Protein AF-A0A8D9BKL8-F1 (afdb_monomer_lite)

pLDDT: mean 75.35, std 22.26, range [25.67, 98.69]

Sequence (570 aa):
MKSRQPTLLPRITLDLPAIDLINHFYKTDSIITTASYKPLSILNELKRRDYININTSSPIVVLGDGVGGYSLLVGRIFPNCPIFYNTLFDVEKLSSVGLDNFIPAALALSSDIFNRVIHLDVNTEGISDILHPDFSKTLSHAVPQSYLVLCDAEGGGWEDPTKGIHIVQNICDYMIGSTTELAIIKTYCSRLDMVWAQIGILKGLFQLVGIVRSDFSSINSSECFLVAAHRKSEIVQGKTQILNVKRQLRVSCGYGSIQDFIGFTKHVRSNSETFSGSAQKNSEVYSQALQDDNWSSCAKLHLENMLKDLNPPESRFPESAIKHWRSVIQLVRFTHNVAKRFQASFLTDSIWYKVSREYLLVLSALIKSQYHLFLWKNFVNTGYISFYGSVDGSWSVVVRSKPHVGSGSVSKPLSQIIKGSRLKELLVTAGRIKKYNTYNVQFQQGITLENPSPYFAGERKEWWSQLGKECHKLRFTPLKYRHFNELEGKYVSAPIILTIPHNKKNKIKEDIDESWGEILLDEQGNLVPLKRTLELSASSMKTRRLMEGLRESLADNTRDGSESESSDEC

Radius of gyration: 38.95 Å; chains: 1; bounding box: 68×70×142 Å

Organism: NCBI:txid428564

Structure (mmCIF, N/CA/C/O backbone):
data_AF-A0A8D9BKL8-F1
#
_entry.id   AF-A0A8D9BKL8-F1
#
loop_
_atom_site.group_PDB
_atom_site.id
_atom_site.type_symbol
_atom_site.label_atom_id
_atom_site.label_alt_id
_atom_site.label_comp_id
_atom_site.label_asym_id
_atom_site.label_entity_id
_atom_site.label_seq_id
_atom_site.pdbx_PDB_ins_code
_atom_site.Cartn_x
_atom_site.Cartn_y
_atom_site.Cartn_z
_atom_site.occupancy
_atom_site.B_iso_or_equiv
_atom_site.auth_seq_id
_atom_site.auth_comp_id
_atom_site.auth_asym_id
_atom_site.auth_atom_id
_atom_site.pdbx_PDB_model_num
ATOM 1 N N . MET A 1 1 ? -16.686 15.011 39.324 1.00 46.69 1 MET A N 1
ATOM 2 C CA . MET A 1 1 ? -15.277 15.054 38.859 1.00 46.69 1 MET A CA 1
ATOM 3 C C . MET A 1 1 ? -14.835 16.509 38.739 1.00 46.69 1 MET A C 1
ATOM 5 O O . MET A 1 1 ? -15.518 17.261 38.060 1.00 46.69 1 MET A O 1
ATOM 9 N N . LYS A 1 2 ? -13.738 16.934 39.389 1.00 42.75 2 LYS A N 1
ATOM 10 C CA . LYS A 1 2 ? -13.153 18.269 39.144 1.00 42.75 2 LYS A CA 1
ATOM 11 C C . LYS A 1 2 ? -12.618 18.305 37.707 1.00 42.75 2 LYS A C 1
ATOM 13 O O . LYS A 1 2 ? -11.838 17.422 37.349 1.00 42.75 2 LYS A O 1
ATOM 18 N N . SER A 1 3 ? -13.032 19.276 36.890 1.00 50.59 3 SER A N 1
ATOM 19 C CA . SER A 1 3 ? -12.507 19.429 35.529 1.00 50.59 3 SER A CA 1
ATOM 20 C C . SER A 1 3 ? -11.009 19.728 35.610 1.00 50.59 3 SER A C 1
ATOM 22 O O . SER A 1 3 ? -10.613 20.807 36.057 1.00 50.59 3 SER A O 1
ATOM 24 N N . ARG A 1 4 ? -10.160 18.766 35.233 1.00 59.66 4 ARG A N 1
ATOM 25 C CA . ARG A 1 4 ? -8.723 19.019 35.091 1.00 59.66 4 ARG A CA 1
ATOM 26 C C . ARG A 1 4 ? -8.539 20.093 34.021 1.00 59.66 4 ARG A C 1
ATOM 28 O O . ARG A 1 4 ? -9.176 20.023 32.972 1.00 59.66 4 ARG A O 1
ATOM 35 N N . GLN A 1 5 ? -7.703 21.090 34.301 1.00 60.88 5 GLN A N 1
ATOM 36 C CA . GLN A 1 5 ? -7.364 22.091 33.296 1.00 60.88 5 GLN A CA 1
ATOM 37 C C . GLN A 1 5 ? -6.715 21.404 32.079 1.00 60.88 5 GLN A C 1
ATOM 39 O O . GLN A 1 5 ? -5.954 20.446 32.255 1.00 60.88 5 GLN A O 1
ATOM 44 N N . PRO A 1 6 ? -7.017 21.862 30.853 1.00 63.81 6 PRO A N 1
ATOM 45 C CA . PRO A 1 6 ? -6.453 21.288 29.639 1.00 63.81 6 PRO A CA 1
ATOM 46 C C . PRO A 1 6 ? -4.924 21.367 29.669 1.00 63.81 6 PRO A C 1
ATOM 48 O O . PRO A 1 6 ? -4.353 22.419 29.953 1.00 63.81 6 PRO A O 1
ATOM 51 N N . THR A 1 7 ? -4.258 20.254 29.359 1.00 66.06 7 THR A N 1
ATOM 52 C CA . THR A 1 7 ? -2.792 20.193 29.318 1.00 66.06 7 THR A CA 1
ATOM 53 C C . THR A 1 7 ? -2.312 20.533 27.906 1.00 66.06 7 THR A C 1
ATOM 55 O O . THR A 1 7 ? -2.803 19.990 26.913 1.00 66.06 7 THR A O 1
ATOM 58 N N . LEU A 1 8 ? -1.353 21.455 27.794 1.00 69.00 8 LEU A N 1
ATOM 59 C CA . LEU A 1 8 ? -0.683 21.743 26.527 1.00 69.00 8 LEU A CA 1
ATOM 60 C C . LEU A 1 8 ? 0.400 20.684 26.293 1.00 69.00 8 LEU A C 1
ATOM 62 O O . LEU A 1 8 ? 1.325 20.570 27.096 1.00 69.00 8 LEU A O 1
ATOM 66 N N . LEU A 1 9 ? 0.291 19.919 25.206 1.00 71.81 9 LEU A N 1
ATOM 67 C CA . LEU A 1 9 ? 1.302 18.921 24.862 1.00 71.81 9 LEU A CA 1
ATOM 68 C C . LEU A 1 9 ? 2.387 19.550 23.979 1.00 71.81 9 LEU A C 1
ATOM 70 O O . LEU A 1 9 ? 2.061 20.244 23.010 1.00 71.81 9 LEU A O 1
ATOM 74 N N . PRO A 1 10 ? 3.679 19.312 24.266 1.00 77.00 10 PRO A N 1
ATOM 75 C CA . PRO A 1 10 ? 4.734 19.752 23.376 1.00 77.00 10 PRO A CA 1
ATOM 76 C C . PRO A 1 10 ? 4.677 18.957 22.069 1.00 77.00 10 PRO A C 1
ATOM 78 O O . PRO A 1 10 ? 4.463 17.743 22.058 1.00 77.00 10 PRO A O 1
ATOM 81 N N . ARG A 1 11 ? 4.908 19.648 20.949 1.00 81.00 11 ARG A N 1
ATOM 82 C CA . ARG A 1 11 ? 5.033 19.011 19.636 1.00 81.00 11 ARG A CA 1
ATOM 83 C C . ARG A 1 11 ? 6.300 18.160 19.619 1.00 81.00 11 ARG A C 1
ATOM 85 O O . ARG A 1 11 ? 7.400 18.703 19.656 1.00 81.00 11 ARG A O 1
ATOM 92 N N . ILE A 1 12 ? 6.139 16.844 19.508 1.00 80.12 12 ILE A N 1
ATOM 93 C CA . ILE A 1 12 ? 7.253 15.899 19.408 1.00 80.12 12 ILE A CA 1
ATOM 94 C C . ILE A 1 12 ? 7.126 15.115 18.105 1.00 80.12 12 ILE A C 1
ATOM 96 O O . ILE A 1 12 ? 6.175 14.356 17.905 1.00 80.12 12 ILE A O 1
ATOM 100 N N . THR A 1 13 ? 8.107 15.300 17.224 1.00 81.06 13 THR A N 1
ATOM 101 C CA . THR A 1 13 ? 8.276 14.511 16.003 1.00 81.06 13 THR A CA 1
ATOM 102 C C . THR A 1 13 ? 9.302 13.406 16.228 1.00 81.06 13 THR A C 1
ATOM 104 O O . THR A 1 13 ? 10.252 13.570 17.002 1.00 81.06 13 THR A O 1
ATOM 107 N N . LEU A 1 14 ? 9.098 12.268 15.569 1.00 78.00 14 LEU A N 1
ATOM 108 C CA . LEU A 1 14 ? 10.136 11.250 15.444 1.00 78.00 14 LEU A CA 1
ATOM 109 C C . LEU A 1 14 ? 11.057 11.632 14.288 1.00 78.00 14 LEU A C 1
ATOM 111 O O . LEU A 1 14 ? 10.573 11.927 13.196 1.00 78.00 14 LEU A O 1
ATOM 115 N N . ASP A 1 15 ? 12.361 11.622 14.544 1.00 79.56 15 ASP A N 1
ATOM 116 C CA . ASP A 1 15 ? 13.368 11.683 13.492 1.00 79.56 15 ASP A CA 1
ATOM 117 C C . ASP A 1 15 ? 13.593 10.253 12.995 1.00 79.56 15 ASP A C 1
ATOM 119 O O . ASP A 1 15 ? 14.158 9.421 13.706 1.00 79.56 15 ASP A O 1
ATOM 123 N N . LEU A 1 16 ? 13.007 9.927 11.843 1.00 79.81 16 LEU A N 1
ATOM 124 C CA . LEU A 1 16 ? 13.082 8.596 11.249 1.00 79.81 16 LEU A CA 1
ATOM 125 C C . LEU A 1 16 ? 13.974 8.653 10.007 1.00 79.81 16 LEU A C 1
ATOM 127 O O . LEU A 1 16 ? 13.866 9.607 9.232 1.00 79.81 16 LEU A O 1
ATOM 131 N N . PRO A 1 17 ? 14.799 7.620 9.755 1.00 84.81 17 PRO A N 1
ATOM 132 C CA . PRO A 1 17 ? 15.535 7.527 8.503 1.00 84.81 17 PRO A CA 1
ATOM 133 C C . PRO A 1 17 ? 14.592 7.489 7.292 1.00 84.81 17 PRO A C 1
ATOM 135 O O . PRO A 1 17 ? 13.386 7.257 7.413 1.00 84.81 17 PRO A O 1
ATOM 138 N N . ALA A 1 18 ? 15.154 7.650 6.091 1.00 87.19 18 ALA A N 1
ATOM 139 C CA . ALA A 1 18 ? 14.382 7.556 4.855 1.00 87.19 18 ALA A CA 1
ATOM 140 C C . ALA A 1 18 ? 13.583 6.239 4.780 1.00 87.19 18 ALA A C 1
ATOM 142 O O . ALA A 1 18 ? 14.096 5.155 5.086 1.00 87.19 18 ALA A O 1
ATOM 143 N N . ILE A 1 19 ? 12.318 6.348 4.358 1.00 89.06 19 ILE A N 1
ATOM 144 C CA . ILE A 1 19 ? 11.412 5.203 4.236 1.00 89.06 19 ILE A CA 1
ATOM 145 C C . ILE A 1 19 ? 11.951 4.240 3.182 1.00 89.06 19 ILE A C 1
ATOM 147 O O . ILE A 1 19 ? 12.194 4.617 2.034 1.00 89.06 19 ILE A O 1
ATOM 151 N N . ASP A 1 20 ? 12.050 2.971 3.559 1.00 90.19 20 ASP A N 1
ATOM 152 C CA . ASP A 1 20 ? 12.445 1.900 2.662 1.00 90.19 20 ASP A CA 1
ATOM 153 C C . ASP A 1 20 ? 11.244 0.997 2.330 1.00 90.19 20 ASP A C 1
ATOM 155 O O . ASP A 1 20 ? 10.613 0.372 3.187 1.00 90.19 20 ASP A O 1
ATOM 159 N N . LEU A 1 21 ? 10.921 0.943 1.035 1.00 92.69 21 LEU A N 1
ATOM 160 C CA . LEU A 1 21 ? 9.789 0.207 0.480 1.00 92.69 21 LEU A CA 1
ATOM 161 C C . LEU A 1 21 ? 10.067 -1.284 0.243 1.00 92.69 21 LEU A C 1
ATOM 163 O O . LEU A 1 21 ? 9.172 -1.965 -0.249 1.00 92.69 21 LEU A O 1
ATOM 167 N N . ILE A 1 22 ? 11.248 -1.808 0.587 1.00 92.12 22 ILE A N 1
ATOM 168 C CA . ILE A 1 22 ? 11.662 -3.195 0.302 1.00 92.12 22 ILE A CA 1
ATOM 169 C C . ILE A 1 22 ? 10.650 -4.249 0.773 1.00 92.12 22 ILE A C 1
ATOM 171 O O . ILE A 1 22 ? 10.474 -5.258 0.099 1.00 92.12 22 ILE A O 1
ATOM 175 N N . ASN A 1 23 ? 9.892 -3.984 1.843 1.00 93.00 23 ASN A N 1
ATOM 176 C CA . ASN A 1 23 ? 8.842 -4.890 2.321 1.00 93.00 23 ASN A CA 1
ATOM 177 C C . ASN A 1 23 ? 7.712 -5.129 1.303 1.00 93.00 23 ASN A C 1
ATOM 179 O O . ASN A 1 23 ? 7.001 -6.121 1.416 1.00 93.00 23 ASN A O 1
ATOM 183 N N . HIS A 1 24 ? 7.545 -4.274 0.289 1.00 94.50 24 HIS A N 1
ATOM 184 C CA . HIS A 1 24 ? 6.617 -4.520 -0.821 1.00 94.50 24 HIS A CA 1
ATOM 185 C C . HIS A 1 24 ? 7.035 -5.699 -1.710 1.00 94.50 24 HIS A C 1
ATOM 187 O O . HIS A 1 24 ? 6.168 -6.320 -2.313 1.00 94.50 24 HIS A O 1
ATOM 193 N N . PHE A 1 25 ? 8.322 -6.058 -1.740 1.00 95.19 25 PHE A N 1
ATOM 194 C CA . PHE A 1 25 ? 8.806 -7.252 -2.438 1.00 95.19 25 PHE A CA 1
ATOM 195 C C . PHE A 1 25 ? 8.189 -8.544 -1.885 1.00 95.19 25 PHE A C 1
ATOM 197 O O . PHE A 1 25 ? 7.974 -9.501 -2.618 1.00 95.19 25 PHE A O 1
ATOM 204 N N . TYR A 1 26 ? 7.850 -8.556 -0.596 1.00 94.62 26 TYR A N 1
ATOM 205 C CA . TYR A 1 26 ? 7.306 -9.718 0.109 1.00 94.62 26 TYR A CA 1
ATOM 206 C C . TYR A 1 26 ? 5.770 -9.786 0.099 1.00 94.62 26 TYR A C 1
ATOM 208 O O . TYR A 1 26 ? 5.191 -10.604 0.811 1.00 94.62 26 TYR A O 1
ATOM 216 N N . LYS A 1 27 ? 5.100 -8.920 -0.672 1.00 94.25 27 LYS A N 1
ATOM 217 C CA . LYS A 1 27 ? 3.633 -8.845 -0.775 1.00 94.25 27 LYS A CA 1
ATOM 218 C C . LYS A 1 27 ? 3.153 -9.360 -2.127 1.00 94.25 27 LYS A C 1
ATOM 220 O O . LYS A 1 27 ? 2.638 -8.600 -2.945 1.00 94.25 27 LYS A O 1
ATOM 225 N N . THR A 1 28 ? 3.419 -10.626 -2.408 1.00 90.62 28 THR A N 1
ATOM 226 C CA . THR A 1 28 ? 3.283 -11.189 -3.754 1.00 90.62 28 THR A CA 1
ATOM 227 C C . THR A 1 28 ? 1.844 -11.500 -4.149 1.00 90.62 28 THR A C 1
ATOM 229 O O . THR A 1 28 ? 1.524 -11.447 -5.335 1.00 90.62 28 THR A O 1
ATOM 232 N N . ASP A 1 29 ? 0.950 -11.739 -3.196 1.00 85.00 29 ASP A N 1
ATOM 233 C CA . ASP A 1 29 ? -0.402 -12.225 -3.456 1.00 85.00 29 ASP A CA 1
ATOM 234 C C . ASP A 1 29 ? -1.425 -11.220 -2.952 1.00 85.00 29 ASP A C 1
ATOM 236 O O . ASP A 1 29 ? -1.623 -11.005 -1.760 1.00 85.00 29 ASP A O 1
ATOM 240 N N . SER A 1 30 ? -2.062 -10.549 -3.903 1.00 77.25 30 SER A N 1
ATOM 241 C CA . SER A 1 30 ? -3.246 -9.749 -3.641 1.00 77.25 30 SER A CA 1
ATOM 242 C C . SER A 1 30 ? -4.002 -9.544 -4.934 1.00 77.25 30 SER A C 1
ATOM 244 O O . SER A 1 30 ? -3.372 -9.230 -5.950 1.00 77.25 30 SER A O 1
ATOM 246 N N . ILE A 1 31 ? -5.323 -9.630 -4.859 1.00 68.94 31 ILE A N 1
ATOM 247 C CA . ILE A 1 31 ? -6.176 -9.573 -6.039 1.00 68.94 31 ILE A CA 1
ATOM 248 C C . ILE A 1 31 ? -6.183 -8.168 -6.666 1.00 68.94 31 ILE A C 1
ATOM 250 O O . ILE A 1 31 ? -6.015 -8.021 -7.868 1.00 68.94 31 ILE A O 1
ATOM 254 N N . ILE A 1 32 ? -6.256 -7.109 -5.851 1.00 79.88 32 ILE A N 1
ATOM 255 C CA . ILE A 1 32 ? -6.214 -5.715 -6.347 1.00 79.88 32 ILE A CA 1
ATOM 256 C C . ILE A 1 32 ? -5.173 -4.869 -5.623 1.00 79.88 32 ILE A C 1
ATOM 258 O O . ILE A 1 32 ? -4.460 -4.081 -6.240 1.00 79.88 32 ILE A O 1
ATOM 262 N N . THR A 1 33 ? -5.056 -5.030 -4.306 1.00 85.31 33 THR A N 1
ATOM 263 C CA . THR A 1 33 ? -4.177 -4.204 -3.481 1.00 85.31 33 THR A CA 1
ATOM 264 C C . THR A 1 33 ? -3.406 -5.034 -2.472 1.00 85.31 33 THR A C 1
ATOM 266 O O . THR A 1 33 ? -3.967 -5.857 -1.756 1.00 85.31 33 THR A O 1
ATOM 269 N N . THR A 1 34 ? -2.111 -4.751 -2.340 1.00 90.56 34 THR A N 1
ATOM 270 C CA . THR A 1 34 ? -1.252 -5.381 -1.323 1.00 90.56 34 THR A CA 1
ATOM 271 C C . THR A 1 34 ? -1.463 -4.799 0.075 1.00 90.56 34 THR A C 1
ATOM 273 O O . THR A 1 34 ? -0.747 -5.157 1.014 1.00 90.56 34 THR A O 1
ATOM 276 N N . ALA A 1 35 ? -2.420 -3.880 0.232 1.00 89.56 35 ALA A N 1
ATOM 277 C CA . ALA A 1 35 ? -2.731 -3.260 1.509 1.00 89.56 35 ALA A CA 1
ATOM 278 C C . ALA A 1 35 ? -3.204 -4.297 2.542 1.00 89.56 35 ALA A C 1
ATOM 280 O O . ALA A 1 35 ? -2.784 -4.199 3.691 1.00 89.56 35 ALA A O 1
ATOM 281 N N . SER A 1 36 ? -3.942 -5.338 2.126 1.00 92.88 36 SER A N 1
ATOM 282 C CA . SER A 1 36 ? -4.526 -6.374 2.998 1.00 92.88 36 SER A CA 1
ATOM 283 C C . SER A 1 36 ? -3.504 -7.146 3.847 1.00 92.88 36 SER A C 1
ATOM 285 O O . SER A 1 36 ? -3.846 -7.630 4.922 1.00 92.88 36 SER A O 1
ATOM 287 N N . TYR A 1 37 ? -2.226 -7.194 3.448 1.00 94.75 37 TYR A N 1
ATOM 288 C CA . TYR A 1 37 ? -1.158 -7.777 4.275 1.00 94.75 37 TYR A CA 1
ATOM 289 C C . TYR A 1 37 ? -1.043 -7.113 5.653 1.00 94.75 37 TYR A C 1
ATOM 291 O O . TYR A 1 37 ? -0.716 -7.775 6.639 1.00 94.75 37 TYR A O 1
ATOM 299 N N . LYS A 1 38 ? -1.295 -5.800 5.731 1.00 94.75 38 LYS A N 1
ATOM 300 C CA . LYS A 1 38 ? -1.158 -5.049 6.980 1.00 94.75 38 LYS A CA 1
ATOM 301 C C . LYS A 1 38 ? -2.219 -5.413 8.019 1.00 94.75 38 LYS A C 1
ATOM 303 O O . LYS A 1 38 ? -1.829 -5.882 9.091 1.00 94.75 38 LYS A O 1
ATOM 308 N N . PRO A 1 39 ? -3.525 -5.256 7.731 1.00 95.19 39 PRO A N 1
ATOM 309 C CA . PRO A 1 39 ? -4.571 -5.659 8.656 1.00 95.19 39 PRO A CA 1
ATOM 310 C C . PRO A 1 39 ? -4.566 -7.166 8.895 1.00 95.19 39 PRO A C 1
ATOM 312 O O . PRO A 1 39 ? -4.792 -7.555 10.029 1.00 95.19 39 PRO A O 1
ATOM 315 N N . LEU A 1 40 ? -4.225 -8.021 7.918 1.00 95.38 40 LEU A N 1
ATOM 316 C CA . LEU A 1 40 ? -4.122 -9.464 8.171 1.00 95.38 40 LEU A CA 1
ATOM 317 C C . LEU A 1 40 ? -3.063 -9.772 9.241 1.00 95.38 40 LEU A C 1
ATOM 319 O O . LEU A 1 40 ? -3.314 -1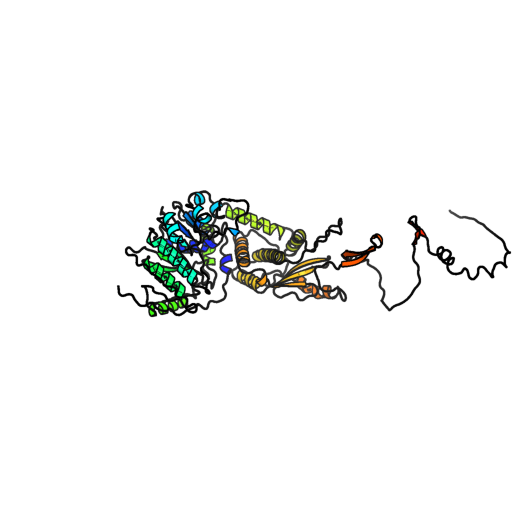0.560 10.147 1.00 95.38 40 LEU A O 1
ATOM 323 N N . SER A 1 41 ? -1.900 -9.113 9.178 1.00 94.81 41 SER A N 1
ATOM 324 C CA . SER A 1 41 ? -0.839 -9.249 10.188 1.00 94.81 41 SER A CA 1
ATOM 325 C C . SER A 1 41 ? -1.288 -8.819 11.581 1.00 94.81 41 SER A C 1
ATOM 327 O O . SER A 1 41 ? -0.969 -9.485 12.564 1.00 94.81 41 SER A O 1
ATOM 329 N N . ILE A 1 42 ? -2.095 -7.765 11.664 1.00 95.62 42 ILE A N 1
ATOM 330 C CA . ILE A 1 42 ? -2.641 -7.282 12.933 1.00 95.62 42 ILE A CA 1
ATOM 331 C C . ILE A 1 42 ? -3.723 -8.231 13.446 1.00 95.62 42 ILE A C 1
ATOM 333 O O . ILE A 1 42 ? -3.652 -8.667 14.588 1.00 95.62 42 ILE A O 1
ATOM 337 N N . LEU A 1 43 ? -4.692 -8.600 12.608 1.00 95.44 43 LEU A N 1
ATOM 338 C CA . LEU A 1 43 ? -5.786 -9.506 12.961 1.00 95.44 43 LEU A CA 1
ATOM 339 C C . LEU A 1 43 ? -5.259 -10.872 13.417 1.00 95.44 43 LEU A C 1
ATOM 341 O O . LEU A 1 43 ? -5.769 -11.418 14.390 1.00 95.44 43 LEU A O 1
ATOM 345 N N . ASN A 1 44 ? -4.205 -11.393 12.783 1.00 93.25 44 ASN A N 1
ATOM 346 C CA . ASN A 1 44 ? -3.556 -12.634 13.201 1.00 93.25 44 ASN A CA 1
ATOM 347 C C . ASN A 1 44 ? -2.955 -12.525 14.615 1.00 93.25 44 ASN A C 1
ATOM 349 O O . ASN A 1 44 ? -3.187 -13.386 15.463 1.00 93.25 44 ASN A O 1
ATOM 353 N N . GLU A 1 45 ? -2.238 -11.437 14.909 1.00 92.31 45 GLU A N 1
ATOM 354 C CA . GLU A 1 45 ? -1.686 -11.199 16.249 1.00 92.31 45 GLU A CA 1
ATOM 355 C C . GLU A 1 45 ? -2.791 -11.010 17.300 1.00 92.31 45 GLU A C 1
ATOM 357 O O . GLU A 1 45 ? -2.689 -11.524 18.414 1.00 92.31 45 GLU A O 1
ATOM 362 N N . LEU A 1 46 ? -3.878 -10.322 16.948 1.00 94.50 46 LEU A N 1
ATOM 363 C CA . LEU A 1 46 ? -5.031 -10.151 17.831 1.00 94.50 46 LEU A CA 1
ATOM 364 C C . LEU A 1 46 ? -5.775 -11.466 18.064 1.00 94.50 46 LEU A C 1
ATOM 366 O O . LEU A 1 46 ? -6.206 -11.724 19.186 1.00 94.50 46 LEU A O 1
ATOM 370 N N . LYS A 1 47 ? -5.866 -12.333 17.050 1.00 93.88 47 LYS A N 1
ATOM 371 C CA . LYS A 1 47 ? -6.423 -13.676 17.210 1.00 93.88 47 LYS A CA 1
ATOM 372 C C . LYS A 1 47 ? -5.557 -14.535 18.128 1.00 93.88 47 LYS A C 1
ATOM 374 O O . LYS A 1 47 ? -6.094 -15.202 19.006 1.00 93.88 47 LYS A O 1
ATOM 379 N N . ARG A 1 48 ? -4.228 -14.472 17.993 1.00 92.19 48 ARG A N 1
ATOM 380 C CA . ARG A 1 48 ? -3.276 -15.175 18.874 1.00 92.19 48 ARG A CA 1
ATOM 381 C C . ARG A 1 48 ? -3.393 -14.742 20.340 1.00 92.19 48 ARG A C 1
ATOM 383 O O . ARG A 1 48 ? -3.112 -15.534 21.233 1.00 92.19 48 ARG A O 1
ATOM 390 N N . ARG A 1 49 ? -3.790 -13.490 20.585 1.00 93.75 49 ARG A N 1
ATOM 391 C CA . ARG A 1 49 ? -4.050 -12.934 21.925 1.00 93.75 49 ARG A CA 1
ATOM 392 C C . ARG A 1 49 ? -5.486 -13.123 22.414 1.00 93.75 49 ARG A C 1
ATOM 394 O O . ARG A 1 49 ? -5.814 -12.618 23.479 1.00 93.75 49 ARG A O 1
ATOM 401 N N . ASP A 1 50 ? -6.316 -13.814 21.638 1.00 94.06 50 ASP A N 1
ATOM 402 C CA . ASP A 1 50 ? -7.737 -14.033 21.910 1.00 94.06 50 ASP A CA 1
ATOM 403 C C . ASP A 1 50 ? -8.558 -12.738 22.072 1.00 94.06 50 ASP A C 1
ATOM 405 O O . ASP A 1 50 ? -9.522 -12.657 22.824 1.00 94.06 50 ASP A O 1
ATOM 409 N N . TYR A 1 51 ? -8.185 -11.691 21.331 1.00 94.38 51 TYR A N 1
ATOM 410 C CA . TYR A 1 51 ? -8.941 -10.433 21.275 1.00 94.38 51 TYR A CA 1
ATOM 411 C C . TYR A 1 51 ? -10.000 -10.424 20.162 1.00 94.38 51 TYR A C 1
ATOM 413 O O . TYR A 1 51 ? -10.742 -9.452 20.036 1.00 94.38 51 TYR A O 1
ATOM 421 N N . ILE A 1 52 ? -10.061 -11.478 19.336 1.00 94.50 52 ILE A N 1
ATOM 422 C CA . ILE A 1 52 ? -10.970 -11.583 18.187 1.00 94.50 52 ILE A CA 1
ATOM 423 C C . ILE A 1 52 ? -11.784 -12.879 18.223 1.00 94.50 52 ILE A C 1
ATOM 425 O O . ILE A 1 52 ? -11.242 -13.991 18.190 1.00 94.50 52 ILE A O 1
ATOM 429 N N . ASN A 1 53 ? -13.103 -12.714 18.140 1.00 93.81 53 ASN A N 1
ATOM 430 C CA . ASN A 1 53 ? -14.069 -13.760 17.854 1.00 93.81 53 ASN A CA 1
ATOM 431 C C . ASN A 1 53 ? -14.434 -13.748 16.361 1.00 93.81 53 ASN A C 1
ATOM 433 O O . ASN A 1 53 ? -15.220 -12.920 15.907 1.00 93.81 53 ASN A O 1
ATOM 437 N N . ILE A 1 54 ? -13.880 -14.696 15.604 1.00 92.44 54 ILE A N 1
ATOM 438 C CA . ILE A 1 54 ? -14.141 -14.845 14.162 1.00 92.44 54 ILE A CA 1
ATOM 439 C C . ILE A 1 54 ? -15.548 -15.378 13.847 1.00 92.44 54 ILE A C 1
ATOM 441 O O . ILE A 1 54 ? -16.020 -15.224 12.727 1.00 92.44 54 ILE A O 1
ATOM 445 N N . ASN A 1 55 ? -16.230 -15.965 14.837 1.00 93.06 55 ASN A N 1
ATOM 446 C CA . ASN A 1 55 ? -17.564 -16.557 14.691 1.00 93.06 55 ASN A CA 1
ATOM 447 C C . ASN A 1 55 ? -18.694 -15.568 15.013 1.00 93.06 55 ASN A C 1
ATOM 449 O O . ASN A 1 55 ? -19.840 -15.975 15.189 1.00 93.06 55 ASN A O 1
ATOM 453 N N . THR A 1 56 ? -18.379 -14.281 15.148 1.00 95.12 56 THR A N 1
ATOM 454 C CA . THR A 1 56 ? -19.395 -13.245 15.336 1.00 95.12 56 THR A CA 1
ATOM 455 C C . THR A 1 56 ? -20.331 -13.159 14.123 1.00 95.12 56 THR A C 1
ATOM 457 O O . THR A 1 56 ? -19.952 -13.486 12.997 1.00 95.12 56 THR A O 1
ATOM 460 N N . SER A 1 57 ? -21.572 -12.741 14.362 1.00 96.12 57 SER A N 1
ATOM 461 C CA . SER A 1 57 ? -22.562 -12.403 13.330 1.00 96.12 57 SER A CA 1
ATOM 462 C C . SER A 1 57 ? -22.837 -10.899 13.262 1.00 96.12 57 SER A C 1
ATOM 464 O O . SER A 1 57 ? -23.551 -10.435 12.375 1.00 96.12 57 SER A O 1
ATOM 466 N N . SER A 1 58 ? -22.280 -10.122 14.195 1.00 97.19 58 SER A N 1
ATOM 467 C CA . SER A 1 58 ? -22.447 -8.673 14.223 1.00 97.19 58 SER A CA 1
ATOM 468 C C . SER A 1 58 ? -21.678 -8.009 13.072 1.00 97.19 58 SER A C 1
ATOM 470 O O . SER A 1 58 ? -20.586 -8.468 12.729 1.00 97.19 58 SER A O 1
ATOM 472 N N . PRO A 1 59 ? -22.187 -6.897 12.512 1.00 98.38 59 PRO A N 1
ATOM 473 C CA . PRO A 1 59 ? -21.544 -6.219 11.392 1.00 98.38 59 PRO A CA 1
ATOM 474 C C . PRO A 1 59 ? -20.091 -5.801 11.651 1.00 98.38 59 PRO A C 1
ATOM 476 O O . PRO A 1 59 ? -19.712 -5.434 12.769 1.00 98.38 59 PRO A O 1
ATOM 479 N N . ILE A 1 60 ? -19.289 -5.791 10.589 1.00 98.56 60 ILE A N 1
ATOM 480 C CA . ILE A 1 60 ? -17.937 -5.223 10.580 1.00 98.56 60 ILE A CA 1
ATOM 481 C C . ILE A 1 60 ? -17.949 -3.949 9.753 1.00 98.56 60 ILE A C 1
ATOM 483 O O . ILE A 1 60 ? -18.373 -3.952 8.602 1.00 98.56 60 ILE A O 1
ATOM 487 N N . VAL A 1 61 ? -17.459 -2.863 10.338 1.00 98.69 61 VAL A N 1
ATOM 488 C CA . VAL A 1 61 ? -17.400 -1.545 9.709 1.00 98.69 61 VAL A CA 1
ATOM 489 C C . VAL A 1 61 ? -15.981 -1.303 9.215 1.00 98.69 61 VAL A C 1
ATOM 491 O O . VAL A 1 61 ? -15.044 -1.243 10.011 1.00 98.69 61 VAL A O 1
ATOM 494 N N . VAL A 1 62 ? -15.813 -1.157 7.905 1.00 98.50 62 VAL A N 1
ATOM 495 C CA . VAL A 1 62 ? -14.530 -0.886 7.256 1.00 98.50 62 VAL A CA 1
ATOM 496 C C . VAL A 1 62 ? -14.573 0.502 6.626 1.00 98.50 62 VAL A C 1
ATOM 498 O O . VAL A 1 62 ? -15.363 0.757 5.725 1.00 98.50 62 VAL A O 1
ATOM 501 N N . LEU A 1 63 ? -13.724 1.405 7.106 1.00 98.12 63 LEU A N 1
ATOM 502 C CA . LEU A 1 63 ? -13.705 2.818 6.733 1.00 98.12 63 LEU A CA 1
ATOM 503 C C . LEU A 1 63 ? -12.423 3.172 5.972 1.00 98.12 63 LEU A C 1
ATOM 505 O O . LEU A 1 63 ? -11.337 2.701 6.319 1.00 98.12 63 LEU A O 1
ATOM 509 N N . GLY A 1 64 ? -12.532 4.044 4.967 1.00 95.69 64 GLY A N 1
ATOM 510 C CA . GLY A 1 64 ? -11.384 4.499 4.173 1.00 95.69 64 GLY A CA 1
ATOM 511 C C . GLY A 1 64 ? -10.748 3.412 3.297 1.00 95.69 64 GLY A C 1
ATOM 512 O O . GLY A 1 64 ? -9.553 3.459 3.032 1.00 95.69 64 GLY A O 1
ATOM 513 N N . ASP A 1 65 ? -11.519 2.424 2.841 1.00 94.00 65 ASP A N 1
ATOM 514 C CA . ASP A 1 65 ? -10.995 1.204 2.206 1.00 94.00 65 ASP A CA 1
ATOM 515 C C . ASP A 1 65 ? -10.694 1.337 0.697 1.00 94.00 65 ASP A C 1
ATOM 517 O O . ASP A 1 65 ? -10.409 0.359 0.005 1.00 94.00 65 ASP A O 1
ATOM 521 N N . GLY A 1 66 ? -10.750 2.546 0.133 1.00 92.19 66 GLY A N 1
ATOM 522 C CA . GLY A 1 66 ? -10.383 2.803 -1.261 1.00 92.19 66 GLY A CA 1
ATOM 523 C C . GLY A 1 66 ? -11.121 1.887 -2.244 1.00 92.19 66 GLY A C 1
ATOM 524 O O . GLY A 1 66 ? -12.282 2.111 -2.552 1.00 92.19 66 GLY A O 1
ATOM 525 N N . VAL A 1 67 ? -10.448 0.838 -2.728 1.00 92.00 67 VAL A N 1
ATOM 526 C CA . VAL A 1 67 ? -10.974 -0.146 -3.697 1.00 92.00 67 VAL A CA 1
ATOM 527 C C . VAL A 1 67 ? -11.645 -1.384 -3.075 1.00 92.00 67 VAL A C 1
ATOM 529 O O . VAL A 1 67 ? -12.054 -2.271 -3.824 1.00 92.00 67 VAL A O 1
ATOM 532 N N . GLY A 1 68 ? -11.751 -1.481 -1.743 1.00 93.44 68 GLY A N 1
ATOM 533 C CA . GLY A 1 68 ? -12.422 -2.592 -1.043 1.00 93.44 68 GLY A CA 1
ATOM 534 C C . GLY A 1 68 ? -11.495 -3.709 -0.541 1.00 93.44 68 GLY A C 1
ATOM 535 O O . GLY A 1 68 ? -11.940 -4.838 -0.330 1.00 93.44 68 GLY A O 1
ATOM 536 N N . GLY A 1 69 ? -10.188 -3.453 -0.426 1.00 93.19 69 GLY A N 1
ATOM 537 C CA . GLY A 1 69 ? -9.197 -4.496 -0.133 1.00 93.19 69 GLY A CA 1
ATOM 538 C C . GLY A 1 69 ? -9.253 -5.036 1.299 1.00 93.19 69 GLY A C 1
ATOM 539 O O . GLY A 1 69 ? -8.971 -6.216 1.527 1.00 93.19 69 GLY A O 1
ATOM 540 N N . TYR A 1 70 ? -9.600 -4.190 2.268 1.00 95.69 70 TYR A N 1
ATOM 541 C CA . TYR A 1 70 ? -9.792 -4.575 3.664 1.00 95.69 70 TYR A CA 1
ATOM 542 C C . TYR A 1 70 ? -11.157 -5.231 3.852 1.00 95.69 70 TYR A C 1
ATOM 544 O O . TYR A 1 70 ? -11.242 -6.212 4.580 1.00 95.69 70 TYR A O 1
ATOM 552 N N . SER A 1 71 ? -12.189 -4.762 3.154 1.00 96.19 71 SER A N 1
ATOM 553 C CA . SER A 1 71 ? -13.538 -5.338 3.166 1.00 96.19 71 SER A CA 1
ATOM 554 C C . SER A 1 71 ? -13.535 -6.758 2.621 1.00 96.19 71 SER A C 1
ATOM 556 O O . SER A 1 71 ? -14.056 -7.666 3.264 1.00 96.19 71 SER A O 1
ATOM 558 N N . LEU A 1 72 ? -12.843 -6.985 1.499 1.00 93.56 72 LEU A N 1
ATOM 559 C CA . LEU A 1 72 ? -12.620 -8.330 0.975 1.00 93.56 72 LEU A CA 1
ATOM 560 C C . LEU A 1 72 ? -11.898 -9.217 2.002 1.00 93.56 72 LEU A C 1
ATOM 562 O O . LEU A 1 72 ? -12.287 -10.361 2.223 1.00 93.56 72 LEU A O 1
ATOM 566 N N . LEU A 1 73 ? -10.859 -8.690 2.658 1.00 93.62 73 LEU A N 1
ATOM 567 C CA . LEU A 1 73 ? -10.120 -9.431 3.678 1.00 93.62 73 LEU A CA 1
ATOM 568 C C . LEU A 1 73 ? -11.003 -9.818 4.870 1.00 93.62 73 LEU A C 1
ATOM 570 O O . LEU A 1 73 ? -11.008 -10.983 5.265 1.00 93.62 73 LEU A O 1
ATOM 574 N N . VAL A 1 74 ? -11.727 -8.865 5.463 1.00 95.12 74 VAL A N 1
ATOM 575 C CA . VAL A 1 74 ? -12.575 -9.157 6.627 1.00 95.12 74 VAL A CA 1
ATOM 576 C C . VAL A 1 74 ? -13.735 -10.064 6.241 1.00 95.12 74 VAL A C 1
ATOM 578 O O . VAL A 1 74 ? -14.070 -10.942 7.022 1.00 95.12 74 VAL A O 1
ATOM 581 N N . GLY A 1 75 ? -14.270 -9.961 5.022 1.00 92.94 75 GLY A N 1
ATOM 582 C CA . GLY A 1 75 ? -15.260 -10.911 4.523 1.00 92.94 75 GLY A CA 1
ATOM 583 C C . GLY A 1 75 ? -14.742 -12.346 4.514 1.00 92.94 75 GLY A C 1
ATOM 584 O O . GLY A 1 75 ? -15.459 -13.251 4.932 1.00 92.94 75 GLY A O 1
ATOM 585 N N . ARG A 1 76 ? -13.477 -12.563 4.136 1.00 91.06 76 ARG A N 1
ATOM 586 C CA . ARG A 1 76 ? -12.848 -13.895 4.194 1.00 91.06 76 ARG A CA 1
ATOM 587 C C . ARG A 1 76 ? -12.611 -14.387 5.624 1.00 91.06 76 ARG A C 1
ATOM 589 O O . ARG A 1 76 ? -12.759 -15.574 5.884 1.00 91.06 76 ARG A O 1
ATOM 596 N N . ILE A 1 77 ? -12.217 -13.498 6.539 1.00 92.56 77 ILE A N 1
ATOM 597 C CA . ILE A 1 77 ? -11.898 -13.859 7.935 1.00 92.56 77 ILE A CA 1
ATOM 598 C C . ILE A 1 77 ? -13.167 -14.091 8.767 1.00 92.56 77 ILE A C 1
ATOM 600 O O . ILE A 1 77 ? -13.175 -14.947 9.649 1.00 92.56 77 ILE A O 1
ATOM 604 N N . PHE A 1 78 ? -14.226 -13.334 8.489 1.00 95.44 78 PHE A N 1
ATOM 605 C CA . PHE A 1 78 ? -15.491 -13.338 9.214 1.00 95.44 78 PHE A CA 1
ATOM 606 C C . PHE A 1 78 ? -16.622 -13.745 8.255 1.00 95.44 78 PHE A C 1
ATOM 608 O O . PHE A 1 78 ? -17.328 -12.883 7.718 1.00 95.44 78 PHE A O 1
ATOM 615 N N . PRO A 1 79 ? -16.793 -15.052 7.990 1.00 91.50 79 PRO A N 1
ATOM 616 C CA . PRO A 1 79 ? -17.665 -15.540 6.920 1.00 91.50 79 PRO A CA 1
ATOM 617 C C . PRO A 1 79 ? -19.155 -15.238 7.146 1.00 91.50 79 PRO A C 1
ATOM 619 O O . PRO A 1 79 ? -19.900 -15.103 6.185 1.00 91.50 79 PRO A O 1
ATOM 622 N N . ASN A 1 80 ? -19.584 -15.069 8.400 1.00 93.88 80 ASN A N 1
ATOM 623 C CA . ASN A 1 80 ? -21.000 -14.911 8.758 1.00 93.88 80 ASN A CA 1
ATOM 624 C C . ASN A 1 80 ? -21.412 -13.460 9.057 1.00 93.88 80 ASN A C 1
ATOM 626 O O . ASN A 1 80 ? -22.547 -13.212 9.456 1.00 93.88 80 ASN A O 1
ATOM 630 N N . CYS A 1 81 ? -20.495 -12.499 8.923 1.00 96.69 81 CYS A N 1
ATOM 631 C CA . CYS A 1 81 ? -20.758 -11.101 9.259 1.00 96.69 81 CYS A CA 1
ATOM 632 C C . CYS A 1 81 ? -21.264 -10.306 8.047 1.00 96.69 81 CYS A C 1
ATOM 634 O O . CYS A 1 81 ? -20.679 -10.432 6.963 1.00 96.69 81 CYS A O 1
ATOM 636 N N . PRO A 1 82 ? -22.251 -9.413 8.231 1.00 98.31 82 PRO A N 1
ATOM 637 C CA . PRO A 1 82 ? -22.470 -8.285 7.334 1.00 98.31 82 PRO A CA 1
ATOM 638 C C . PRO A 1 82 ? -21.260 -7.344 7.341 1.00 98.31 82 PRO A C 1
ATOM 640 O O . PRO A 1 82 ? -20.590 -7.178 8.366 1.00 98.31 82 PRO A O 1
ATOM 643 N N . ILE A 1 83 ? -20.984 -6.701 6.211 1.00 98.38 83 ILE A N 1
ATOM 644 C CA . ILE A 1 83 ? -19.838 -5.802 6.049 1.00 98.38 83 ILE A CA 1
ATOM 645 C C . ILE A 1 83 ? -20.352 -4.436 5.627 1.00 98.38 83 ILE A C 1
ATOM 647 O O . ILE A 1 83 ? -20.971 -4.293 4.581 1.00 98.38 83 ILE A O 1
ATOM 651 N N . PHE A 1 84 ? -20.066 -3.410 6.412 1.00 98.25 84 PHE A N 1
ATOM 652 C CA . PHE A 1 84 ? -20.241 -2.039 5.968 1.00 98.25 84 PHE A CA 1
ATOM 653 C C . PHE A 1 84 ? -18.923 -1.546 5.388 1.00 98.25 84 PHE A C 1
ATOM 655 O O . PHE A 1 84 ? -17.918 -1.473 6.096 1.00 98.25 84 PHE A O 1
ATOM 662 N N . TYR A 1 85 ? -18.925 -1.223 4.102 1.00 97.38 85 TYR A N 1
ATOM 663 C CA . TYR A 1 85 ? -17.774 -0.664 3.407 1.00 97.38 85 TYR A CA 1
ATOM 664 C C . TYR A 1 85 ? -17.951 0.846 3.263 1.00 97.38 85 TYR A C 1
ATOM 666 O O . TYR A 1 85 ? -19.011 1.315 2.852 1.00 97.38 85 TYR A O 1
ATOM 674 N N . ASN A 1 86 ? -16.892 1.602 3.539 1.00 97.31 86 ASN A N 1
ATOM 675 C CA . ASN A 1 86 ? -16.829 3.025 3.265 1.00 97.31 86 ASN A CA 1
ATOM 676 C C . ASN A 1 86 ? -15.518 3.428 2.586 1.00 97.31 86 ASN A C 1
ATOM 678 O O . ASN A 1 86 ? -14.426 2.971 2.935 1.00 97.31 86 ASN A O 1
ATOM 682 N N . THR A 1 87 ? -15.641 4.345 1.632 1.00 94.88 87 THR A N 1
ATOM 683 C CA . THR A 1 87 ? -14.530 5.033 0.977 1.00 94.88 87 THR A CA 1
ATOM 684 C C . THR A 1 87 ? -14.891 6.497 0.784 1.00 94.88 87 THR A C 1
ATOM 686 O O . THR A 1 87 ? -16.069 6.816 0.661 1.00 94.88 87 THR A O 1
ATOM 689 N N . LEU A 1 88 ? -13.896 7.382 0.705 1.00 93.12 88 LEU A N 1
ATOM 690 C CA . LEU A 1 88 ? -14.144 8.765 0.306 1.00 93.12 88 LEU A CA 1
ATOM 691 C C . LEU A 1 88 ? -14.576 8.774 -1.165 1.00 93.12 88 LEU A C 1
ATOM 693 O O . LEU A 1 88 ? -13.756 8.546 -2.061 1.00 93.12 88 LEU A O 1
ATOM 697 N N . PHE A 1 89 ? -15.867 8.988 -1.394 1.00 87.88 89 PHE A N 1
ATOM 698 C CA . PHE A 1 89 ? -16.448 8.961 -2.725 1.00 87.88 89 PHE A CA 1
ATOM 699 C C . PHE A 1 89 ? -16.240 10.309 -3.418 1.00 87.88 89 PHE A C 1
ATOM 701 O O . PHE A 1 89 ? -16.538 11.361 -2.858 1.00 87.88 89 PHE A O 1
ATOM 708 N N . ASP A 1 90 ? -15.701 10.272 -4.634 1.00 83.75 90 ASP A N 1
ATOM 709 C CA . ASP A 1 90 ? -15.362 11.459 -5.413 1.00 83.75 90 ASP A CA 1
ATOM 710 C C . ASP A 1 90 ? -16.254 11.519 -6.651 1.00 83.75 90 ASP A C 1
ATOM 712 O O . ASP A 1 90 ? -16.048 10.780 -7.618 1.00 83.75 90 ASP A O 1
ATOM 716 N N . VAL A 1 91 ? -17.259 12.392 -6.593 1.00 79.56 91 VAL A N 1
ATOM 717 C CA . VAL A 1 91 ? -18.279 12.551 -7.637 1.00 79.56 91 VAL A CA 1
ATOM 718 C C . VAL A 1 91 ? -17.654 13.001 -8.961 1.00 79.56 91 VAL A C 1
ATOM 720 O O . VAL A 1 91 ? -18.155 12.632 -10.020 1.00 79.56 91 VAL A O 1
ATOM 723 N N . GLU A 1 92 ? -16.519 13.712 -8.934 1.00 78.75 92 GLU A N 1
ATOM 724 C CA . GLU A 1 92 ? -15.824 14.163 -10.149 1.00 78.75 92 GLU A CA 1
ATOM 725 C C . GLU A 1 92 ? -15.269 12.998 -10.982 1.00 78.75 92 GLU A C 1
ATOM 727 O O . GLU A 1 92 ? -14.989 13.158 -12.170 1.00 78.75 92 GLU A O 1
ATOM 732 N N . LYS A 1 93 ? -15.111 11.811 -10.378 1.00 71.44 93 LYS A N 1
ATOM 733 C CA . LYS A 1 93 ? -14.655 10.602 -11.077 1.00 71.44 93 LYS A CA 1
ATOM 734 C C . LYS A 1 93 ? -15.773 9.850 -11.797 1.00 71.44 93 LYS A C 1
ATOM 736 O O . LYS A 1 93 ? -15.471 8.893 -12.513 1.00 71.44 93 LYS A O 1
ATOM 741 N N . LEU A 1 94 ? -17.036 10.229 -11.604 1.00 71.19 94 LEU A N 1
ATOM 742 C CA . LEU A 1 94 ? -18.153 9.586 -12.286 1.00 71.19 94 LEU A CA 1
ATOM 743 C C . LEU A 1 94 ? -18.227 10.011 -13.753 1.00 71.19 94 LEU A C 1
ATOM 745 O O . LEU A 1 94 ? -17.917 11.145 -14.119 1.00 71.19 94 LEU A O 1
ATOM 749 N N . SER A 1 95 ? -18.651 9.080 -14.608 1.00 68.88 95 SER A N 1
ATOM 750 C CA . SER A 1 95 ? -18.917 9.392 -16.008 1.00 68.88 95 SER A CA 1
ATOM 751 C C . SER A 1 95 ? -20.128 10.327 -16.112 1.00 68.88 95 SER A C 1
ATOM 753 O O . SER A 1 95 ? -21.081 10.246 -15.337 1.00 68.88 95 SER A O 1
ATOM 755 N N . SER A 1 96 ? -20.112 11.223 -17.099 1.00 62.94 96 SER A N 1
ATOM 756 C CA . SER A 1 96 ? -21.155 12.238 -17.302 1.00 62.94 96 SER A CA 1
ATOM 757 C C . SER A 1 96 ? -22.518 11.675 -17.734 1.00 62.94 96 SER A C 1
ATOM 759 O O . SER A 1 96 ? -23.423 12.455 -18.015 1.00 62.94 96 SER A O 1
ATOM 761 N N . VAL A 1 97 ? -22.662 10.350 -17.860 1.00 61.97 97 VAL A N 1
ATOM 762 C CA . VAL A 1 97 ? -23.830 9.694 -18.478 1.00 61.97 97 VAL A CA 1
ATOM 763 C C . VAL A 1 97 ? -24.829 9.123 -17.462 1.00 61.97 97 VAL A C 1
ATOM 765 O O . VAL A 1 97 ? -25.900 8.686 -17.863 1.00 61.97 97 VAL A O 1
ATOM 768 N N . GLY A 1 98 ? -24.537 9.205 -16.159 1.00 53.81 98 GLY A N 1
ATOM 769 C CA . GLY A 1 98 ? -25.461 8.812 -15.090 1.00 53.81 98 GLY A CA 1
ATOM 770 C C . GLY A 1 98 ? -25.427 7.317 -14.734 1.00 53.81 98 GLY A C 1
ATOM 771 O O . GLY A 1 98 ? -25.611 6.459 -15.587 1.00 53.81 98 GLY A O 1
ATOM 772 N N . LEU A 1 99 ? -25.211 7.070 -13.434 1.00 52.81 99 LEU A N 1
ATOM 773 C CA . LEU A 1 99 ? -25.345 5.831 -12.646 1.00 52.81 99 LEU A CA 1
ATOM 774 C C . LEU A 1 99 ? -24.757 4.532 -13.228 1.00 52.81 99 LEU A C 1
ATOM 776 O O . LEU A 1 99 ? -25.480 3.618 -13.616 1.00 52.81 99 LEU A O 1
ATOM 780 N N . ASP A 1 100 ? -23.440 4.378 -13.081 1.00 57.00 100 ASP A N 1
ATOM 781 C CA . ASP A 1 100 ? -22.906 3.063 -12.725 1.00 57.00 100 ASP A CA 1
ATOM 782 C C . ASP A 1 100 ? -23.111 2.880 -11.214 1.00 57.00 100 ASP A C 1
ATOM 784 O O . ASP A 1 100 ? -22.641 3.702 -10.421 1.00 57.00 100 ASP A O 1
ATOM 788 N N . ASN A 1 101 ? -23.814 1.821 -10.794 1.00 69.94 101 ASN A N 1
ATOM 789 C CA . ASN A 1 101 ? -23.804 1.396 -9.392 1.00 69.94 101 ASN A CA 1
ATOM 790 C C . ASN A 1 101 ? -22.337 1.229 -8.979 1.00 69.94 101 ASN A C 1
ATOM 792 O O . ASN A 1 101 ? -21.631 0.385 -9.536 1.00 69.94 101 ASN A O 1
ATOM 796 N N . PHE A 1 102 ? -21.854 2.053 -8.046 1.00 79.56 102 PHE A N 1
ATOM 797 C CA . PHE A 1 102 ? -20.460 1.983 -7.628 1.00 79.56 102 PHE A CA 1
ATOM 798 C C . PHE A 1 102 ? -20.215 0.659 -6.908 1.00 79.56 102 PHE A C 1
ATOM 800 O O . PHE A 1 102 ? -20.641 0.470 -5.772 1.00 79.56 102 PHE A O 1
ATOM 807 N N . ILE A 1 103 ? -19.503 -0.251 -7.567 1.00 87.12 103 ILE A N 1
ATOM 808 C CA . ILE A 1 103 ? -19.063 -1.510 -6.973 1.00 87.12 103 ILE A CA 1
ATOM 809 C C . ILE A 1 103 ? -17.552 -1.410 -6.747 1.00 87.12 103 ILE A C 1
ATOM 811 O O . ILE A 1 103 ? -16.795 -1.268 -7.714 1.00 87.12 103 ILE A O 1
ATOM 815 N N . PRO A 1 104 ? -17.072 -1.506 -5.494 1.00 88.88 104 PRO A N 1
ATOM 816 C CA . PRO A 1 104 ? -15.643 -1.506 -5.221 1.00 88.88 104 PRO A CA 1
ATOM 817 C C . PRO A 1 104 ? -14.981 -2.685 -5.927 1.00 88.88 104 PRO A C 1
ATOM 819 O O . PRO A 1 104 ? -15.392 -3.836 -5.758 1.00 88.88 104 PRO A O 1
ATOM 822 N N . ALA A 1 105 ? -13.934 -2.401 -6.703 1.00 90.06 105 ALA A N 1
ATOM 823 C CA . ALA A 1 105 ? -13.330 -3.384 -7.595 1.00 90.06 105 ALA A CA 1
ATOM 824 C C . ALA A 1 105 ? -12.939 -4.684 -6.872 1.00 90.06 105 ALA A C 1
ATOM 826 O O . ALA A 1 105 ? -13.080 -5.757 -7.445 1.00 90.06 105 ALA A O 1
ATOM 827 N N . ALA A 1 106 ? -12.474 -4.615 -5.617 1.00 89.81 106 ALA A N 1
ATOM 828 C CA . ALA A 1 106 ? -12.033 -5.806 -4.887 1.00 89.81 106 ALA A CA 1
ATOM 829 C C . ALA A 1 106 ? -13.208 -6.688 -4.453 1.00 89.81 106 ALA A C 1
ATOM 831 O O . ALA A 1 106 ? -13.066 -7.906 -4.403 1.00 89.81 106 ALA A O 1
ATOM 832 N N . LEU A 1 107 ? -14.360 -6.080 -4.169 1.00 90.56 107 LEU A N 1
ATOM 833 C CA . LEU A 1 107 ? -15.575 -6.791 -3.783 1.00 90.56 107 LEU A CA 1
ATOM 834 C C . LEU A 1 107 ? -16.261 -7.427 -4.996 1.00 90.56 107 LEU A C 1
ATOM 836 O O . LEU A 1 107 ? -16.782 -8.529 -4.875 1.00 90.56 107 LEU A O 1
ATOM 840 N N . ALA A 1 108 ? -16.157 -6.815 -6.182 1.00 89.12 108 ALA A N 1
ATOM 841 C CA . ALA A 1 108 ? -16.661 -7.387 -7.437 1.00 89.12 108 ALA A CA 1
ATOM 842 C C . ALA A 1 108 ? -16.076 -8.777 -7.768 1.00 89.12 108 ALA A C 1
ATOM 844 O O . ALA A 1 108 ? -16.629 -9.507 -8.586 1.00 89.12 108 ALA A O 1
ATOM 845 N N . LEU A 1 109 ? -14.954 -9.146 -7.143 1.00 84.12 109 LEU A N 1
ATOM 846 C CA . LEU A 1 109 ? -14.254 -10.410 -7.376 1.00 84.12 109 LEU A CA 1
ATOM 847 C C . LEU A 1 109 ? -14.760 -11.562 -6.501 1.00 84.12 109 LEU A C 1
ATOM 849 O O . LEU A 1 109 ? -14.370 -12.703 -6.725 1.00 84.12 109 LEU A O 1
ATOM 853 N N . SER A 1 110 ? -15.625 -11.289 -5.521 1.00 87.44 110 SER A N 1
ATOM 854 C CA . SER A 1 110 ? -16.228 -12.312 -4.667 1.00 87.44 110 SER A CA 1
ATOM 855 C C . SER A 1 110 ? -17.703 -12.000 -4.446 1.00 87.44 110 SER A C 1
ATOM 857 O O . SER A 1 110 ? -18.053 -11.168 -3.611 1.00 87.44 110 SER A O 1
ATOM 859 N N . SER A 1 111 ? -18.574 -12.688 -5.187 1.00 90.00 111 SER A N 1
ATOM 860 C CA . SER A 1 111 ? -20.027 -12.507 -5.092 1.00 90.00 111 SER A CA 1
ATOM 861 C C . SER A 1 111 ? -20.564 -12.813 -3.693 1.00 90.00 111 SER A C 1
ATOM 863 O O . SER A 1 111 ? -21.404 -12.071 -3.200 1.00 90.00 111 SER A O 1
ATOM 865 N N . ASP A 1 112 ? -20.046 -13.848 -3.024 1.00 91.94 112 ASP A N 1
ATOM 866 C CA . ASP A 1 112 ? -20.413 -14.183 -1.641 1.00 91.94 112 ASP A CA 1
ATOM 867 C C . ASP A 1 112 ? -20.144 -13.021 -0.675 1.00 91.94 112 ASP A C 1
ATOM 869 O O . ASP A 1 112 ? -21.025 -12.600 0.075 1.00 91.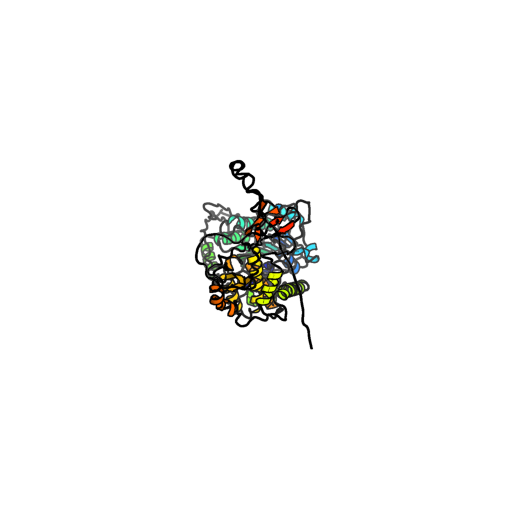94 112 ASP A O 1
ATOM 873 N N . ILE A 1 113 ? -18.936 -12.453 -0.727 1.00 93.50 113 ILE A N 1
ATOM 874 C CA . ILE A 1 113 ? -18.560 -11.343 0.149 1.00 93.50 113 ILE A CA 1
ATOM 875 C C . ILE A 1 113 ? -19.337 -10.086 -0.231 1.00 93.50 113 ILE A C 1
ATOM 877 O O . ILE A 1 113 ? -19.830 -9.394 0.656 1.00 93.50 113 ILE A O 1
ATOM 881 N N . PHE A 1 114 ? -19.486 -9.805 -1.527 1.00 94.88 114 PHE A N 1
ATOM 882 C CA . PHE A 1 114 ? -20.254 -8.663 -2.014 1.00 94.88 114 PHE A CA 1
ATOM 883 C C . PHE A 1 114 ? -21.716 -8.707 -1.557 1.00 94.88 114 PHE A C 1
ATOM 885 O O . PHE A 1 114 ? -22.232 -7.696 -1.095 1.00 94.88 114 PHE A O 1
ATOM 892 N N . ASN A 1 115 ? -22.358 -9.877 -1.582 1.00 95.69 115 ASN A N 1
ATOM 893 C CA . ASN A 1 115 ? -23.740 -10.048 -1.121 1.00 95.69 115 ASN A CA 1
ATOM 894 C C . ASN A 1 115 ? -23.919 -9.787 0.384 1.00 95.69 115 ASN A C 1
ATOM 896 O O . ASN A 1 115 ? -25.037 -9.553 0.838 1.00 95.69 115 ASN A O 1
ATOM 900 N N . ARG A 1 116 ? -22.834 -9.821 1.167 1.00 96.81 116 ARG A N 1
ATOM 901 C CA . ARG A 1 116 ? -22.835 -9.459 2.592 1.00 96.81 116 ARG A CA 1
ATOM 902 C C . ARG A 1 116 ? -22.528 -7.985 2.839 1.00 96.81 116 ARG A C 1
ATOM 904 O O . ARG A 1 116 ? -22.563 -7.554 3.993 1.00 96.81 116 ARG A O 1
ATOM 911 N N . VAL A 1 117 ? -22.213 -7.215 1.798 1.00 97.00 117 VAL A N 1
ATOM 912 C CA . VAL A 1 117 ? -21.973 -5.778 1.919 1.00 97.00 117 VAL A CA 1
ATOM 913 C C . VAL A 1 117 ? -23.310 -5.064 2.067 1.00 97.00 117 VAL A C 1
ATOM 915 O O . VAL A 1 117 ? -24.173 -5.153 1.198 1.00 97.00 117 VAL A O 1
ATOM 918 N N . ILE A 1 118 ? -23.481 -4.353 3.177 1.00 97.06 118 ILE A N 1
ATOM 919 C CA . ILE A 1 118 ? -24.714 -3.636 3.511 1.00 97.06 118 ILE A CA 1
ATOM 920 C C . ILE A 1 118 ? -24.555 -2.136 3.270 1.00 97.06 118 ILE A C 1
ATOM 922 O O . ILE A 1 118 ? -23.468 -1.585 3.454 1.00 97.06 118 ILE A O 1
ATOM 926 N N . HIS A 1 119 ? -25.660 -1.480 2.908 1.00 94.56 119 HIS A N 1
ATOM 927 C CA . HIS A 1 119 ? -25.775 -0.020 2.809 1.00 94.56 119 HIS A CA 1
ATOM 928 C C . HIS A 1 119 ? -24.718 0.650 1.915 1.00 94.56 119 HIS A C 1
ATOM 930 O O . HIS A 1 119 ? -24.137 1.677 2.270 1.00 94.56 119 HIS A O 1
ATOM 936 N N . LEU A 1 120 ? -24.433 0.051 0.753 1.00 92.12 120 LEU A N 1
ATOM 937 C CA . LEU A 1 120 ? -23.445 0.579 -0.193 1.00 92.12 120 LEU A CA 1
ATOM 938 C C . LEU A 1 120 ? -23.838 1.968 -0.731 1.00 92.12 120 LEU A C 1
ATOM 940 O O . LEU A 1 120 ? -22.959 2.796 -0.976 1.00 92.12 120 LEU A O 1
ATOM 944 N N . ASP A 1 121 ? -25.145 2.222 -0.828 1.00 90.56 121 ASP A N 1
ATOM 945 C CA . ASP A 1 121 ? -25.787 3.490 -1.184 1.00 90.56 121 ASP A CA 1
ATOM 946 C C . ASP A 1 121 ? -25.348 4.659 -0.291 1.00 90.56 121 ASP A C 1
ATOM 948 O O . ASP A 1 121 ? -25.218 5.785 -0.767 1.00 90.56 121 ASP A O 1
ATOM 952 N N . VAL A 1 122 ? -24.984 4.407 0.973 1.00 91.69 122 VAL A N 1
ATOM 953 C CA . VAL A 1 122 ? -24.483 5.451 1.884 1.00 91.69 122 VAL A CA 1
ATOM 954 C C . VAL A 1 122 ? -23.197 6.103 1.362 1.00 91.69 122 VAL A C 1
ATOM 956 O O . VAL A 1 122 ? -22.943 7.268 1.662 1.00 91.69 122 VAL A O 1
ATOM 959 N N . ASN A 1 123 ? -22.388 5.405 0.557 1.00 88.12 123 ASN A N 1
ATOM 960 C CA . ASN A 1 123 ? -21.196 6.013 -0.043 1.00 88.12 123 ASN A CA 1
ATOM 961 C C . ASN A 1 123 ? -21.521 6.953 -1.203 1.00 88.12 123 ASN A C 1
ATOM 963 O O . ASN A 1 123 ? -20.809 7.938 -1.393 1.00 88.12 123 ASN A O 1
ATOM 967 N N . THR A 1 124 ? -22.539 6.625 -1.998 1.00 87.06 124 THR A N 1
ATOM 968 C CA . THR A 1 124 ? -22.880 7.348 -3.229 1.00 87.06 124 THR A CA 1
ATOM 969 C C . THR A 1 124 ? -23.892 8.461 -2.988 1.00 87.06 124 THR A C 1
ATOM 971 O O . THR A 1 124 ? -23.791 9.517 -3.603 1.00 87.06 124 THR A O 1
ATOM 974 N N . GLU A 1 125 ? -24.853 8.228 -2.097 1.00 87.50 125 GLU A N 1
ATOM 975 C CA . GLU A 1 125 ? -25.975 9.129 -1.807 1.00 87.50 125 GLU A CA 1
ATOM 976 C C . GLU A 1 125 ? -25.854 9.786 -0.425 1.00 87.50 125 GLU A C 1
ATOM 978 O O . GLU A 1 125 ? -26.412 10.857 -0.187 1.00 87.50 125 GLU A O 1
ATOM 983 N N . GLY A 1 126 ? -25.124 9.147 0.492 1.00 89.88 126 GLY A N 1
ATOM 984 C CA . GLY A 1 126 ? -24.935 9.606 1.863 1.00 89.88 126 GLY A CA 1
ATOM 985 C C . GLY A 1 126 ? -23.623 10.357 2.102 1.00 89.88 126 GLY A C 1
ATOM 986 O O . GLY A 1 126 ? -22.978 10.902 1.206 1.00 89.88 126 GLY A O 1
ATOM 987 N N . ILE A 1 127 ? -23.226 10.397 3.374 1.00 93.94 127 ILE A N 1
ATOM 988 C CA . ILE A 1 127 ? -22.007 11.069 3.826 1.00 93.94 127 ILE A CA 1
ATOM 989 C C . ILE A 1 127 ? -20.863 10.059 3.829 1.00 93.94 127 ILE A C 1
ATOM 991 O O . ILE A 1 127 ? -20.736 9.251 4.748 1.00 93.94 127 ILE A O 1
ATOM 995 N N . SER A 1 128 ? -20.014 10.124 2.805 1.00 94.06 128 SER A N 1
ATOM 996 C CA . SER A 1 128 ? -18.858 9.233 2.671 1.00 94.06 128 SER A CA 1
ATOM 997 C C . SER A 1 128 ? -17.586 9.761 3.352 1.00 94.06 128 SER A C 1
ATOM 999 O O . SER A 1 128 ? -16.710 8.971 3.711 1.00 94.06 128 SER A O 1
ATOM 1001 N N . ASP A 1 129 ? -17.490 11.078 3.575 1.00 94.88 129 ASP A N 1
ATOM 1002 C CA . ASP A 1 129 ? -16.363 11.710 4.264 1.00 94.88 129 ASP A CA 1
ATOM 1003 C C . ASP A 1 129 ? -16.451 11.514 5.784 1.00 94.88 129 ASP A C 1
ATOM 1005 O O . ASP A 1 129 ? -17.298 12.095 6.466 1.00 94.88 129 ASP A O 1
ATOM 1009 N N . ILE A 1 130 ? -15.508 10.741 6.327 1.00 95.69 130 ILE A N 1
ATOM 1010 C CA . ILE A 1 130 ? -15.382 10.450 7.762 1.00 95.69 130 ILE A CA 1
ATOM 1011 C C . ILE A 1 130 ? -15.167 11.729 8.585 1.00 95.69 130 ILE A C 1
ATOM 1013 O O . ILE A 1 130 ? -15.474 11.744 9.775 1.00 95.69 130 ILE A O 1
ATOM 1017 N N . LEU A 1 131 ? -14.639 12.807 7.993 1.00 93.94 131 LEU A N 1
ATOM 1018 C CA . LEU A 1 131 ? -14.432 14.090 8.674 1.00 93.94 131 LEU A CA 1
ATOM 1019 C C . LEU A 1 131 ? -15.724 14.890 8.858 1.00 93.94 131 LEU A C 1
ATOM 1021 O O . LEU A 1 131 ? -15.747 15.816 9.673 1.00 93.94 131 LEU A O 1
ATOM 1025 N N . HIS A 1 132 ? -16.790 14.553 8.133 1.00 94.94 132 HIS A N 1
ATOM 1026 C CA . HIS A 1 132 ? -18.039 15.292 8.208 1.00 94.94 132 HIS A CA 1
ATOM 1027 C C . HIS A 1 132 ? -18.669 15.166 9.615 1.00 94.94 132 HIS A C 1
ATOM 1029 O O . HIS A 1 132 ? -18.762 14.054 10.140 1.00 94.94 132 HIS A O 1
ATOM 1035 N N . PRO A 1 133 ? -19.151 16.260 10.241 1.00 92.56 133 PRO A N 1
ATOM 1036 C CA . PRO A 1 133 ? -19.692 16.228 11.609 1.00 92.56 133 PRO A CA 1
ATOM 1037 C C . PRO A 1 133 ? -20.865 15.257 11.816 1.00 92.56 133 PRO A C 1
ATOM 1039 O O . PRO A 1 133 ? -21.013 14.678 12.889 1.00 92.56 133 PRO A O 1
ATOM 1042 N N . ASP A 1 134 ? -21.691 15.062 10.787 1.00 96.00 134 ASP A N 1
ATOM 1043 C CA . ASP A 1 134 ? -22.833 14.137 10.819 1.00 96.00 134 ASP A CA 1
ATOM 1044 C C . ASP A 1 134 ? -22.514 12.725 10.295 1.00 96.00 134 ASP A C 1
ATOM 1046 O O . ASP A 1 134 ? -23.417 11.890 10.187 1.00 96.00 134 ASP A O 1
ATOM 1050 N N . PHE A 1 135 ? -21.245 12.423 9.991 1.00 96.44 135 PHE A N 1
ATOM 1051 C CA . PHE A 1 135 ? -20.836 11.086 9.548 1.00 96.44 135 PHE A CA 1
ATOM 1052 C C . PHE A 1 135 ? -21.210 10.017 10.580 1.00 96.44 135 PHE A C 1
ATOM 1054 O O . PHE A 1 135 ? -21.833 9.015 10.239 1.00 96.44 135 PHE A O 1
ATOM 1061 N N . SER A 1 136 ? -20.903 10.259 11.859 1.00 96.44 136 SER A N 1
ATOM 1062 C CA . SER A 1 136 ? -21.197 9.322 12.950 1.00 96.44 136 SER A CA 1
ATOM 1063 C C . SER A 1 136 ? -22.692 9.037 13.080 1.00 96.44 136 SER A C 1
ATOM 1065 O O . SER A 1 136 ? -23.080 7.886 13.252 1.00 96.44 136 SER A O 1
ATOM 1067 N N . LYS A 1 137 ? -23.546 10.058 12.926 1.00 96.88 137 LYS A N 1
ATOM 1068 C CA . LYS A 1 137 ? -25.005 9.891 12.928 1.00 96.88 137 LYS A CA 1
ATOM 1069 C C . LYS A 1 137 ? -25.458 9.059 11.739 1.00 96.88 137 LYS A C 1
ATOM 1071 O O . LYS A 1 137 ? -26.232 8.130 11.926 1.00 96.88 137 LYS A O 1
ATOM 1076 N N . THR A 1 138 ? -24.986 9.379 10.537 1.00 96.56 138 THR A N 1
ATOM 1077 C CA . THR A 1 138 ? -25.334 8.642 9.311 1.00 96.56 138 THR A CA 1
ATOM 1078 C C . THR A 1 138 ? -24.955 7.168 9.449 1.00 96.56 138 THR A C 1
ATOM 1080 O O . THR A 1 138 ? -25.783 6.287 9.226 1.00 96.56 138 THR A O 1
ATOM 1083 N N . LEU A 1 139 ? -23.741 6.902 9.937 1.00 97.12 139 LEU A N 1
ATOM 1084 C CA . LEU A 1 139 ? -23.248 5.556 10.196 1.00 97.12 139 LEU A CA 1
ATOM 1085 C C . LEU A 1 139 ? -24.060 4.828 11.278 1.00 97.12 139 LEU A C 1
ATOM 1087 O O . LEU A 1 139 ? -24.383 3.660 11.096 1.00 97.12 139 LEU A O 1
ATOM 1091 N N . SER A 1 140 ? -24.439 5.497 12.371 1.00 97.38 140 SER A N 1
ATOM 1092 C CA . SER A 1 140 ? -25.288 4.907 13.419 1.00 97.38 140 SER A CA 1
ATOM 1093 C C . SER A 1 140 ? -26.681 4.519 12.921 1.00 97.38 140 SER A C 1
ATOM 1095 O O . SER A 1 140 ? -27.237 3.541 13.410 1.00 97.38 140 SER A O 1
ATOM 1097 N N . HIS A 1 141 ? -27.250 5.257 11.961 1.00 96.81 141 HIS A N 1
ATOM 1098 C CA . HIS A 1 141 ? -28.534 4.889 11.354 1.00 96.81 141 HIS A CA 1
ATOM 1099 C C . HIS A 1 141 ? -28.394 3.682 10.421 1.00 96.81 141 HIS A C 1
ATOM 1101 O O . HIS A 1 141 ? -29.242 2.796 10.454 1.00 96.81 141 HIS A O 1
ATOM 1107 N N . ALA A 1 142 ? -27.327 3.631 9.619 1.00 96.75 142 ALA A N 1
ATOM 1108 C CA . ALA A 1 142 ? -27.083 2.522 8.698 1.00 96.75 142 ALA A CA 1
ATOM 1109 C C . ALA A 1 142 ? -26.660 1.233 9.428 1.00 96.75 142 ALA A C 1
ATOM 1111 O O . ALA A 1 142 ? -27.069 0.137 9.066 1.00 96.75 142 ALA A O 1
ATOM 1112 N N . VAL A 1 143 ? -25.824 1.346 10.462 1.00 97.75 143 VAL A N 1
ATOM 1113 C CA . VAL A 1 143 ? -25.197 0.206 11.146 1.00 97.75 143 VAL A CA 1
ATOM 1114 C C . VAL A 1 143 ? -25.225 0.432 12.661 1.00 97.75 143 VAL A C 1
ATOM 1116 O O . VAL A 1 143 ? -24.187 0.725 13.261 1.00 97.75 143 VAL A O 1
ATOM 1119 N N . PRO A 1 144 ? -26.389 0.288 13.321 1.00 97.31 144 PRO A N 1
ATOM 1120 C CA . PRO A 1 144 ? -26.548 0.617 14.743 1.00 97.31 144 PRO A CA 1
ATOM 1121 C C . PRO A 1 144 ? -25.691 -0.250 15.674 1.00 97.31 144 PRO A C 1
ATOM 1123 O O . PRO A 1 144 ? -25.416 0.135 16.807 1.00 97.31 144 PRO A O 1
ATOM 1126 N N . GLN A 1 145 ? -25.258 -1.421 15.205 1.00 97.12 145 GLN A N 1
ATOM 1127 C CA . GLN A 1 145 ? -24.391 -2.335 15.934 1.00 97.12 145 GLN A CA 1
ATOM 1128 C C . GLN A 1 145 ? -23.238 -2.780 15.046 1.00 97.12 145 GLN A C 1
ATOM 1130 O O . GLN A 1 145 ? -23.428 -3.103 13.877 1.00 97.12 145 GLN A O 1
ATOM 1135 N N . SER A 1 146 ? -22.048 -2.863 15.622 1.00 98.12 146 SER A N 1
ATOM 1136 C CA . SER A 1 146 ? -20.879 -3.462 14.989 1.00 98.12 146 SER A CA 1
ATOM 1137 C C . SER A 1 146 ? -20.043 -4.194 16.022 1.00 98.12 146 SER A C 1
ATOM 1139 O O . SER A 1 146 ? -20.064 -3.849 17.199 1.00 98.12 146 SER A O 1
ATOM 1141 N N . TYR A 1 147 ? -19.302 -5.207 15.587 1.00 98.25 147 TYR A N 1
ATOM 1142 C CA . TYR A 1 147 ? -18.313 -5.889 16.419 1.00 98.25 147 TYR A CA 1
ATOM 1143 C C . TYR A 1 147 ? -16.932 -5.240 16.296 1.00 98.25 147 TYR A C 1
ATOM 1145 O O . TYR A 1 147 ? -16.280 -4.950 17.302 1.00 98.25 147 TYR A O 1
ATOM 1153 N N . LEU A 1 148 ? -16.516 -4.979 15.054 1.00 98.50 148 LEU A N 1
ATOM 1154 C CA . LEU A 1 148 ? -15.208 -4.442 14.695 1.00 98.50 148 LEU A CA 1
ATOM 1155 C C . LEU A 1 148 ? -15.367 -3.184 13.838 1.00 98.50 148 LEU A C 1
ATOM 1157 O O . LEU A 1 148 ? -16.107 -3.198 12.856 1.00 98.50 148 LEU A O 1
ATOM 1161 N N . VAL A 1 149 ? -14.604 -2.141 14.169 1.00 98.69 149 VAL A N 1
ATOM 1162 C CA . VAL A 1 149 ? -14.335 -1.006 13.276 1.00 98.69 149 VAL A CA 1
ATOM 1163 C C . VAL A 1 149 ? -12.879 -1.057 12.811 1.00 98.69 149 VAL A C 1
ATOM 1165 O O . VAL A 1 149 ? -11.957 -1.014 13.624 1.00 98.69 149 VAL A O 1
ATOM 1168 N N . LEU A 1 150 ? -12.657 -1.119 11.502 1.00 98.38 150 LEU A N 1
ATOM 1169 C CA . LEU A 1 150 ? -11.342 -1.086 10.868 1.00 98.38 150 LEU A CA 1
ATOM 1170 C C . LEU A 1 150 ? -11.249 0.157 9.978 1.00 98.38 150 LEU A C 1
ATOM 1172 O O . LEU A 1 150 ? -12.082 0.342 9.104 1.00 98.38 150 LEU A O 1
ATOM 1176 N N . CYS A 1 151 ? -10.247 1.011 10.178 1.00 97.88 151 CYS A N 1
ATOM 1177 C CA . CYS A 1 151 ? -10.127 2.277 9.453 1.00 97.88 151 CYS A CA 1
ATOM 1178 C C . CYS A 1 151 ? -8.733 2.451 8.825 1.00 97.88 151 CYS A C 1
ATOM 1180 O O . CYS A 1 151 ? -7.732 2.509 9.546 1.00 97.88 151 CYS A O 1
ATOM 1182 N N . ASP A 1 152 ? -8.686 2.571 7.492 1.00 95.44 152 ASP A N 1
ATOM 1183 C CA . ASP A 1 152 ? -7.497 2.906 6.680 1.00 95.44 152 ASP A CA 1
ATOM 1184 C C . ASP A 1 152 ? -7.588 4.327 6.092 1.00 95.44 152 ASP A C 1
ATOM 1186 O O . ASP A 1 152 ? -7.143 4.604 4.981 1.00 95.44 152 ASP A O 1
ATOM 1190 N N . ALA A 1 153 ? -8.172 5.260 6.841 1.00 91.31 153 ALA A N 1
ATOM 1191 C CA . ALA A 1 153 ? -8.157 6.667 6.466 1.00 91.31 153 ALA A CA 1
ATOM 1192 C C . ALA A 1 153 ? -6.862 7.343 6.937 1.00 91.31 153 ALA A C 1
ATOM 1194 O O . ALA A 1 153 ? -6.386 7.138 8.056 1.00 91.31 153 ALA A O 1
ATOM 1195 N N . GLU A 1 154 ? -6.287 8.185 6.081 1.00 75.94 154 GLU A N 1
ATOM 1196 C CA . GLU A 1 154 ? -5.109 8.980 6.417 1.00 75.94 154 GLU A CA 1
ATOM 1197 C C . GLU A 1 154 ? -5.524 10.386 6.871 1.00 75.94 154 GLU A C 1
ATOM 1199 O O . GLU A 1 154 ? -6.357 11.041 6.248 1.00 75.94 154 GLU A O 1
ATOM 1204 N N . GLY A 1 155 ? -4.916 10.881 7.953 1.00 66.88 155 GLY A N 1
ATOM 1205 C CA . GLY A 1 155 ? -4.964 12.309 8.282 1.00 66.88 155 GLY A CA 1
ATOM 1206 C C . GLY A 1 155 ? -4.071 13.133 7.343 1.00 66.88 155 GLY A C 1
ATOM 1207 O O . GLY A 1 155 ? -3.377 12.587 6.490 1.00 66.88 155 GLY A O 1
ATOM 1208 N N . GLY A 1 156 ? -3.985 14.451 7.551 1.00 60.88 156 GLY A N 1
ATOM 1209 C CA . GLY A 1 156 ? -3.081 15.350 6.807 1.00 60.88 156 GLY A CA 1
ATOM 1210 C C . GLY A 1 156 ? -1.581 15.133 7.081 1.00 60.88 156 GLY A C 1
ATOM 1211 O O . GLY A 1 156 ? -0.776 16.047 6.914 1.00 60.88 156 GLY A O 1
ATOM 1212 N N . GLY A 1 157 ? -1.191 13.947 7.555 1.00 63.31 157 GLY A N 1
ATOM 1213 C CA . GLY A 1 157 ? 0.177 13.599 7.915 1.00 63.31 157 GLY A CA 1
ATOM 1214 C C . GLY A 1 157 ? 0.736 14.435 9.071 1.00 63.31 157 GLY A C 1
ATOM 1215 O O . GLY A 1 157 ? 0.071 14.702 10.069 1.00 63.31 157 GLY A O 1
ATOM 1216 N N . TRP A 1 158 ? 2.010 14.816 8.952 1.00 60.84 158 TRP A N 1
ATOM 1217 C CA . TRP A 1 158 ? 2.734 15.602 9.959 1.00 60.84 158 TRP A CA 1
ATOM 1218 C C . TRP A 1 158 ? 2.384 17.100 9.939 1.00 60.84 158 TRP A C 1
ATOM 1220 O O . TRP A 1 158 ? 2.658 17.803 10.924 1.00 60.84 158 TRP A O 1
ATOM 1230 N N . GLU A 1 159 ? 1.813 17.574 8.828 1.00 68.88 159 GLU A N 1
ATOM 1231 C CA . GLU A 1 159 ? 1.527 18.985 8.564 1.00 68.88 159 GLU A CA 1
ATOM 1232 C C . GLU A 1 159 ? 0.272 19.451 9.300 1.00 68.88 159 GLU A C 1
ATOM 1234 O O . GLU A 1 159 ? 0.290 20.520 9.919 1.00 68.88 159 GLU A O 1
ATOM 1239 N N . ASP A 1 160 ? -0.767 18.612 9.302 1.00 75.44 160 ASP A N 1
ATOM 1240 C CA . ASP A 1 160 ? -2.045 18.891 9.944 1.00 75.44 160 ASP A CA 1
ATOM 1241 C C . ASP A 1 160 ? -2.541 17.698 10.789 1.00 75.44 160 ASP A C 1
ATOM 1243 O O . ASP A 1 160 ? -3.115 16.743 10.254 1.00 75.44 160 ASP A O 1
ATOM 1247 N N . PRO A 1 161 ? -2.356 17.747 12.124 1.00 78.62 161 PRO A N 1
ATOM 1248 C CA . PRO A 1 161 ? -2.817 16.685 13.009 1.00 78.62 161 PRO A CA 1
ATOM 1249 C C . PRO A 1 161 ? -4.338 16.692 13.232 1.00 78.62 161 PRO A C 1
ATOM 1251 O O . PRO A 1 161 ? -4.862 15.753 13.832 1.00 78.62 161 PRO A O 1
ATOM 1254 N N . THR A 1 162 ? -5.058 17.736 12.802 1.00 82.88 162 THR A N 1
ATOM 1255 C CA . THR A 1 162 ? -6.479 17.901 13.138 1.00 82.88 162 THR A CA 1
ATOM 1256 C C . THR A 1 162 ? -7.344 16.823 12.493 1.00 82.88 162 THR A C 1
ATOM 1258 O O . THR A 1 162 ? -8.137 16.190 13.188 1.00 82.88 162 THR A O 1
ATOM 1261 N N . LYS A 1 163 ? -7.113 16.516 11.210 1.00 87.88 163 LYS A N 1
ATOM 1262 C CA . LYS A 1 163 ? -7.833 15.459 10.479 1.00 87.88 163 LYS A CA 1
ATOM 1263 C C . LYS A 1 163 ? -7.754 14.105 11.184 1.00 87.88 163 LYS A C 1
ATOM 1265 O O . LYS A 1 163 ? -8.767 13.440 11.355 1.00 87.88 163 LYS A O 1
ATOM 1270 N N . GLY A 1 164 ? -6.561 13.716 11.642 1.00 89.44 164 GLY A N 1
ATOM 1271 C CA . GLY A 1 164 ? -6.364 12.441 12.337 1.00 89.44 164 GLY A CA 1
ATOM 1272 C C . GLY A 1 164 ? -7.125 12.357 13.664 1.00 89.44 164 GLY A C 1
ATOM 1273 O O . GLY A 1 164 ? -7.616 11.289 14.026 1.00 89.44 164 GLY A O 1
ATOM 1274 N N . ILE A 1 165 ? -7.251 13.474 14.386 1.00 89.12 165 ILE A N 1
ATOM 1275 C CA . ILE A 1 165 ? -8.040 13.531 15.622 1.00 89.12 165 ILE A CA 1
ATOM 1276 C C . ILE A 1 165 ? -9.537 13.487 15.302 1.00 89.12 165 ILE A C 1
ATOM 1278 O O . ILE A 1 165 ? -10.245 12.708 15.932 1.00 89.12 165 ILE A O 1
ATOM 1282 N N . HIS A 1 166 ? -10.005 14.248 14.308 1.00 90.12 166 HIS A N 1
ATOM 1283 C CA . HIS A 1 166 ? -11.412 14.260 13.895 1.00 90.12 166 HIS A CA 1
ATOM 1284 C C . HIS A 1 166 ? -11.899 12.892 13.409 1.00 90.12 166 HIS A C 1
ATOM 1286 O O . HIS A 1 166 ? -12.974 12.464 13.816 1.00 90.12 166 HIS A O 1
ATOM 1292 N N . ILE A 1 167 ? -11.085 12.166 12.633 1.00 93.50 167 ILE A N 1
ATOM 1293 C CA . ILE A 1 167 ? -11.385 10.780 12.236 1.00 93.50 167 ILE A CA 1
ATOM 1294 C C . ILE A 1 167 ? -11.645 9.917 13.477 1.00 93.50 167 ILE A C 1
ATOM 1296 O O . ILE A 1 167 ? -12.676 9.258 13.570 1.00 93.50 167 ILE A O 1
ATOM 1300 N N . VAL A 1 168 ? -10.739 9.946 14.463 1.00 94.06 168 VAL A N 1
ATOM 1301 C CA . VAL A 1 168 ? -10.889 9.143 15.689 1.00 94.06 168 VAL A CA 1
ATOM 1302 C C . VAL A 1 168 ? -12.087 9.603 16.521 1.00 94.06 168 VAL A C 1
ATOM 1304 O O . VAL A 1 168 ? -12.785 8.760 17.073 1.00 94.06 168 VAL A O 1
ATOM 1307 N N . GLN A 1 169 ? -12.361 10.908 16.598 1.00 92.31 169 GLN A N 1
ATOM 1308 C CA . GLN A 1 169 ? -13.528 11.444 17.306 1.00 92.31 169 GLN A CA 1
ATOM 1309 C C . GLN A 1 169 ? -14.839 10.971 16.682 1.00 92.31 169 GLN A C 1
ATOM 1311 O O . GLN A 1 169 ? -15.649 10.393 17.394 1.00 92.31 169 GLN A O 1
ATOM 1316 N N . ASN A 1 170 ? -15.011 11.125 15.368 1.00 94.88 170 ASN A N 1
ATOM 1317 C CA . ASN A 1 170 ? -16.237 10.719 14.680 1.00 94.88 170 ASN A CA 1
ATOM 1318 C C . ASN A 1 170 ? -16.452 9.199 14.754 1.00 94.88 170 ASN A C 1
ATOM 1320 O O . ASN A 1 170 ? -17.573 8.741 14.976 1.00 94.88 170 ASN A O 1
ATOM 1324 N N . ILE A 1 171 ? -15.376 8.409 14.648 1.00 96.25 171 ILE A N 1
ATOM 1325 C CA . ILE A 1 171 ? -15.439 6.955 14.854 1.00 96.25 171 ILE A CA 1
ATOM 1326 C C . ILE A 1 171 ? -15.838 6.628 16.300 1.00 96.25 171 ILE A C 1
ATOM 1328 O O . ILE A 1 171 ? -16.697 5.779 16.522 1.00 96.25 171 ILE A O 1
ATOM 1332 N N . CYS A 1 172 ? -15.265 7.306 17.297 1.00 95.38 172 CYS A N 1
ATOM 1333 C CA . CYS A 1 172 ? -15.648 7.121 18.697 1.00 95.38 172 CYS A CA 1
ATOM 1334 C C . CYS A 1 172 ? -17.091 7.540 18.981 1.00 95.38 172 CYS A C 1
ATOM 1336 O O . CYS A 1 172 ? -17.771 6.834 19.719 1.00 95.38 172 CYS A O 1
ATOM 1338 N N . ASP A 1 173 ? -17.576 8.628 18.385 1.00 94.88 173 ASP A N 1
ATOM 1339 C CA . ASP A 1 173 ? -18.957 9.083 18.545 1.00 94.88 173 ASP A CA 1
ATOM 1340 C C . ASP A 1 173 ? -19.957 8.048 18.010 1.00 94.88 173 ASP A C 1
ATOM 1342 O O . ASP A 1 173 ? -20.970 7.786 18.657 1.00 94.88 173 ASP A O 1
ATOM 1346 N N . TYR A 1 174 ? -19.631 7.380 16.899 1.00 96.75 174 TYR A N 1
ATOM 1347 C CA . TYR A 1 174 ? -20.363 6.198 16.435 1.00 96.75 174 TYR A CA 1
ATOM 1348 C C . TYR A 1 174 ? -20.284 5.041 17.451 1.00 96.75 174 TYR A C 1
ATOM 1350 O O . TYR A 1 174 ? -21.302 4.496 17.883 1.00 96.75 174 TYR A O 1
ATOM 1358 N N . MET A 1 175 ? -19.072 4.682 17.890 1.00 96.94 175 MET A N 1
ATOM 1359 C CA . MET A 1 175 ? -18.855 3.536 18.782 1.00 96.94 175 MET A CA 1
ATOM 1360 C C . MET A 1 175 ? -19.527 3.692 20.154 1.00 96.94 175 MET A C 1
ATOM 1362 O O . MET A 1 175 ? -19.870 2.676 20.759 1.00 96.94 175 MET A O 1
ATOM 1366 N N . ILE A 1 176 ? -19.757 4.919 20.642 1.00 94.69 176 ILE A N 1
ATOM 1367 C CA . ILE A 1 176 ? -20.503 5.184 21.887 1.00 94.69 176 ILE A CA 1
ATOM 1368 C C . ILE A 1 176 ? -21.901 4.557 21.837 1.00 94.69 176 ILE A C 1
ATOM 1370 O O . ILE A 1 176 ? -22.315 3.942 22.818 1.00 94.69 176 ILE A O 1
ATOM 1374 N N . GLY A 1 177 ? -22.602 4.680 20.706 1.00 91.31 177 GLY A N 1
ATOM 1375 C CA . GLY A 1 177 ? -23.954 4.140 20.517 1.00 91.31 177 GLY A CA 1
ATOM 1376 C C . GLY A 1 177 ? -24.008 2.693 20.017 1.00 91.31 177 GLY A C 1
ATOM 1377 O O . GLY A 1 177 ? -25.071 2.086 20.055 1.00 91.31 177 GLY A O 1
ATOM 1378 N N . SER A 1 178 ? -22.879 2.143 19.564 1.00 94.94 178 SER A N 1
ATOM 1379 C CA . SER A 1 178 ? -22.771 0.786 19.011 1.00 94.94 178 SER A CA 1
ATOM 1380 C C . SER A 1 178 ? -22.337 -0.246 20.065 1.00 94.94 178 SER A C 1
ATOM 1382 O O . SER A 1 178 ? -21.943 0.108 21.171 1.00 94.94 178 SER A O 1
ATOM 1384 N N . THR A 1 179 ? -22.346 -1.532 19.718 1.00 95.06 179 THR A N 1
ATOM 1385 C CA . THR A 1 179 ? -21.789 -2.659 20.493 1.00 95.06 179 THR A CA 1
ATOM 1386 C C . THR A 1 179 ? -20.327 -2.968 20.140 1.00 95.06 179 THR A C 1
ATOM 1388 O O . THR A 1 179 ? -19.878 -4.098 20.302 1.00 95.06 179 THR A O 1
ATOM 1391 N N . THR A 1 180 ? -19.580 -1.998 19.602 1.00 97.62 180 THR A N 1
ATOM 1392 C CA . THR A 1 180 ? -18.206 -2.224 19.124 1.00 97.62 180 THR A CA 1
ATOM 1393 C C . THR A 1 180 ? -17.286 -2.696 20.249 1.00 97.62 180 THR A C 1
ATOM 1395 O O . THR A 1 180 ? -17.131 -1.996 21.253 1.00 97.62 180 THR A O 1
ATOM 1398 N N . GLU A 1 181 ? -16.641 -3.845 20.035 1.00 96.94 181 GLU A N 1
ATOM 1399 C CA . GLU A 1 181 ? -15.712 -4.492 20.975 1.00 96.94 181 GLU A CA 1
ATOM 1400 C C . GLU A 1 181 ? -14.243 -4.303 20.589 1.00 96.94 181 GLU A C 1
ATOM 1402 O O . GLU A 1 181 ? -13.357 -4.342 21.448 1.00 96.94 181 GLU A O 1
ATOM 1407 N N . LEU A 1 182 ? -13.982 -4.077 19.298 1.00 97.94 182 LEU A N 1
ATOM 1408 C CA . LEU A 1 182 ? -12.643 -3.909 18.753 1.00 97.94 182 LEU A CA 1
ATOM 1409 C C . LEU A 1 182 ? -12.598 -2.752 17.751 1.00 97.94 182 LEU A C 1
ATOM 1411 O O . LEU A 1 182 ? -13.444 -2.640 16.866 1.00 97.94 182 LEU A O 1
ATOM 1415 N N . ALA A 1 183 ? -11.563 -1.923 17.849 1.00 98.31 183 ALA A N 1
ATOM 1416 C CA . ALA A 1 183 ? -11.246 -0.906 16.855 1.00 98.31 183 ALA A CA 1
ATOM 1417 C C . ALA A 1 183 ? -9.783 -1.016 16.415 1.00 98.31 183 ALA A C 1
ATOM 1419 O O . ALA A 1 183 ? -8.885 -1.154 17.247 1.00 98.31 183 ALA A O 1
ATOM 1420 N N . ILE A 1 184 ? -9.541 -0.929 15.107 1.00 98.38 184 ILE A N 1
ATOM 1421 C CA . ILE A 1 184 ? -8.212 -0.905 14.491 1.00 98.38 184 ILE A CA 1
ATOM 1422 C C . ILE A 1 184 ? -8.152 0.324 13.585 1.00 98.38 184 ILE A C 1
ATOM 1424 O O . ILE A 1 184 ? -8.770 0.354 12.525 1.00 98.38 184 ILE A O 1
ATOM 1428 N N . ILE A 1 185 ? -7.416 1.352 13.998 1.00 97.56 185 ILE A N 1
ATOM 1429 C CA . ILE A 1 185 ? -7.386 2.647 13.308 1.00 97.56 185 ILE A CA 1
ATOM 1430 C C . ILE A 1 185 ? -5.955 2.961 12.893 1.00 97.56 185 ILE A C 1
ATOM 1432 O O . ILE A 1 185 ? -5.068 3.070 13.742 1.00 97.56 185 ILE A O 1
ATOM 1436 N N . LYS A 1 186 ? -5.710 3.124 11.594 1.00 95.44 186 LYS A N 1
ATOM 1437 C CA . LYS A 1 186 ? -4.400 3.540 11.089 1.00 95.44 186 LYS A CA 1
ATOM 1438 C C . LYS A 1 186 ? -4.032 4.939 11.587 1.00 95.44 186 LYS A C 1
ATOM 1440 O O . LYS A 1 186 ? -4.860 5.843 11.655 1.00 95.44 186 LYS A O 1
ATOM 1445 N N . THR A 1 187 ? -2.761 5.130 11.918 1.00 93.56 187 THR A N 1
ATOM 1446 C CA . THR A 1 187 ? -2.197 6.436 12.266 1.00 93.56 187 THR A CA 1
ATOM 1447 C C . THR A 1 187 ? -0.710 6.500 11.907 1.00 93.56 187 THR A C 1
ATOM 1449 O O . THR A 1 187 ? -0.128 5.555 11.371 1.00 93.56 187 THR A O 1
ATOM 1452 N N . TYR A 1 188 ? -0.083 7.639 12.188 1.00 90.12 188 TYR A N 1
ATOM 1453 C CA . TYR A 1 188 ? 1.331 7.879 11.936 1.00 90.12 188 TYR A CA 1
ATOM 1454 C C . TYR A 1 188 ? 2.026 8.399 13.196 1.00 90.12 188 TYR A C 1
ATOM 1456 O O . TYR A 1 188 ? 1.759 9.505 13.666 1.00 90.12 188 TYR A O 1
ATOM 1464 N N . CYS A 1 189 ? 3.016 7.654 13.691 1.00 89.50 189 CYS A N 1
ATOM 1465 C CA . CYS A 1 189 ? 3.872 8.049 14.815 1.00 89.50 189 CYS A CA 1
ATOM 1466 C C . CYS A 1 189 ? 4.812 9.231 14.509 1.00 89.50 189 CYS A C 1
ATOM 1468 O O . CYS A 1 189 ? 5.616 9.606 15.357 1.00 89.50 189 CYS A O 1
ATOM 1470 N N . SER A 1 190 ? 4.724 9.865 13.335 1.00 85.50 190 SER A N 1
ATOM 1471 C CA . SER A 1 190 ? 5.498 11.073 13.011 1.00 85.50 190 SER A CA 1
ATOM 1472 C C . SER A 1 190 ? 5.151 12.259 13.919 1.00 85.50 190 SER A C 1
ATOM 1474 O O . SER A 1 190 ? 5.945 13.191 14.024 1.00 85.50 190 SER A O 1
ATOM 1476 N N . ARG A 1 191 ? 3.985 12.229 14.581 1.00 85.50 191 ARG A N 1
ATOM 1477 C CA . ARG A 1 191 ? 3.513 13.214 15.568 1.00 85.50 191 ARG A CA 1
ATOM 1478 C C . ARG A 1 191 ? 3.029 12.496 16.830 1.00 85.50 191 ARG A C 1
ATOM 1480 O O . ARG A 1 191 ? 1.886 12.049 16.893 1.00 85.50 191 ARG A O 1
ATOM 1487 N N . LEU A 1 192 ? 3.897 12.365 17.835 1.00 88.12 192 LEU A N 1
ATOM 1488 C CA . LEU A 1 192 ? 3.581 11.608 19.056 1.00 88.12 192 LEU A CA 1
ATOM 1489 C C . LEU A 1 192 ? 2.501 12.279 19.912 1.00 88.12 192 LEU A C 1
ATOM 1491 O O . LEU A 1 192 ? 1.734 11.592 20.577 1.00 88.12 192 LEU A O 1
ATOM 1495 N N . ASP A 1 193 ? 2.417 13.607 19.864 1.00 85.62 193 ASP A N 1
ATOM 1496 C CA . ASP A 1 193 ? 1.361 14.398 20.498 1.00 85.62 193 ASP A CA 1
ATOM 1497 C C . ASP A 1 193 ? -0.033 14.031 19.966 1.00 85.62 193 ASP A C 1
ATOM 1499 O O . ASP A 1 193 ? -0.968 13.840 20.743 1.00 85.62 193 ASP A O 1
ATOM 1503 N N . MET A 1 194 ? -0.157 13.859 18.647 1.00 87.50 194 MET A N 1
ATOM 1504 C CA . MET A 1 194 ? -1.397 13.424 18.000 1.00 87.50 194 MET A CA 1
ATOM 1505 C C . MET A 1 194 ? -1.760 11.987 18.390 1.00 87.50 194 MET A C 1
ATOM 1507 O O . MET A 1 194 ? -2.889 11.732 18.802 1.00 87.50 194 MET A O 1
ATOM 1511 N N . VAL A 1 195 ? -0.803 11.058 18.302 1.00 90.75 195 VAL A N 1
ATOM 1512 C CA . VAL A 1 195 ? -1.028 9.645 18.652 1.00 90.75 195 VAL A CA 1
ATOM 1513 C C . VAL A 1 195 ? -1.451 9.503 20.115 1.00 90.75 195 VAL A C 1
ATOM 1515 O O . VAL A 1 195 ? -2.390 8.772 20.419 1.00 90.75 195 VAL A O 1
ATOM 1518 N N . TRP A 1 196 ? -0.818 10.251 21.022 1.00 89.94 196 TRP A N 1
ATOM 1519 C CA . TRP A 1 196 ? -1.204 10.284 22.430 1.00 89.94 196 TRP A CA 1
ATOM 1520 C C . TRP A 1 196 ? -2.642 10.778 22.632 1.00 89.94 196 TRP A C 1
ATOM 1522 O O . TRP A 1 196 ? -3.407 10.160 23.373 1.00 89.94 196 TRP A O 1
ATOM 1532 N N . ALA A 1 197 ? -3.041 11.845 21.932 1.00 87.69 197 ALA A N 1
ATOM 1533 C CA . ALA A 1 197 ? -4.412 12.350 21.976 1.00 87.69 197 ALA A CA 1
ATOM 1534 C C . ALA A 1 197 ? -5.428 11.298 21.499 1.00 87.69 197 ALA A C 1
ATOM 1536 O O . ALA A 1 197 ? -6.436 11.064 22.164 1.00 87.69 197 ALA A O 1
ATOM 1537 N N . GLN A 1 198 ? -5.138 10.620 20.383 1.00 91.44 198 GLN A N 1
ATOM 1538 C CA . GLN A 1 198 ? -5.981 9.550 19.840 1.00 91.44 198 GLN A CA 1
ATOM 1539 C C . GLN A 1 198 ? -6.109 8.370 20.819 1.00 91.44 198 GLN A C 1
ATOM 1541 O O . GLN A 1 198 ? -7.214 7.876 21.040 1.00 91.44 198 GLN A O 1
ATOM 1546 N N . ILE A 1 199 ? -5.010 7.965 21.469 1.00 92.38 199 ILE A N 1
ATOM 1547 C CA . ILE A 1 199 ? -5.030 6.948 22.534 1.00 92.38 199 ILE A CA 1
ATOM 1548 C C . ILE A 1 199 ? -5.924 7.397 23.692 1.00 92.38 199 ILE A C 1
ATOM 1550 O O . ILE A 1 199 ? -6.732 6.607 24.177 1.00 92.38 199 ILE A O 1
ATOM 1554 N N . GLY A 1 200 ? -5.814 8.657 24.122 1.00 89.12 200 GLY A N 1
ATOM 1555 C CA . GLY A 1 200 ? -6.646 9.222 25.185 1.00 89.12 200 GLY A CA 1
ATOM 1556 C C . GLY A 1 200 ? -8.142 9.202 24.857 1.00 89.12 200 GLY A C 1
ATOM 1557 O O . GLY A 1 200 ? -8.948 8.887 25.731 1.00 89.12 200 GLY A O 1
ATOM 1558 N N . ILE A 1 201 ? -8.510 9.483 23.602 1.00 90.38 201 ILE A N 1
ATOM 1559 C CA . ILE A 1 201 ? -9.897 9.402 23.116 1.00 90.38 201 ILE A CA 1
ATOM 1560 C C . ILE A 1 201 ? -10.397 7.950 23.168 1.00 90.38 201 ILE A C 1
ATOM 1562 O O . ILE A 1 201 ? -11.441 7.683 23.761 1.00 90.38 201 ILE A O 1
ATOM 1566 N N . LEU A 1 202 ? -9.631 6.999 22.624 1.00 94.00 202 LEU A N 1
ATOM 1567 C CA . LEU A 1 202 ? -9.996 5.575 22.615 1.00 94.00 202 LEU A CA 1
ATOM 1568 C C . LEU A 1 202 ? -10.068 4.982 24.030 1.00 94.00 202 LEU A C 1
ATOM 1570 O O . LEU A 1 202 ? -10.952 4.179 24.326 1.00 94.00 202 LEU A O 1
ATOM 1574 N N . LYS A 1 203 ? -9.192 5.419 24.945 1.00 91.69 203 LYS A N 1
ATOM 1575 C CA . LYS A 1 203 ? -9.213 5.015 26.361 1.00 91.69 203 LYS A CA 1
ATOM 1576 C C . LYS A 1 203 ? -10.480 5.455 27.093 1.00 91.69 203 LYS A C 1
ATOM 1578 O O . LYS A 1 203 ? -10.757 4.906 28.157 1.00 91.69 203 LYS A O 1
ATOM 1583 N N . GLY A 1 204 ? -11.262 6.389 26.552 1.00 89.25 204 GLY A N 1
ATOM 1584 C CA . GLY A 1 204 ? -12.597 6.707 27.063 1.00 89.25 204 GLY A CA 1
ATOM 1585 C C . GLY A 1 204 ? -13.614 5.574 26.885 1.00 89.25 204 GLY A C 1
ATOM 1586 O O . GLY A 1 204 ? -14.530 5.451 27.695 1.00 89.25 204 GLY A O 1
ATOM 1587 N N . LEU A 1 205 ? -13.414 4.717 25.876 1.00 93.00 205 LEU A N 1
ATOM 1588 C CA . LEU A 1 205 ? -14.337 3.644 25.485 1.00 93.00 205 LEU A CA 1
ATOM 1589 C C . LEU A 1 205 ? -13.806 2.242 25.788 1.00 93.00 205 LEU A C 1
ATOM 1591 O O . LEU A 1 205 ? -14.577 1.354 26.139 1.00 93.00 205 LEU A O 1
ATOM 1595 N N . PHE A 1 206 ? -12.494 2.043 25.674 1.00 95.75 206 PHE A N 1
ATOM 1596 C CA . PHE A 1 206 ? -11.870 0.723 25.735 1.00 95.75 206 PHE A CA 1
ATOM 1597 C C . PHE A 1 206 ? -10.930 0.589 26.930 1.00 95.75 206 PHE A C 1
ATOM 1599 O O . PHE A 1 206 ? -10.250 1.539 27.340 1.00 95.75 206 PHE A O 1
ATOM 1606 N N . GLN A 1 207 ? -10.868 -0.612 27.500 1.00 94.38 207 GLN A N 1
ATOM 1607 C CA . GLN A 1 207 ? -9.957 -0.937 28.595 1.00 94.38 207 GLN A CA 1
ATOM 1608 C C . GLN A 1 207 ? -8.519 -1.035 28.077 1.00 94.38 207 GLN A C 1
ATOM 1610 O O . GLN A 1 207 ? -7.592 -0.476 28.675 1.00 94.38 207 GLN A O 1
ATOM 1615 N N . LEU A 1 208 ? -8.330 -1.664 26.916 1.00 95.38 208 LEU A N 1
ATOM 1616 C CA . LEU A 1 208 ? -7.036 -1.834 26.272 1.00 95.38 208 LEU A CA 1
ATOM 1617 C C . LEU A 1 208 ? -6.928 -0.905 25.063 1.00 95.38 208 LEU A C 1
ATOM 1619 O O . LEU A 1 208 ? -7.814 -0.878 24.221 1.00 95.38 208 LEU A O 1
ATOM 1623 N N . VAL A 1 209 ? -5.835 -0.144 24.982 1.00 95.31 209 VAL A N 1
ATOM 1624 C CA . VAL A 1 209 ? -5.460 0.623 23.784 1.00 95.31 209 VAL A CA 1
ATOM 1625 C C . VAL A 1 209 ? -3.953 0.510 23.630 1.00 95.31 209 VAL A C 1
ATOM 1627 O O . VAL A 1 209 ? -3.229 0.754 24.599 1.00 95.31 209 VAL A O 1
ATOM 1630 N N . GLY A 1 210 ? -3.489 0.131 22.445 1.00 93.06 210 GLY A N 1
ATOM 1631 C CA . GLY A 1 210 ? -2.076 -0.057 22.138 1.00 93.06 210 GLY A CA 1
ATOM 1632 C C . GLY A 1 210 ? -1.720 0.414 20.734 1.00 93.06 210 GLY A C 1
ATOM 1633 O O . GLY A 1 210 ? -2.588 0.582 19.879 1.00 93.06 210 GLY A O 1
ATOM 1634 N N . ILE A 1 211 ? -0.424 0.622 20.506 1.00 93.62 211 ILE A N 1
ATOM 1635 C CA . ILE A 1 211 ? 0.136 0.898 19.182 1.00 93.62 211 ILE A CA 1
ATOM 1636 C C . ILE A 1 211 ? 0.700 -0.411 18.645 1.00 93.62 211 ILE A C 1
ATOM 1638 O O . ILE A 1 211 ? 1.556 -1.028 19.277 1.00 93.62 211 ILE A O 1
ATOM 1642 N N . VAL A 1 212 ? 0.242 -0.813 17.468 1.00 92.56 212 VAL A N 1
ATOM 1643 C CA . VAL A 1 212 ? 0.701 -2.011 16.772 1.00 92.56 212 VAL A CA 1
ATOM 1644 C C . VAL A 1 212 ? 1.261 -1.605 15.417 1.00 92.56 212 VAL A C 1
ATOM 1646 O O . VAL A 1 212 ? 0.719 -0.742 14.727 1.00 92.56 212 VAL A O 1
ATOM 1649 N N . ARG A 1 213 ? 2.365 -2.227 15.015 1.00 90.38 213 ARG A N 1
ATOM 1650 C CA . ARG A 1 213 ? 2.914 -2.103 13.665 1.00 90.38 213 ARG A CA 1
ATOM 1651 C C . ARG A 1 213 ? 2.741 -3.440 12.962 1.00 90.38 213 ARG A C 1
ATOM 1653 O O . ARG A 1 213 ? 3.021 -4.477 13.548 1.00 90.38 213 ARG A O 1
ATOM 1660 N N . SER A 1 214 ? 2.299 -3.404 11.711 1.00 93.12 214 SER A N 1
ATOM 1661 C CA . SER A 1 214 ? 2.260 -4.605 10.884 1.00 93.12 214 SER A CA 1
ATOM 1662 C C . SER A 1 214 ? 3.670 -5.055 10.498 1.00 93.12 214 SER A C 1
ATOM 1664 O O . SER A 1 214 ? 4.522 -4.221 10.176 1.00 93.12 214 SER A O 1
ATOM 1666 N N . ASP A 1 215 ? 3.858 -6.371 10.385 1.00 91.12 215 ASP A N 1
ATOM 1667 C CA . ASP A 1 215 ? 5.052 -6.977 9.787 1.00 91.12 215 ASP A CA 1
ATOM 1668 C C . ASP A 1 215 ? 5.335 -6.482 8.364 1.00 91.12 215 ASP A C 1
ATOM 1670 O O . ASP A 1 215 ? 6.476 -6.458 7.910 1.00 91.12 215 ASP A O 1
ATOM 1674 N N . PHE A 1 216 ? 4.292 -6.049 7.658 1.00 92.88 216 PHE A N 1
ATOM 1675 C CA . PHE A 1 216 ? 4.334 -5.638 6.261 1.00 92.88 216 PHE A CA 1
ATOM 1676 C C . PHE A 1 216 ? 4.342 -4.113 6.080 1.00 92.88 216 PHE A C 1
ATOM 1678 O O . PHE A 1 216 ? 4.251 -3.623 4.947 1.00 92.88 216 PHE A O 1
ATOM 1685 N N . SER A 1 217 ? 4.452 -3.327 7.155 1.00 91.88 217 SER A N 1
ATOM 1686 C CA . SER A 1 217 ? 4.707 -1.884 7.044 1.00 91.88 217 SER A CA 1
ATOM 1687 C C . SER A 1 217 ? 6.076 -1.626 6.409 1.00 91.88 217 SER A C 1
ATOM 1689 O O . SER A 1 217 ? 7.014 -2.387 6.623 1.00 91.88 217 SER A O 1
ATOM 1691 N N . SER A 1 218 ? 6.217 -0.555 5.623 1.00 90.75 218 SER A N 1
ATOM 1692 C CA . SER A 1 218 ? 7.520 -0.169 5.056 1.00 90.75 218 SER A CA 1
ATOM 1693 C C . SER A 1 218 ? 8.539 0.087 6.169 1.00 90.75 218 SER A C 1
ATOM 1695 O O . SER A 1 218 ? 8.168 0.573 7.240 1.00 90.75 218 SER A O 1
ATOM 1697 N N . ILE A 1 219 ? 9.813 -0.215 5.929 1.00 88.50 219 ILE A N 1
ATOM 1698 C CA . ILE A 1 219 ? 10.888 0.001 6.907 1.00 88.50 219 ILE A CA 1
ATOM 1699 C C . ILE A 1 219 ? 11.065 1.513 7.115 1.00 88.50 219 ILE A C 1
ATOM 1701 O O . ILE A 1 219 ? 10.901 2.294 6.176 1.00 88.50 219 ILE A O 1
ATOM 1705 N N . ASN A 1 220 ? 11.324 1.930 8.357 1.00 86.88 220 ASN A N 1
ATOM 1706 C CA . ASN A 1 220 ? 11.406 3.335 8.794 1.00 86.88 220 ASN A CA 1
ATOM 1707 C C . ASN A 1 220 ? 10.131 4.172 8.580 1.00 86.88 220 ASN A C 1
ATOM 1709 O O . ASN A 1 220 ? 10.116 5.356 8.895 1.00 86.88 220 ASN A O 1
ATOM 1713 N N . SER A 1 221 ? 9.032 3.586 8.090 1.00 88.19 221 SER A N 1
ATOM 1714 C CA . SER A 1 221 ? 7.740 4.278 8.072 1.00 88.19 221 SER A CA 1
ATOM 1715 C C . SER A 1 221 ? 7.264 4.552 9.498 1.00 88.19 221 SER A C 1
ATOM 1717 O O . SER A 1 221 ? 7.426 3.698 10.376 1.00 88.19 221 SER A O 1
ATOM 1719 N N . SER A 1 222 ? 6.649 5.716 9.711 1.00 89.25 222 SER A N 1
ATOM 1720 C CA . SER A 1 222 ? 5.926 6.044 10.943 1.00 89.25 222 SER A CA 1
ATOM 1721 C C . SER A 1 222 ? 4.523 5.434 10.992 1.00 89.25 222 SER A C 1
ATOM 1723 O O . SER A 1 222 ? 3.850 5.565 12.010 1.00 89.25 222 SER A O 1
ATOM 1725 N N . GLU A 1 223 ? 4.072 4.796 9.909 1.00 91.00 223 GLU A N 1
ATOM 1726 C CA . GLU A 1 223 ? 2.751 4.179 9.814 1.00 91.00 223 GLU A CA 1
ATOM 1727 C C . GLU A 1 223 ? 2.583 3.039 10.827 1.00 91.00 223 GLU A C 1
ATOM 1729 O O . GLU A 1 223 ? 3.354 2.070 10.846 1.00 91.00 223 GLU A O 1
ATOM 1734 N N . CYS A 1 224 ? 1.537 3.144 11.636 1.00 92.44 224 CYS A N 1
ATOM 1735 C CA . CYS A 1 224 ? 1.146 2.169 12.642 1.00 92.44 224 CYS A CA 1
ATOM 1736 C C . CYS A 1 224 ? -0.382 2.130 12.775 1.00 92.44 224 CYS A C 1
ATOM 1738 O O . CYS A 1 224 ? -1.108 2.816 12.057 1.00 92.44 224 CYS A O 1
ATOM 1740 N N . PHE A 1 225 ? -0.874 1.306 13.691 1.00 95.62 225 PHE A N 1
ATOM 1741 C CA . PHE A 1 225 ? -2.290 1.130 13.959 1.00 95.62 225 PHE A CA 1
ATOM 1742 C C . PHE A 1 225 ? -2.536 1.259 15.456 1.00 95.62 225 PHE A C 1
ATOM 1744 O O . PHE A 1 225 ? -1.818 0.678 16.271 1.00 95.62 225 PHE A O 1
ATOM 1751 N N . LEU A 1 226 ? -3.558 2.020 15.818 1.00 96.69 226 LEU A N 1
ATOM 1752 C CA . LEU A 1 226 ? -4.129 2.012 17.151 1.00 96.69 226 LEU A CA 1
ATOM 1753 C C . LEU A 1 226 ? -5.098 0.846 17.230 1.00 96.69 226 LEU A C 1
ATOM 1755 O O . LEU A 1 226 ? -6.049 0.783 16.455 1.00 96.69 226 LEU A O 1
ATOM 1759 N N . VAL A 1 227 ? -4.849 -0.062 18.164 1.00 98.00 227 VAL A N 1
ATOM 1760 C CA . VAL A 1 227 ? -5.771 -1.150 18.474 1.00 98.00 227 VAL A CA 1
ATOM 1761 C C . VAL A 1 227 ? -6.404 -0.870 19.822 1.00 98.00 227 VAL A C 1
ATOM 1763 O O . VAL A 1 227 ? -5.684 -0.700 20.806 1.00 98.00 227 VAL A O 1
ATOM 1766 N N . ALA A 1 228 ? -7.732 -0.831 19.868 1.00 97.81 228 ALA A N 1
ATOM 1767 C CA . ALA A 1 228 ? -8.506 -0.651 21.086 1.00 97.81 228 ALA A CA 1
ATOM 1768 C C . ALA A 1 228 ? -9.464 -1.831 21.283 1.00 97.81 228 ALA A C 1
ATOM 1770 O O . ALA A 1 228 ? -10.201 -2.162 20.362 1.00 97.81 228 ALA A O 1
ATOM 1771 N N . ALA A 1 229 ? -9.427 -2.473 22.450 1.00 97.12 229 ALA A N 1
ATOM 1772 C CA . ALA A 1 229 ? -10.156 -3.708 22.735 1.00 97.12 229 ALA A CA 1
ATOM 1773 C C . ALA A 1 229 ? -10.747 -3.712 24.152 1.00 97.12 229 ALA A C 1
ATOM 1775 O O . ALA A 1 229 ? -10.285 -2.971 25.029 1.00 97.12 229 ALA A O 1
ATOM 1776 N N . HIS A 1 230 ? -11.724 -4.598 24.364 1.00 95.00 230 HIS A N 1
ATOM 1777 C CA . HIS A 1 230 ? -12.494 -4.762 25.599 1.00 95.00 230 HIS A CA 1
ATOM 1778 C C . HIS A 1 230 ? -13.248 -3.484 25.953 1.00 95.00 230 HIS A C 1
ATOM 1780 O O . HIS A 1 230 ? -12.717 -2.584 26.618 1.00 95.00 230 HIS A O 1
ATOM 1786 N N . ARG A 1 231 ? -14.493 -3.388 25.488 1.00 94.12 231 ARG A N 1
ATOM 1787 C CA . ARG A 1 231 ? -15.341 -2.235 25.773 1.00 94.12 231 ARG A CA 1
ATOM 1788 C C . ARG A 1 231 ? -15.512 -2.049 27.289 1.00 94.12 231 ARG A C 1
ATOM 1790 O O . ARG A 1 231 ? -15.551 -3.004 28.068 1.00 94.12 231 ARG A O 1
ATOM 1797 N N . LYS A 1 232 ? -15.560 -0.798 27.744 1.00 94.00 232 LYS A N 1
ATOM 1798 C CA . LYS A 1 232 ? -15.875 -0.461 29.138 1.00 94.00 232 LYS A CA 1
ATOM 1799 C C . LYS A 1 232 ? -17.383 -0.499 29.367 1.00 94.00 232 LYS A C 1
ATOM 1801 O O . LYS A 1 232 ? -18.147 -0.084 28.502 1.00 94.00 232 LYS A O 1
ATOM 1806 N N . SER A 1 233 ? -17.791 -0.920 30.563 1.00 90.69 233 SER A N 1
ATOM 1807 C CA . SER A 1 233 ? -19.176 -0.780 31.028 1.00 90.69 233 SER A CA 1
ATOM 1808 C C . SER A 1 233 ? -19.558 0.690 31.228 1.00 90.69 233 SER A C 1
ATOM 1810 O O . SER A 1 233 ? -20.644 1.107 30.841 1.00 90.69 233 SER A O 1
ATOM 1812 N N . GLU A 1 234 ? -18.642 1.488 31.783 1.00 87.62 234 GLU A N 1
ATOM 1813 C CA . GLU A 1 234 ? -18.803 2.931 31.967 1.00 87.62 234 GLU A CA 1
ATOM 1814 C C . GLU A 1 234 ? -17.983 3.704 30.932 1.00 87.62 234 GLU A C 1
ATOM 1816 O O . GLU A 1 234 ? -16.746 3.709 30.947 1.00 87.62 234 GLU A O 1
ATOM 1821 N N . ILE A 1 235 ? -18.691 4.371 30.024 1.00 84.75 235 ILE A N 1
ATOM 1822 C CA . ILE A 1 235 ? -18.094 5.183 28.969 1.00 84.75 235 ILE A CA 1
ATOM 1823 C C . ILE A 1 235 ? -17.849 6.598 29.486 1.00 84.75 235 ILE A C 1
ATOM 1825 O O . ILE A 1 235 ? -18.765 7.286 29.934 1.00 84.75 235 ILE A O 1
ATOM 1829 N N . VAL A 1 236 ? -16.611 7.068 29.349 1.00 77.38 236 VAL A N 1
ATOM 1830 C CA . VAL A 1 236 ? -16.251 8.464 29.608 1.00 77.38 236 VAL A CA 1
ATOM 1831 C C . VAL A 1 236 ? -15.872 9.097 28.281 1.00 77.38 236 VAL A C 1
ATOM 1833 O O . VAL A 1 236 ? -14.822 8.790 27.715 1.00 77.38 236 VAL A O 1
ATOM 1836 N N . GLN A 1 237 ? -16.713 9.998 27.771 1.00 69.38 237 GLN A N 1
ATOM 1837 C CA . GLN A 1 237 ? -16.418 10.671 26.509 1.00 69.38 237 GLN A CA 1
ATOM 1838 C C . GLN A 1 237 ? -15.200 11.592 26.676 1.00 69.38 237 GLN A C 1
ATOM 1840 O O . GLN A 1 237 ? -15.252 12.632 27.338 1.00 69.38 237 GLN A O 1
ATOM 1845 N N . GLY A 1 238 ? -14.082 11.212 26.058 1.00 62.44 238 GLY A N 1
ATOM 1846 C CA . GLY A 1 238 ? -12.883 12.037 25.995 1.00 62.44 238 GLY A CA 1
ATOM 1847 C C . GLY A 1 238 ? -13.052 13.161 24.975 1.00 62.44 238 GLY A C 1
ATOM 1848 O O . GLY A 1 238 ? -12.756 12.974 23.798 1.00 62.44 238 GLY A O 1
ATOM 1849 N N . LYS A 1 239 ? -13.502 14.346 25.402 1.00 60.94 239 LYS A N 1
ATOM 1850 C CA . LYS A 1 239 ? -13.567 15.518 24.513 1.00 60.94 239 LYS A CA 1
ATOM 1851 C C . LYS A 1 239 ? -12.199 16.181 24.372 1.00 60.94 239 LYS A C 1
ATOM 1853 O O . LYS A 1 239 ? -11.819 17.021 25.180 1.00 60.94 239 LYS A O 1
ATOM 1858 N N . THR A 1 240 ? -11.484 15.848 23.301 1.00 65.06 240 THR A N 1
ATOM 1859 C CA . THR A 1 240 ? -10.261 16.569 22.922 1.00 65.06 240 THR A CA 1
ATOM 1860 C C . THR A 1 240 ? -10.620 17.874 22.215 1.00 65.06 240 THR A C 1
ATOM 1862 O O . THR A 1 240 ? -11.149 17.858 21.106 1.00 65.06 240 THR A O 1
ATOM 1865 N N . GLN A 1 241 ? -10.323 19.013 22.841 1.00 65.25 241 GLN A N 1
ATOM 1866 C CA . GLN A 1 241 ? -10.460 20.318 22.197 1.00 65.25 241 GLN A CA 1
ATOM 1867 C C . GLN A 1 241 ? -9.194 20.651 21.407 1.00 65.25 241 GLN A C 1
ATOM 1869 O O . GLN A 1 241 ? -8.170 20.993 21.988 1.00 65.25 241 GLN A O 1
ATOM 1874 N N . ILE A 1 242 ? -9.278 20.611 20.081 1.00 63.66 242 ILE A N 1
ATOM 1875 C CA . ILE A 1 242 ? -8.170 20.989 19.207 1.00 63.66 242 ILE A CA 1
ATOM 1876 C C . ILE A 1 242 ? -8.101 22.518 19.129 1.00 63.66 242 ILE A C 1
ATOM 1878 O O . ILE A 1 242 ? -8.867 23.154 18.412 1.00 63.66 242 ILE A O 1
ATOM 1882 N N . LEU A 1 243 ? -7.172 23.130 19.859 1.00 62.47 243 LEU A N 1
ATOM 1883 C CA . LEU A 1 243 ? -6.843 24.546 19.680 1.00 62.47 243 LEU A CA 1
ATOM 1884 C C . LEU A 1 243 ? -5.578 24.654 18.839 1.00 62.47 243 LEU A C 1
ATOM 1886 O O . LEU A 1 243 ? -4.478 24.533 19.369 1.00 62.47 243 LEU A O 1
ATOM 1890 N N . ASN A 1 244 ? -5.737 24.887 17.536 1.00 59.00 244 ASN A N 1
ATOM 1891 C CA . ASN A 1 244 ? -4.624 25.057 16.605 1.00 59.00 244 ASN A CA 1
ATOM 1892 C C . ASN A 1 244 ? -4.006 26.463 16.731 1.00 59.00 244 ASN A C 1
ATOM 1894 O O . ASN A 1 244 ? -4.124 27.307 15.848 1.00 59.00 244 ASN A O 1
ATOM 1898 N N . VAL A 1 245 ? -3.342 26.732 17.855 1.00 57.50 245 VAL A N 1
ATOM 1899 C CA . VAL A 1 245 ? -2.520 27.937 18.020 1.00 57.50 245 VAL A CA 1
ATOM 1900 C C . VAL A 1 245 ? -1.106 27.577 17.572 1.00 57.50 245 VAL A C 1
ATOM 1902 O O . VAL A 1 245 ? -0.429 26.787 18.225 1.00 57.50 245 VAL A O 1
ATOM 1905 N N . LYS A 1 246 ? -0.654 28.112 16.430 1.00 61.06 246 LYS A N 1
ATOM 1906 C CA . LYS A 1 246 ? 0.687 27.840 15.865 1.00 61.06 246 LYS A CA 1
ATOM 1907 C C . LYS A 1 246 ? 0.996 26.339 15.646 1.00 61.06 246 LYS A C 1
ATOM 1909 O O . LYS A 1 246 ? 2.134 25.916 15.848 1.00 61.06 246 LYS A O 1
ATOM 1914 N N . ARG A 1 247 ? 0.020 25.516 15.225 1.00 59.56 247 ARG A N 1
ATOM 1915 C CA . ARG A 1 247 ? 0.181 24.055 14.997 1.00 59.56 247 ARG A CA 1
ATOM 1916 C C . ARG A 1 247 ? 0.492 23.220 16.252 1.00 59.56 247 ARG A C 1
ATOM 1918 O O . ARG A 1 247 ? 0.999 22.097 16.131 1.00 59.56 247 ARG A O 1
ATOM 1925 N N . GLN A 1 248 ? 0.203 23.743 17.445 1.00 63.47 248 GLN A N 1
ATOM 1926 C CA . GLN A 1 248 ? 0.270 22.994 18.703 1.00 63.47 248 GLN A CA 1
ATOM 1927 C C . GLN A 1 248 ? -1.099 22.403 19.048 1.00 63.47 248 GLN A C 1
ATOM 1929 O O . GLN A 1 248 ? -2.118 23.054 18.846 1.00 63.47 248 GLN A O 1
ATOM 1934 N N . LEU A 1 249 ? -1.122 21.173 19.562 1.00 65.50 249 LEU A N 1
ATOM 1935 C CA . LEU A 1 249 ? -2.338 20.521 20.038 1.00 65.50 249 LEU A CA 1
ATOM 1936 C C . LEU A 1 249 ? -2.505 20.793 21.535 1.00 65.50 249 LEU A C 1
ATOM 1938 O O . LEU A 1 249 ? -1.672 20.390 22.349 1.00 65.50 249 LEU A O 1
ATOM 1942 N N . ARG A 1 250 ? -3.606 21.443 21.917 1.00 63.62 250 ARG A N 1
ATOM 1943 C CA . ARG A 1 250 ? -4.101 21.351 23.296 1.00 63.62 250 ARG A CA 1
ATOM 1944 C C . ARG A 1 250 ? -4.922 20.080 23.404 1.00 63.62 250 ARG A C 1
ATOM 1946 O O . ARG A 1 250 ? -5.757 19.822 22.547 1.00 63.62 250 ARG A O 1
ATOM 1953 N N . VAL A 1 251 ? -4.664 19.273 24.425 1.00 60.84 251 VAL A N 1
ATOM 1954 C CA . VAL A 1 251 ? -5.413 18.037 24.636 1.00 60.84 251 VAL A CA 1
ATOM 1955 C C . VAL A 1 251 ? -6.013 18.095 26.028 1.00 60.84 251 VAL A C 1
ATOM 1957 O O . VAL A 1 251 ? -5.320 18.082 27.043 1.00 60.84 251 VAL A O 1
ATOM 1960 N N . SER A 1 252 ? -7.337 18.197 26.064 1.00 59.72 252 SER A N 1
ATOM 1961 C CA . SER A 1 252 ? -8.124 17.975 27.270 1.00 59.72 252 SER A CA 1
ATOM 1962 C C . SER A 1 252 ? -8.571 16.521 27.268 1.00 59.72 252 SER A C 1
ATOM 1964 O O . SER A 1 252 ? -9.692 16.203 26.892 1.00 59.72 252 SER A O 1
ATOM 1966 N N . CYS A 1 253 ? -7.676 15.603 27.608 1.00 57.25 253 CYS A N 1
ATOM 1967 C CA . CYS A 1 253 ? -8.061 14.219 27.842 1.00 57.25 253 CYS A CA 1
ATOM 1968 C C . CYS A 1 253 ? -8.137 14.003 29.353 1.00 57.25 253 CYS A C 1
ATOM 1970 O O . CYS A 1 253 ? -7.221 14.358 30.090 1.00 57.25 253 CYS A O 1
ATOM 1972 N N . GLY A 1 254 ? -9.225 13.397 29.835 1.00 57.03 254 GLY A N 1
ATOM 1973 C CA . GLY A 1 254 ? -9.339 12.986 31.243 1.00 57.03 254 GLY A CA 1
ATOM 1974 C C . GLY A 1 254 ? -8.296 11.937 31.658 1.00 57.03 254 GLY A C 1
ATOM 1975 O O . GLY A 1 254 ? -8.220 11.573 32.830 1.00 57.03 254 GLY A O 1
ATOM 1976 N N . TYR A 1 255 ? -7.486 11.470 30.705 1.00 63.03 255 TYR A N 1
ATOM 1977 C CA . TYR A 1 255 ? -6.510 10.405 30.836 1.00 63.03 255 TYR A CA 1
ATOM 1978 C C . TYR A 1 255 ? -5.098 10.949 30.604 1.00 63.03 255 TYR A C 1
ATOM 1980 O O . TYR A 1 255 ? -4.795 11.468 29.531 1.00 63.03 255 TYR A O 1
ATOM 1988 N N . GLY A 1 256 ? -4.243 10.791 31.615 1.00 64.25 256 GLY A N 1
ATOM 1989 C CA . GLY A 1 256 ? -2.820 11.120 31.552 1.00 64.25 256 GLY A CA 1
ATOM 1990 C C . GLY A 1 256 ? -2.448 12.521 32.048 1.00 64.25 256 GLY A C 1
ATOM 1991 O O . GLY A 1 256 ? -3.234 13.465 32.023 1.00 64.25 256 GLY A O 1
ATOM 1992 N N . SER A 1 257 ? -1.221 12.623 32.537 1.00 75.56 257 SER A N 1
ATOM 1993 C CA . SER A 1 257 ? -0.496 13.830 32.918 1.00 75.56 257 SER A CA 1
ATOM 1994 C C . SER A 1 257 ? 0.586 14.151 31.878 1.00 75.56 257 SER A C 1
ATOM 1996 O O . SER A 1 257 ? 0.892 13.341 31.000 1.00 75.56 257 SER A O 1
ATOM 1998 N N . ILE A 1 258 ? 1.217 15.324 31.984 1.00 79.19 258 ILE A N 1
ATOM 1999 C CA . ILE A 1 258 ? 2.374 15.655 31.138 1.00 79.19 258 ILE A CA 1
ATOM 2000 C C . ILE A 1 258 ? 3.546 14.679 31.360 1.00 79.19 258 ILE A C 1
ATOM 2002 O O . ILE A 1 258 ? 4.240 14.331 30.406 1.00 79.19 258 ILE A O 1
ATOM 2006 N N . GLN A 1 259 ? 3.731 14.172 32.584 1.00 83.31 259 GLN A N 1
ATOM 2007 C CA . GLN A 1 259 ? 4.704 13.119 32.886 1.00 83.31 259 GLN A CA 1
ATOM 2008 C C . GLN A 1 259 ? 4.394 11.820 32.137 1.00 83.31 259 GLN A C 1
ATOM 2010 O O . GLN A 1 259 ? 5.315 11.206 31.598 1.00 83.31 259 GLN A O 1
ATOM 2015 N N . ASP A 1 260 ? 3.118 11.437 32.033 1.00 85.69 260 ASP A N 1
ATOM 2016 C CA . ASP A 1 260 ? 2.718 10.245 31.275 1.00 85.69 260 ASP A CA 1
ATOM 2017 C C . ASP A 1 260 ? 3.041 10.404 29.785 1.00 85.69 260 ASP A C 1
ATOM 2019 O O . ASP A 1 260 ? 3.550 9.473 29.161 1.00 85.69 260 ASP A O 1
ATOM 2023 N N . PHE A 1 261 ? 2.841 11.604 29.226 1.00 86.75 261 PHE A N 1
ATOM 2024 C CA . PHE A 1 261 ? 3.225 11.901 27.845 1.00 86.75 261 PHE A CA 1
ATOM 2025 C C . PHE A 1 261 ? 4.743 11.803 27.625 1.00 86.75 261 PHE A C 1
ATOM 2027 O O . PHE A 1 261 ? 5.198 11.221 26.637 1.00 86.75 261 PHE A O 1
ATOM 2034 N N . ILE A 1 262 ? 5.549 12.323 28.556 1.00 87.12 262 ILE A N 1
ATOM 2035 C CA . ILE A 1 262 ? 7.012 12.197 28.495 1.00 87.12 262 ILE A CA 1
ATOM 2036 C C . ILE A 1 262 ? 7.415 10.716 28.547 1.00 87.12 262 ILE A C 1
ATOM 2038 O O . ILE A 1 262 ? 8.194 10.267 27.702 1.00 87.12 262 ILE A O 1
ATOM 2042 N N . GLY A 1 263 ? 6.844 9.941 29.475 1.00 89.44 263 GLY A N 1
ATOM 2043 C CA . GLY A 1 263 ? 7.069 8.498 29.580 1.00 89.44 263 GLY A CA 1
ATOM 2044 C C . GLY A 1 263 ? 6.709 7.754 28.291 1.00 89.44 263 GLY A C 1
ATOM 2045 O O . GLY A 1 263 ? 7.514 6.972 27.782 1.00 89.44 263 GLY A O 1
ATOM 2046 N N . PHE A 1 264 ? 5.554 8.074 27.706 1.00 90.12 264 PHE A N 1
ATOM 2047 C CA . PHE A 1 264 ? 5.116 7.561 26.411 1.00 90.12 264 PHE A CA 1
ATOM 2048 C C . PHE A 1 264 ? 6.122 7.864 25.297 1.00 90.12 264 PHE A C 1
ATOM 2050 O O . PHE A 1 264 ? 6.539 6.956 24.579 1.00 90.12 264 PHE A O 1
ATOM 2057 N N . THR A 1 265 ? 6.574 9.114 25.171 1.00 89.56 265 THR A N 1
ATOM 2058 C CA . THR A 1 265 ? 7.519 9.487 24.104 1.00 89.56 265 THR A CA 1
ATOM 2059 C C . THR A 1 265 ? 8.862 8.774 24.234 1.00 89.56 265 THR A C 1
ATOM 2061 O O . THR A 1 265 ? 9.424 8.342 23.225 1.00 89.56 265 THR A O 1
ATOM 2064 N N . LYS A 1 266 ? 9.353 8.587 25.467 1.00 89.12 266 LYS A N 1
ATOM 2065 C CA . LYS A 1 266 ? 10.565 7.808 25.742 1.00 89.12 266 LYS A CA 1
ATOM 2066 C C . LYS A 1 266 ? 10.375 6.345 25.342 1.00 89.12 266 LYS A C 1
ATOM 2068 O O . LYS A 1 266 ? 11.233 5.801 24.654 1.00 89.12 266 LYS A O 1
ATOM 2073 N N . HIS A 1 267 ? 9.243 5.747 25.715 1.00 88.69 267 HIS A N 1
ATOM 2074 C CA . HIS A 1 267 ? 8.921 4.358 25.393 1.00 88.69 267 HIS A CA 1
ATOM 2075 C C . HIS A 1 267 ? 8.800 4.113 23.882 1.00 88.69 267 HIS A C 1
ATOM 2077 O O . HIS A 1 267 ? 9.331 3.129 23.372 1.00 88.69 267 HIS A O 1
ATOM 2083 N N . VAL A 1 268 ? 8.138 5.004 23.138 1.00 87.25 268 VAL A N 1
ATOM 2084 C CA . VAL A 1 268 ? 8.007 4.852 21.678 1.00 87.25 268 VAL A CA 1
ATOM 2085 C C . VAL A 1 268 ? 9.367 4.973 20.987 1.00 87.25 268 VAL A C 1
ATOM 2087 O O . VAL A 1 268 ? 9.658 4.195 20.083 1.00 87.25 268 VAL A O 1
ATOM 2090 N N . ARG A 1 269 ? 10.228 5.898 21.431 1.00 85.12 269 ARG A N 1
ATOM 2091 C CA . ARG A 1 269 ? 11.584 6.061 20.879 1.00 85.12 269 ARG A CA 1
ATOM 2092 C C . ARG A 1 269 ? 12.468 4.847 21.146 1.00 85.12 269 ARG A C 1
ATOM 2094 O O . ARG A 1 269 ? 13.070 4.341 20.205 1.00 85.12 269 ARG A O 1
ATOM 2101 N N . SER A 1 270 ? 12.487 4.335 22.380 1.00 83.50 270 SER A N 1
ATOM 2102 C CA . SER A 1 270 ? 13.305 3.164 22.732 1.00 83.50 270 SER A CA 1
ATOM 2103 C C . SER A 1 270 ? 12.894 1.898 21.980 1.00 83.50 270 SER A C 1
ATOM 2105 O O . SER A 1 270 ? 13.716 1.019 21.769 1.00 83.50 270 SER A O 1
ATOM 2107 N N . ASN A 1 271 ? 11.628 1.797 21.568 1.00 78.56 271 ASN A N 1
ATOM 2108 C CA . ASN A 1 271 ? 11.120 0.655 20.807 1.00 78.56 271 ASN A CA 1
ATOM 2109 C C . ASN A 1 271 ? 11.111 0.887 19.289 1.00 78.56 271 ASN A C 1
ATOM 2111 O O . ASN A 1 271 ? 10.629 0.031 18.554 1.00 78.56 271 ASN A O 1
ATOM 2115 N N . SER A 1 272 ? 11.621 2.021 18.796 1.00 67.69 272 SER A N 1
ATOM 2116 C CA . SER A 1 272 ? 11.609 2.313 17.356 1.00 67.69 272 SER A CA 1
ATOM 2117 C C . SER A 1 272 ? 12.673 1.574 16.536 1.00 67.69 272 SER A C 1
ATOM 2119 O O . SER A 1 272 ? 12.545 1.478 15.317 1.00 67.69 272 SER A O 1
ATOM 2121 N N . GLU A 1 273 ? 13.681 0.997 17.191 1.00 57.19 273 GLU A N 1
ATOM 2122 C CA . GLU A 1 273 ? 14.813 0.327 16.537 1.00 57.19 273 GLU A CA 1
ATOM 2123 C C . GLU A 1 273 ? 14.522 -1.137 16.144 1.00 57.19 273 GLU A C 1
ATOM 2125 O O . GLU A 1 273 ? 15.238 -1.718 15.333 1.00 57.19 273 GLU A O 1
ATOM 2130 N N . THR A 1 274 ? 13.439 -1.745 16.642 1.00 55.88 274 THR A N 1
ATOM 2131 C CA . THR A 1 274 ? 13.134 -3.181 16.458 1.00 55.88 274 THR A CA 1
ATOM 2132 C C . THR A 1 274 ? 12.367 -3.519 15.170 1.00 55.88 274 THR A C 1
ATOM 2134 O O . THR A 1 274 ? 11.932 -4.652 14.976 1.00 55.88 274 THR A O 1
ATOM 2137 N N . PHE A 1 275 ? 12.196 -2.569 14.247 1.00 56.47 275 PHE A N 1
ATOM 2138 C CA . PHE A 1 275 ? 11.218 -2.681 13.154 1.00 56.47 275 PHE A CA 1
ATOM 2139 C C . PHE A 1 275 ? 11.743 -3.224 11.813 1.00 56.47 275 PHE A C 1
ATOM 2141 O O . PHE A 1 275 ? 11.269 -2.801 10.754 1.00 56.47 275 PHE A O 1
ATOM 2148 N N . SER A 1 276 ? 12.682 -4.174 11.808 1.00 55.34 276 SER A N 1
ATOM 2149 C CA . SER A 1 276 ? 13.216 -4.728 10.552 1.00 55.34 276 SER A CA 1
ATOM 2150 C C . SER A 1 276 ? 13.112 -6.257 10.454 1.00 55.34 276 SER A C 1
ATOM 2152 O O . SER A 1 276 ? 13.340 -6.977 11.419 1.00 55.34 276 SER A O 1
ATOM 2154 N N . GLY A 1 277 ? 12.755 -6.754 9.262 1.00 63.16 277 GLY A N 1
ATOM 2155 C CA . GLY A 1 277 ? 12.940 -8.157 8.858 1.00 63.16 277 GLY A CA 1
ATOM 2156 C C . GLY A 1 277 ? 11.730 -9.102 8.919 1.00 63.16 277 GLY A C 1
ATOM 2157 O O . GLY A 1 277 ? 11.776 -10.152 8.277 1.00 63.16 277 GLY A O 1
ATOM 2158 N N . SER A 1 278 ? 10.630 -8.769 9.606 1.00 77.81 278 SER A N 1
ATOM 2159 C CA . SER A 1 278 ? 9.520 -9.728 9.787 1.00 77.81 278 SER A CA 1
ATOM 2160 C C . SER A 1 278 ? 8.743 -10.051 8.503 1.00 77.81 278 SER A C 1
ATOM 2162 O O . SER A 1 278 ? 8.378 -11.211 8.297 1.00 77.81 278 SER A O 1
ATOM 2164 N N . ALA A 1 279 ? 8.580 -9.086 7.586 1.00 87.12 279 ALA A N 1
ATOM 2165 C CA . ALA A 1 279 ? 7.932 -9.307 6.286 1.00 87.12 279 ALA A CA 1
ATOM 2166 C C . ALA A 1 279 ? 8.541 -10.481 5.506 1.00 87.12 279 ALA A C 1
ATOM 2168 O O . ALA A 1 279 ? 7.808 -11.277 4.932 1.00 87.12 279 ALA A O 1
ATOM 2169 N N . GLN A 1 280 ? 9.872 -10.605 5.496 1.00 89.12 280 GLN A N 1
ATOM 2170 C CA . GLN A 1 280 ? 10.570 -11.672 4.776 1.00 89.12 280 GLN A CA 1
ATOM 2171 C C . GLN A 1 280 ? 10.259 -13.044 5.369 1.00 89.12 280 GLN A C 1
ATOM 2173 O O . GLN A 1 280 ? 9.952 -13.972 4.627 1.00 89.12 280 GLN A O 1
ATOM 2178 N N . LYS A 1 281 ? 10.334 -13.163 6.700 1.00 88.62 281 LYS A N 1
ATOM 2179 C CA . LYS A 1 281 ? 10.102 -14.422 7.417 1.00 88.62 281 LYS A CA 1
ATOM 2180 C C . LYS A 1 281 ? 8.666 -14.913 7.249 1.00 88.62 281 LYS A C 1
ATOM 2182 O O . LYS A 1 281 ? 8.438 -16.108 7.115 1.00 88.62 281 LYS A O 1
ATOM 2187 N N . ASN A 1 282 ? 7.716 -13.984 7.255 1.00 89.12 282 ASN A N 1
ATOM 2188 C CA . ASN A 1 282 ? 6.296 -14.305 7.288 1.00 89.12 282 ASN A CA 1
ATOM 2189 C C . ASN A 1 282 ? 5.642 -14.283 5.893 1.00 89.12 282 ASN A C 1
ATOM 2191 O O . ASN A 1 282 ? 4.512 -14.737 5.748 1.00 89.12 282 ASN A O 1
ATOM 2195 N N . SER A 1 283 ? 6.332 -13.780 4.864 1.00 91.00 283 SER A N 1
ATOM 2196 C CA . SER A 1 283 ? 5.784 -13.530 3.520 1.00 91.00 283 SER A CA 1
ATOM 2197 C C . SER A 1 283 ? 4.950 -14.682 2.966 1.00 91.00 283 SER A C 1
ATOM 2199 O O . SER A 1 283 ? 3.827 -14.456 2.523 1.00 91.00 283 SER A O 1
ATOM 2201 N N . GLU A 1 284 ? 5.478 -15.904 3.013 1.00 90.25 284 GLU A N 1
ATOM 2202 C CA . GLU A 1 284 ? 4.865 -17.078 2.391 1.00 90.25 284 GLU A CA 1
ATOM 2203 C C . GLU A 1 284 ? 3.520 -17.434 3.029 1.00 90.25 284 GLU A C 1
ATOM 2205 O O . GLU A 1 284 ? 2.520 -17.538 2.324 1.00 90.25 284 GLU A O 1
ATOM 2210 N N . VAL A 1 285 ? 3.468 -17.493 4.363 1.00 89.62 285 VAL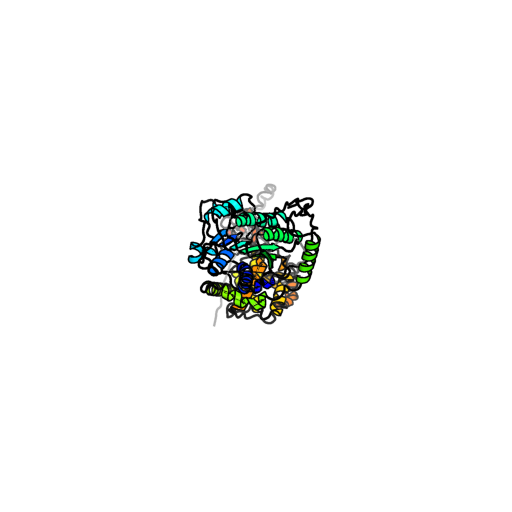 A N 1
ATOM 2211 C CA . VAL A 1 285 ? 2.250 -17.816 5.123 1.00 89.62 285 VAL A CA 1
ATOM 2212 C C . VAL A 1 285 ? 1.137 -16.804 4.844 1.00 89.62 285 VAL A C 1
ATOM 2214 O O . VAL A 1 285 ? -0.001 -17.178 4.569 1.00 89.62 285 VAL A O 1
ATOM 2217 N N . TYR A 1 286 ? 1.456 -15.507 4.863 1.00 92.38 286 TYR A N 1
ATOM 2218 C CA . TYR A 1 286 ? 0.463 -14.461 4.586 1.00 92.38 286 TYR A CA 1
ATOM 2219 C C . TYR A 1 286 ? 0.028 -14.449 3.123 1.00 92.38 286 TYR A C 1
ATOM 2221 O O . TYR A 1 286 ? -1.133 -14.188 2.822 1.00 92.38 286 TYR A O 1
ATOM 2229 N N . SER A 1 287 ? 0.951 -14.748 2.214 1.00 90.50 287 SER A N 1
ATOM 2230 C CA . SER A 1 287 ? 0.656 -14.857 0.790 1.00 90.50 287 SER A CA 1
ATOM 2231 C C . SER A 1 287 ? -0.283 -16.021 0.500 1.00 90.50 287 SER A C 1
ATOM 2233 O O . SER A 1 287 ? -1.227 -15.851 -0.260 1.00 90.50 287 SER A O 1
ATOM 2235 N N . GLN A 1 288 ? -0.073 -17.167 1.150 1.00 86.38 288 GLN A N 1
ATOM 2236 C CA . GLN A 1 288 ? -0.965 -18.320 1.070 1.00 86.38 288 GLN A CA 1
ATOM 2237 C C . GLN A 1 288 ? -2.350 -18.004 1.652 1.00 86.38 288 GLN A C 1
ATOM 2239 O O . GLN A 1 288 ? -3.360 -18.355 1.056 1.00 86.38 288 GLN A O 1
ATOM 2244 N N . ALA A 1 289 ? -2.423 -17.286 2.776 1.00 86.50 289 ALA A N 1
ATOM 2245 C CA . ALA A 1 289 ? -3.700 -16.890 3.373 1.00 86.50 289 ALA A CA 1
ATOM 2246 C C . ALA A 1 289 ? -4.498 -15.892 2.507 1.00 86.50 289 ALA A C 1
ATOM 2248 O O . ALA A 1 289 ? -5.727 -15.896 2.522 1.00 86.50 289 ALA A O 1
ATOM 2249 N N . LEU A 1 290 ? -3.807 -15.028 1.754 1.00 87.44 290 LEU A N 1
ATOM 2250 C CA . LEU A 1 290 ? -4.420 -14.066 0.830 1.00 87.44 290 LEU A CA 1
ATOM 2251 C C . LEU A 1 290 ? -4.643 -14.631 -0.574 1.00 87.44 290 LEU A C 1
ATOM 2253 O O . LEU A 1 290 ? -5.333 -13.996 -1.377 1.00 87.44 290 LEU A O 1
ATOM 2257 N N . GLN A 1 291 ? -4.084 -15.802 -0.872 1.00 83.12 291 GLN A N 1
ATOM 2258 C CA . GLN A 1 291 ? -4.208 -16.451 -2.166 1.00 83.12 291 GLN A CA 1
ATOM 2259 C C . GLN A 1 291 ? -5.676 -16.738 -2.484 1.00 83.12 291 GLN A C 1
ATOM 2261 O O . GLN A 1 291 ? -6.473 -17.079 -1.611 1.00 83.12 291 GLN A O 1
ATOM 2266 N N . ASP A 1 292 ? -6.023 -16.546 -3.747 1.00 78.75 292 ASP A N 1
ATOM 2267 C CA . ASP A 1 292 ? -7.261 -17.006 -4.359 1.00 78.75 292 ASP A CA 1
ATOM 2268 C C . ASP A 1 292 ? -6.839 -17.930 -5.509 1.00 78.75 292 ASP A C 1
ATOM 2270 O O . ASP A 1 292 ? -5.916 -17.586 -6.263 1.00 78.75 292 ASP A O 1
ATOM 2274 N N . ASP A 1 293 ? -7.437 -19.122 -5.587 1.00 68.38 293 ASP A N 1
ATOM 2275 C CA . ASP A 1 293 ? -6.990 -20.206 -6.474 1.00 68.38 293 ASP A CA 1
ATOM 2276 C C . ASP A 1 293 ? -6.970 -19.779 -7.950 1.00 68.38 293 ASP A C 1
ATOM 2278 O O . ASP A 1 293 ? -6.053 -20.129 -8.705 1.00 68.38 293 ASP A O 1
ATOM 2282 N N . ASN A 1 294 ? -7.923 -18.934 -8.349 1.00 76.62 294 ASN A N 1
ATOM 2283 C CA . ASN A 1 294 ? -7.993 -18.406 -9.707 1.00 76.62 294 ASN A CA 1
ATOM 2284 C C . ASN A 1 294 ? -7.009 -17.249 -9.908 1.00 76.62 294 ASN A C 1
ATOM 2286 O O . ASN A 1 294 ? -6.384 -17.126 -10.965 1.00 76.62 294 ASN A O 1
ATOM 2290 N N . TRP A 1 295 ? -6.821 -16.410 -8.886 1.00 77.38 295 TRP A N 1
ATOM 2291 C CA . TRP A 1 295 ? -5.969 -15.230 -8.991 1.00 77.38 295 TRP A CA 1
ATOM 2292 C C . TRP A 1 295 ? -4.497 -15.568 -9.215 1.00 77.38 295 TRP A C 1
ATOM 2294 O O . TRP A 1 295 ? -3.874 -14.986 -10.102 1.00 77.38 295 TRP A O 1
ATOM 2304 N N . SER A 1 296 ? -3.915 -16.480 -8.432 1.00 79.88 296 SER A N 1
ATOM 2305 C CA . SER A 1 296 ? -2.480 -16.772 -8.559 1.00 79.88 296 SER A CA 1
ATOM 2306 C C . SER A 1 296 ? -2.150 -17.363 -9.928 1.00 79.88 296 SER A C 1
ATOM 2308 O O . SER A 1 296 ? -1.132 -16.996 -10.514 1.00 79.88 296 SER A O 1
ATOM 2310 N N . SER A 1 297 ? -3.044 -18.183 -10.485 1.00 83.94 297 SER A N 1
ATOM 2311 C CA . SER A 1 297 ? -2.935 -18.718 -11.847 1.00 83.94 297 SER A CA 1
ATOM 2312 C C . SER A 1 297 ? -3.003 -17.609 -12.903 1.00 83.94 297 SER A C 1
ATOM 2314 O O . SER A 1 297 ? -2.127 -17.525 -13.765 1.00 83.94 297 SER A O 1
ATOM 2316 N N . CYS A 1 298 ? -3.971 -16.694 -12.798 1.00 83.38 298 CYS A N 1
ATOM 2317 C CA . CYS A 1 298 ? -4.092 -15.539 -13.693 1.00 83.38 298 CYS A CA 1
ATOM 2318 C C . CYS A 1 298 ? -2.897 -14.581 -13.588 1.00 83.38 298 CYS A C 1
ATOM 2320 O O . CYS A 1 298 ? -2.374 -14.125 -14.603 1.00 83.38 298 CYS A O 1
ATOM 2322 N N . ALA A 1 299 ? -2.429 -14.290 -12.373 1.00 83.62 299 ALA A N 1
ATOM 2323 C CA . ALA A 1 299 ? -1.271 -13.436 -12.135 1.00 83.62 299 ALA A CA 1
ATOM 2324 C C . ALA A 1 299 ? 0.007 -14.067 -12.698 1.00 83.62 299 ALA A C 1
ATOM 2326 O O . ALA A 1 299 ? 0.814 -13.370 -13.314 1.00 83.62 299 ALA A O 1
ATOM 2327 N N . LYS A 1 300 ? 0.174 -15.383 -12.520 1.00 88.00 300 LYS A N 1
ATOM 2328 C CA . LYS A 1 300 ? 1.268 -16.160 -13.101 1.00 88.00 300 LYS A CA 1
ATOM 2329 C C . LYS A 1 300 ? 1.239 -16.084 -14.630 1.00 88.00 300 LYS A C 1
ATOM 2331 O O . LYS A 1 300 ? 2.232 -15.669 -15.217 1.00 88.00 300 LYS A O 1
ATOM 2336 N N . LEU A 1 301 ? 0.094 -16.373 -15.250 1.00 87.56 301 LEU A N 1
ATOM 2337 C CA . LEU A 1 301 ? -0.091 -16.309 -16.703 1.00 87.56 301 LEU A CA 1
ATOM 2338 C C . LEU A 1 301 ? 0.143 -14.895 -17.256 1.00 87.56 301 LEU A C 1
ATOM 2340 O O . LEU A 1 301 ? 0.793 -14.720 -18.283 1.00 87.56 301 LEU A O 1
ATOM 2344 N N . HIS A 1 302 ? -0.354 -13.864 -16.569 1.00 86.31 302 HIS A N 1
ATOM 2345 C CA . HIS A 1 302 ? -0.131 -12.473 -16.958 1.00 86.31 302 HIS A CA 1
ATOM 2346 C C . HIS A 1 302 ? 1.360 -12.108 -16.927 1.00 86.31 302 HIS A C 1
ATOM 2348 O O . HIS A 1 302 ? 1.857 -11.472 -17.856 1.00 86.31 302 HIS A O 1
ATOM 2354 N N . LEU A 1 303 ? 2.082 -12.534 -15.885 1.00 87.31 303 LEU A N 1
ATOM 2355 C CA . LEU A 1 303 ? 3.530 -12.343 -15.791 1.00 87.31 303 LEU A CA 1
ATOM 2356 C C . LEU A 1 303 ? 4.268 -13.102 -16.890 1.00 87.31 303 LEU A C 1
ATOM 2358 O O . LEU A 1 303 ? 5.141 -12.523 -17.526 1.00 87.31 303 LEU A O 1
ATOM 2362 N N . GLU A 1 304 ? 3.912 -14.362 -17.133 1.00 87.69 304 GLU A N 1
ATOM 2363 C CA . GLU A 1 304 ? 4.493 -15.173 -18.206 1.00 87.69 304 GLU A CA 1
ATOM 2364 C C . GLU A 1 304 ? 4.291 -14.512 -19.571 1.00 87.69 304 GLU A C 1
ATOM 2366 O O . GLU A 1 304 ? 5.257 -14.364 -20.311 1.00 87.69 304 GLU A O 1
ATOM 2371 N N . ASN A 1 305 ? 3.085 -14.026 -19.877 1.00 85.56 305 ASN A N 1
ATOM 2372 C CA . ASN A 1 305 ? 2.796 -13.328 -21.132 1.00 85.56 305 ASN A CA 1
ATOM 2373 C C . ASN A 1 305 ? 3.587 -12.021 -21.267 1.00 85.56 305 ASN A C 1
ATOM 2375 O O . ASN A 1 305 ? 4.207 -11.784 -22.299 1.00 85.56 305 ASN A O 1
ATOM 2379 N N . MET A 1 306 ? 3.616 -11.195 -20.216 1.00 84.12 306 MET A N 1
ATOM 2380 C CA . MET A 1 306 ? 4.380 -9.943 -20.207 1.00 84.12 306 MET A CA 1
ATOM 2381 C C . MET A 1 306 ? 5.881 -10.188 -20.411 1.00 84.12 306 MET A C 1
ATOM 2383 O O . MET A 1 306 ? 6.559 -9.399 -21.064 1.00 84.12 306 MET A O 1
ATOM 2387 N N . LEU A 1 307 ? 6.418 -11.253 -19.817 1.00 85.19 307 LEU A N 1
ATOM 2388 C CA . LEU A 1 307 ? 7.844 -11.556 -19.852 1.00 85.19 307 LEU A CA 1
ATOM 2389 C C . LEU A 1 307 ? 8.249 -12.314 -21.123 1.00 85.19 307 LEU A C 1
ATOM 2391 O O . LEU A 1 307 ? 9.337 -12.084 -21.641 1.00 85.19 307 LEU A O 1
ATOM 2395 N N . LYS A 1 308 ? 7.375 -13.153 -21.685 1.00 84.56 308 LYS A N 1
ATOM 2396 C CA . LYS A 1 308 ? 7.620 -13.896 -22.931 1.00 84.56 308 LYS A CA 1
ATOM 2397 C C . LYS A 1 308 ? 8.055 -12.981 -24.076 1.00 84.56 308 LYS A C 1
ATOM 2399 O O . LYS A 1 308 ? 8.994 -13.313 -24.797 1.00 84.56 308 LYS A O 1
ATOM 2404 N N . ASP A 1 309 ? 7.424 -11.818 -24.194 1.00 81.69 309 ASP A N 1
ATOM 2405 C CA . ASP A 1 309 ? 7.744 -10.828 -25.224 1.00 81.69 309 ASP A CA 1
ATOM 2406 C C . ASP A 1 309 ? 9.122 -10.169 -25.021 1.00 81.69 309 ASP A C 1
ATOM 2408 O O . ASP A 1 309 ? 9.740 -9.700 -25.978 1.00 81.69 309 ASP A O 1
ATOM 2412 N N . LEU A 1 310 ? 9.632 -10.158 -23.785 1.00 81.62 310 LEU A N 1
ATOM 2413 C CA . LEU A 1 310 ? 10.897 -9.519 -23.412 1.00 81.62 310 LEU A CA 1
ATOM 2414 C C . LEU A 1 310 ? 12.108 -10.461 -23.481 1.00 81.62 310 LEU A C 1
ATOM 2416 O O . LEU A 1 310 ? 13.234 -9.973 -23.584 1.00 81.62 310 LEU A O 1
ATOM 2420 N N . ASN A 1 311 ? 11.907 -11.781 -23.419 1.00 75.81 311 ASN A N 1
ATOM 2421 C CA . ASN A 1 311 ? 12.964 -12.784 -23.594 1.00 75.81 311 ASN A CA 1
ATOM 2422 C C . ASN A 1 311 ? 12.424 -14.069 -24.253 1.00 75.81 311 ASN A C 1
ATOM 2424 O O . ASN A 1 311 ? 12.237 -15.082 -23.571 1.00 75.81 311 ASN A O 1
ATOM 2428 N N . PRO A 1 312 ? 12.190 -14.063 -25.577 1.00 75.06 312 PRO A N 1
ATOM 2429 C CA . PRO A 1 312 ? 11.852 -15.272 -26.307 1.00 75.06 312 PRO A CA 1
ATOM 2430 C C . PRO A 1 312 ? 12.939 -16.354 -26.127 1.00 75.06 312 PRO A C 1
ATOM 2432 O O . PRO A 1 312 ? 14.119 -16.002 -26.010 1.00 75.06 312 PRO A O 1
ATOM 2435 N N . PRO A 1 313 ? 12.576 -17.655 -26.127 1.00 70.88 313 PRO A N 1
ATOM 2436 C CA . PRO A 1 313 ? 13.462 -18.767 -25.741 1.00 70.88 313 PRO A CA 1
ATOM 2437 C C . PRO A 1 313 ? 14.801 -18.842 -26.487 1.00 70.88 313 PRO A C 1
ATOM 2439 O O . PRO A 1 313 ? 15.792 -19.306 -25.933 1.00 70.88 313 PRO A O 1
ATOM 2442 N N . GLU A 1 314 ? 14.835 -18.370 -27.732 1.00 70.56 314 GLU A N 1
ATOM 2443 C CA . GLU A 1 314 ? 16.004 -18.421 -28.621 1.00 70.56 314 GLU A CA 1
ATOM 2444 C C . GLU A 1 314 ? 16.889 -17.165 -28.536 1.00 70.56 314 GLU A C 1
ATOM 2446 O O . GLU A 1 314 ? 17.825 -16.993 -29.314 1.00 70.56 314 GLU A O 1
ATOM 2451 N N . SER A 1 315 ? 16.585 -16.247 -27.619 1.00 70.38 315 SER A N 1
ATOM 2452 C CA . SER A 1 315 ? 17.194 -14.920 -27.578 1.00 70.38 315 SER A CA 1
ATOM 2453 C C . SER A 1 315 ? 17.860 -14.608 -26.244 1.00 70.38 315 SER A C 1
ATOM 2455 O O . SER A 1 315 ? 17.544 -15.200 -25.213 1.00 70.38 315 SER A O 1
ATOM 2457 N N . ARG A 1 316 ? 18.784 -13.641 -26.272 1.00 82.31 316 ARG A N 1
ATOM 2458 C CA . ARG A 1 316 ? 19.473 -13.145 -25.081 1.00 82.31 316 ARG A CA 1
ATOM 2459 C C . ARG A 1 316 ? 18.997 -11.743 -24.726 1.00 82.31 316 ARG A C 1
ATOM 2461 O O . ARG A 1 316 ? 18.926 -10.862 -25.585 1.00 82.31 316 ARG A O 1
ATOM 2468 N N . PHE A 1 317 ? 18.758 -11.510 -23.444 1.00 84.50 317 PHE A N 1
ATOM 2469 C CA . PHE A 1 317 ? 18.551 -10.167 -22.916 1.00 84.50 317 PHE A CA 1
ATOM 2470 C C . PHE A 1 317 ? 19.878 -9.373 -22.918 1.00 84.50 317 PHE A C 1
ATOM 2472 O O . PHE A 1 317 ? 20.904 -9.944 -22.531 1.00 84.50 317 PHE A O 1
ATOM 2479 N N . PRO A 1 318 ? 19.893 -8.073 -23.296 1.00 86.56 318 PRO A N 1
ATOM 2480 C CA . PRO A 1 318 ? 18.747 -7.196 -23.567 1.00 86.56 318 PRO A CA 1
ATOM 2481 C C . PRO A 1 318 ? 18.334 -7.115 -25.039 1.00 86.56 318 PRO A C 1
ATOM 2483 O O . PRO A 1 318 ? 17.421 -6.360 -25.363 1.00 86.56 318 PRO A O 1
ATOM 2486 N N . GLU A 1 319 ? 19.001 -7.834 -25.943 1.00 83.25 319 GLU A N 1
ATOM 2487 C CA . GLU A 1 319 ? 18.802 -7.682 -27.388 1.00 83.25 319 GLU A CA 1
ATOM 2488 C C . GLU A 1 319 ? 17.343 -7.910 -27.799 1.00 83.25 319 GLU A C 1
ATOM 2490 O O . GLU A 1 319 ? 16.770 -7.108 -28.541 1.00 83.25 319 GLU A O 1
ATOM 2495 N N . SER A 1 320 ? 16.717 -8.969 -27.289 1.00 83.69 320 SER A N 1
ATOM 2496 C CA . SER A 1 320 ? 15.319 -9.279 -27.583 1.00 83.69 320 SER A CA 1
ATOM 2497 C C . SER A 1 320 ? 14.336 -8.256 -27.037 1.00 83.69 320 SER A C 1
ATOM 2499 O O . SER A 1 320 ? 13.469 -7.809 -27.785 1.00 83.69 320 SER A O 1
ATOM 2501 N N . ALA A 1 321 ? 14.504 -7.821 -25.787 1.00 87.88 321 ALA A N 1
ATOM 2502 C CA . ALA A 1 321 ? 13.692 -6.754 -25.210 1.00 87.88 321 ALA A CA 1
ATOM 2503 C C . ALA A 1 321 ? 13.787 -5.465 -26.046 1.00 87.88 321 ALA A C 1
ATOM 2505 O O . ALA A 1 321 ? 12.772 -4.832 -26.327 1.00 87.88 321 ALA A O 1
ATOM 2506 N N . ILE A 1 322 ? 14.983 -5.110 -26.533 1.00 86.62 322 ILE A N 1
ATOM 2507 C CA . ILE A 1 322 ? 15.174 -3.947 -27.413 1.00 86.62 322 ILE A CA 1
ATOM 2508 C C . ILE A 1 322 ? 14.448 -4.137 -28.750 1.00 86.62 322 ILE A C 1
ATOM 2510 O O . ILE A 1 322 ? 13.772 -3.212 -29.205 1.00 86.62 322 ILE A O 1
ATOM 2514 N N . LYS A 1 323 ? 14.539 -5.318 -29.379 1.00 84.25 323 LYS A N 1
ATOM 2515 C CA . LYS A 1 323 ? 13.786 -5.629 -30.609 1.00 84.25 323 LYS A CA 1
ATOM 2516 C C . LYS A 1 323 ? 12.277 -5.521 -30.380 1.00 84.25 323 LYS A C 1
ATOM 2518 O O . LYS A 1 323 ? 11.593 -4.878 -31.177 1.00 84.25 323 LYS A O 1
ATOM 2523 N N . HIS A 1 324 ? 11.778 -6.071 -29.272 1.00 87.56 324 HIS A N 1
ATOM 2524 C CA . HIS A 1 324 ? 10.380 -5.944 -28.874 1.00 87.56 324 HIS A CA 1
ATOM 2525 C C . HIS A 1 324 ? 9.992 -4.470 -28.725 1.00 87.56 324 HIS A C 1
ATOM 2527 O O . HIS A 1 324 ? 9.086 -4.009 -29.419 1.00 87.56 324 HIS A O 1
ATOM 2533 N N . TRP A 1 325 ? 10.723 -3.684 -27.928 1.00 88.81 325 TRP A N 1
ATOM 2534 C CA . TRP A 1 325 ? 10.432 -2.263 -27.743 1.00 88.81 325 TRP A CA 1
ATOM 2535 C C . TRP A 1 325 ? 10.457 -1.471 -29.041 1.00 88.81 325 TRP A C 1
ATOM 2537 O O . TRP A 1 325 ? 9.602 -0.616 -29.222 1.00 88.81 325 TRP A O 1
ATOM 2547 N N . ARG A 1 326 ? 11.371 -1.754 -29.972 1.00 83.12 326 ARG A N 1
ATOM 2548 C CA . ARG A 1 326 ? 11.378 -1.105 -31.293 1.00 83.12 326 ARG A CA 1
ATOM 2549 C C . ARG A 1 326 ? 10.121 -1.421 -32.108 1.00 83.12 326 ARG A C 1
ATOM 2551 O O . ARG A 1 326 ? 9.664 -0.562 -32.857 1.00 83.12 326 ARG A O 1
ATOM 2558 N N . SER A 1 327 ? 9.553 -2.619 -31.952 1.00 83.19 327 SER A N 1
ATOM 2559 C CA . SER A 1 327 ? 8.319 -3.011 -32.642 1.00 83.19 327 SER A CA 1
ATOM 2560 C C . SER A 1 327 ? 7.070 -2.327 -32.070 1.00 83.19 327 SER A C 1
ATOM 2562 O O . SER A 1 327 ? 6.189 -1.933 -32.834 1.00 83.19 327 SER A O 1
ATOM 2564 N N . VAL A 1 328 ? 7.014 -2.120 -30.745 1.00 85.12 328 VAL A N 1
ATOM 2565 C CA . VAL A 1 328 ? 5.835 -1.556 -30.056 1.00 85.12 328 VAL A CA 1
ATOM 2566 C C . VAL A 1 328 ? 5.947 -0.061 -29.728 1.00 85.12 328 VAL A C 1
ATOM 2568 O O . VAL A 1 328 ? 4.932 0.606 -29.541 1.00 85.12 328 VAL A O 1
ATOM 2571 N N . ILE A 1 329 ? 7.161 0.491 -29.657 1.00 81.19 329 ILE A N 1
ATOM 2572 C CA . ILE A 1 329 ? 7.455 1.908 -29.397 1.00 81.19 329 ILE A CA 1
ATOM 2573 C C . ILE A 1 329 ? 8.120 2.489 -30.642 1.00 81.19 329 ILE A C 1
ATOM 2575 O O . ILE A 1 329 ? 9.339 2.469 -30.825 1.00 81.19 329 ILE A O 1
ATOM 2579 N N . GLN A 1 330 ? 7.291 3.070 -31.500 1.00 71.62 330 GLN A N 1
ATOM 2580 C CA . GLN A 1 330 ? 7.758 3.785 -32.678 1.00 71.62 330 GLN A CA 1
ATOM 2581 C C . GLN A 1 330 ? 8.136 5.213 -32.283 1.00 71.62 330 GLN A C 1
ATOM 2583 O O . GLN A 1 330 ? 7.307 6.119 -32.343 1.00 71.62 330 GLN A O 1
ATOM 2588 N N . LEU A 1 331 ? 9.393 5.417 -31.869 1.00 67.38 331 LEU A N 1
ATOM 2589 C CA . LEU A 1 331 ? 9.951 6.764 -31.664 1.00 67.38 331 LEU A CA 1
ATOM 2590 C C . LEU A 1 331 ? 10.017 7.560 -32.983 1.00 67.38 331 LEU A C 1
ATOM 2592 O O . LEU A 1 331 ? 9.939 8.785 -32.983 1.00 67.38 331 LEU A O 1
ATOM 2596 N N . VAL A 1 332 ? 10.070 6.859 -34.119 1.00 54.31 332 VAL A N 1
ATOM 2597 C CA . VAL A 1 332 ? 9.897 7.428 -35.459 1.00 54.31 332 VAL A CA 1
ATOM 2598 C C . VAL A 1 332 ? 9.080 6.441 -36.298 1.00 54.31 332 VAL A C 1
ATOM 2600 O O . VAL A 1 332 ? 9.437 5.266 -36.367 1.00 54.31 332 VAL A O 1
ATOM 2603 N N . ARG A 1 333 ? 7.987 6.889 -36.932 1.00 43.03 333 ARG A N 1
ATOM 2604 C CA . ARG A 1 333 ? 7.205 6.075 -37.880 1.00 43.03 333 ARG A CA 1
ATOM 2605 C C . ARG A 1 333 ? 7.515 6.516 -39.309 1.00 43.03 333 ARG A C 1
ATOM 2607 O O . ARG A 1 333 ? 7.167 7.628 -39.698 1.00 43.03 333 ARG A O 1
ATOM 2614 N N . PHE A 1 334 ? 8.145 5.642 -40.091 1.00 43.91 334 PHE A N 1
ATOM 2615 C CA . PHE A 1 334 ? 8.282 5.816 -41.537 1.00 43.91 334 PHE A CA 1
ATOM 2616 C C . PHE A 1 334 ? 7.220 4.970 -42.233 1.00 43.91 334 PHE A C 1
ATOM 2618 O O . PHE A 1 334 ? 7.310 3.746 -42.257 1.00 43.91 334 PHE A O 1
ATOM 2625 N N . THR A 1 335 ? 6.203 5.613 -42.800 1.00 41.59 335 THR A N 1
ATOM 2626 C CA . THR A 1 335 ? 5.336 4.967 -43.789 1.00 41.59 335 THR A CA 1
ATOM 2627 C C . THR A 1 335 ? 5.769 5.436 -45.165 1.00 41.59 335 THR A C 1
ATOM 2629 O O . THR A 1 335 ? 5.608 6.612 -45.489 1.00 41.59 335 THR A O 1
ATOM 2632 N N . HIS A 1 336 ? 6.291 4.508 -45.962 1.00 42.69 336 HIS A N 1
ATOM 2633 C CA . HIS A 1 336 ? 6.791 4.721 -47.328 1.00 42.69 336 HIS A CA 1
ATOM 2634 C C . HIS A 1 336 ? 5.749 5.402 -48.236 1.00 42.69 336 HIS A C 1
ATOM 2636 O O . HIS A 1 336 ? 6.108 6.105 -49.171 1.00 42.69 336 HIS A O 1
ATOM 2642 N N . ASN A 1 337 ? 4.459 5.253 -47.913 1.00 43.12 337 ASN A N 1
ATOM 2643 C CA . ASN A 1 337 ? 3.367 5.611 -48.815 1.00 43.12 337 ASN A CA 1
ATOM 2644 C C . ASN A 1 337 ? 2.766 7.007 -48.600 1.00 43.12 337 ASN A C 1
ATOM 2646 O O . ASN A 1 337 ? 1.952 7.428 -49.413 1.00 43.12 337 ASN A O 1
ATOM 2650 N N . VAL A 1 338 ? 3.114 7.748 -47.537 1.00 44.75 338 VAL A N 1
ATOM 2651 C CA . VAL A 1 338 ? 2.559 9.101 -47.326 1.00 44.75 338 VAL A CA 1
ATOM 2652 C C . VAL A 1 338 ? 3.547 9.987 -46.561 1.00 44.75 338 VAL A C 1
ATOM 2654 O O . VAL A 1 338 ? 3.572 9.987 -45.329 1.00 44.75 338 VAL A O 1
ATOM 2657 N N . ALA A 1 339 ? 4.294 10.834 -47.276 1.00 42.28 339 ALA A N 1
ATOM 2658 C CA . ALA A 1 339 ? 5.188 11.850 -46.697 1.00 42.28 339 ALA A CA 1
ATOM 2659 C C . ALA A 1 339 ? 4.480 12.855 -45.752 1.00 42.28 339 ALA A C 1
ATOM 2661 O O . ALA A 1 339 ? 5.125 13.607 -45.031 1.00 42.28 339 ALA A O 1
ATOM 2662 N N . LYS A 1 340 ? 3.141 12.874 -45.716 1.00 39.50 340 LYS A N 1
ATOM 2663 C CA . LYS A 1 340 ? 2.334 13.729 -44.825 1.00 39.50 340 LYS A CA 1
ATOM 2664 C C . LYS A 1 340 ? 2.051 13.121 -43.440 1.00 39.50 340 LYS A C 1
ATOM 2666 O O . LYS A 1 340 ? 1.452 13.799 -42.613 1.00 39.50 340 LYS A O 1
ATOM 2671 N N . ARG A 1 341 ? 2.463 11.877 -43.151 1.00 44.31 341 ARG A N 1
ATOM 2672 C CA . ARG A 1 341 ? 2.203 11.203 -41.856 1.00 44.31 341 ARG A CA 1
ATOM 2673 C C . ARG A 1 341 ? 3.458 10.965 -41.008 1.00 44.31 341 ARG A C 1
ATOM 2675 O O . ARG A 1 341 ? 3.535 9.984 -40.273 1.00 44.31 341 ARG A O 1
ATOM 2682 N N . PHE A 1 342 ? 4.423 11.884 -41.053 1.00 45.81 342 PHE A N 1
ATOM 2683 C CA . PHE A 1 342 ? 5.484 11.918 -40.044 1.00 45.81 342 PHE A CA 1
ATOM 2684 C C . PHE A 1 342 ? 4.896 12.340 -38.697 1.00 45.81 342 PHE A C 1
ATOM 2686 O O . PHE A 1 342 ? 4.695 13.526 -38.443 1.00 45.81 342 PHE A O 1
ATOM 2693 N N . GLN A 1 343 ? 4.635 11.377 -37.818 1.00 45.00 343 GLN A N 1
ATOM 2694 C CA . GLN A 1 343 ? 4.491 11.669 -36.396 1.00 45.00 343 GLN A CA 1
ATOM 2695 C C . GLN A 1 343 ? 5.848 11.447 -35.733 1.00 45.00 343 GLN A C 1
ATOM 2697 O O . GLN A 1 343 ? 6.347 10.325 -35.660 1.00 45.00 343 GLN A O 1
ATOM 2702 N N . ALA A 1 344 ? 6.469 12.542 -35.295 1.00 47.22 344 ALA A N 1
ATOM 2703 C CA . ALA A 1 344 ? 7.598 12.470 -34.384 1.00 47.22 344 ALA A CA 1
ATOM 2704 C C . ALA A 1 344 ? 7.070 12.014 -33.019 1.00 47.22 344 ALA A C 1
ATOM 2706 O O . ALA A 1 344 ? 6.235 12.698 -32.425 1.00 47.22 344 ALA A O 1
ATOM 2707 N N . SER A 1 345 ? 7.548 10.873 -32.529 1.00 50.91 345 SER A N 1
ATOM 2708 C CA . SER A 1 345 ? 7.263 10.421 -31.170 1.00 50.91 345 SER A CA 1
ATOM 2709 C C . SER A 1 345 ? 8.444 10.787 -30.279 1.00 50.91 345 SER A C 1
ATOM 2711 O O . SER A 1 345 ? 9.580 10.373 -30.500 1.00 50.91 345 SER A O 1
ATOM 2713 N N . PHE A 1 346 ? 8.183 11.593 -29.257 1.00 67.62 346 PHE A N 1
ATOM 2714 C CA . PHE A 1 346 ? 9.200 12.027 -28.302 1.00 67.62 346 PHE A CA 1
ATOM 2715 C C . PHE A 1 346 ? 9.359 11.004 -27.176 1.00 67.62 346 PHE A C 1
ATOM 2717 O O . PHE A 1 346 ? 8.420 10.277 -26.857 1.00 67.62 346 PHE A O 1
ATOM 2724 N N . LEU A 1 347 ? 10.522 10.991 -26.519 1.00 76.06 347 LEU A N 1
ATOM 2725 C CA . LEU A 1 347 ? 10.729 10.250 -25.271 1.00 76.06 347 LEU A CA 1
ATOM 2726 C C . LEU A 1 347 ? 9.912 10.890 -24.137 1.00 76.06 347 LEU A C 1
ATOM 2728 O O . LEU A 1 347 ? 10.416 11.714 -23.373 1.00 76.06 347 LEU A O 1
ATOM 2732 N N . THR A 1 348 ? 8.635 10.526 -24.049 1.00 83.50 348 THR A N 1
ATOM 2733 C CA . THR A 1 348 ? 7.735 10.960 -22.975 1.00 83.50 348 THR A CA 1
ATOM 2734 C C . THR A 1 348 ? 8.044 10.227 -21.672 1.00 83.50 348 THR A C 1
ATOM 2736 O O . THR A 1 348 ? 8.631 9.143 -21.671 1.00 83.50 348 THR A O 1
ATOM 2739 N N . ASP A 1 349 ? 7.596 10.772 -20.539 1.00 84.75 349 ASP A N 1
ATOM 2740 C CA . ASP A 1 349 ? 7.737 10.108 -19.236 1.00 84.75 349 ASP A CA 1
ATOM 2741 C C . ASP A 1 349 ? 7.080 8.719 -19.189 1.00 84.75 349 ASP A C 1
ATOM 2743 O O . ASP A 1 349 ? 7.548 7.848 -18.455 1.00 84.75 349 ASP A O 1
ATOM 2747 N N . SER A 1 350 ? 6.037 8.492 -19.995 1.00 86.88 350 SER A N 1
ATOM 2748 C CA . SER A 1 350 ? 5.402 7.179 -20.151 1.00 86.88 350 SER A CA 1
ATOM 2749 C C . SER A 1 350 ? 6.343 6.170 -20.816 1.00 86.88 350 SER A C 1
ATOM 2751 O O . SER A 1 350 ? 6.490 5.051 -20.329 1.00 86.88 350 SER A O 1
ATOM 2753 N N . ILE A 1 351 ? 7.060 6.579 -21.869 1.00 88.81 351 ILE A N 1
ATOM 2754 C CA . ILE A 1 351 ? 8.036 5.723 -22.561 1.00 88.81 351 ILE A CA 1
ATOM 2755 C C . ILE A 1 351 ? 9.234 5.426 -21.659 1.00 88.81 351 ILE A C 1
ATOM 2757 O O . ILE A 1 351 ? 9.617 4.263 -21.522 1.00 88.81 351 ILE A O 1
ATOM 2761 N N . TRP A 1 352 ? 9.789 6.451 -20.999 1.00 91.31 352 TRP A N 1
ATOM 2762 C CA . TRP A 1 352 ? 10.855 6.268 -20.008 1.00 91.31 352 TRP A CA 1
ATOM 2763 C C . TRP A 1 352 ? 10.450 5.251 -18.947 1.00 91.31 352 TRP A C 1
ATOM 2765 O O . TRP A 1 352 ? 11.220 4.343 -18.638 1.00 91.31 352 TRP A O 1
ATOM 2775 N N . TYR A 1 353 ? 9.238 5.391 -18.408 1.00 94.00 353 TYR A N 1
ATOM 2776 C CA . TYR A 1 353 ? 8.704 4.485 -17.404 1.00 94.00 353 TYR A CA 1
ATOM 2777 C C . TYR A 1 353 ? 8.526 3.064 -17.936 1.00 94.00 353 TYR A C 1
ATOM 2779 O O . TYR A 1 353 ? 9.049 2.143 -17.314 1.00 94.00 353 TYR A O 1
ATOM 2787 N N . LYS A 1 354 ? 7.855 2.884 -19.080 1.00 92.69 354 LYS A N 1
ATOM 2788 C CA . LYS A 1 354 ? 7.580 1.566 -19.667 1.00 92.69 354 LYS A CA 1
ATOM 2789 C C . LYS A 1 354 ? 8.867 0.774 -19.905 1.00 92.69 354 LYS A C 1
ATOM 2791 O O . LYS A 1 354 ? 9.009 -0.325 -19.376 1.00 92.69 354 LYS A O 1
ATOM 2796 N N . VAL A 1 355 ? 9.833 1.369 -20.609 1.00 93.75 355 VAL A N 1
ATOM 2797 C CA . VAL A 1 355 ? 11.110 0.708 -20.927 1.00 93.75 355 VAL A CA 1
ATOM 2798 C C . VAL A 1 355 ? 11.926 0.438 -19.661 1.00 93.75 355 VAL A C 1
ATOM 2800 O O . VAL A 1 355 ? 12.445 -0.662 -19.490 1.00 93.75 355 VAL A O 1
ATOM 2803 N N . SER A 1 356 ? 12.001 1.400 -18.731 1.00 95.31 356 SER A N 1
ATOM 2804 C CA . SER A 1 356 ? 12.716 1.195 -17.458 1.00 95.31 356 SER A CA 1
ATOM 2805 C C . SER A 1 356 ? 12.094 0.072 -16.633 1.00 95.31 356 SER A C 1
ATOM 2807 O O . SER A 1 356 ? 12.815 -0.773 -16.112 1.00 95.31 356 SER A O 1
ATOM 2809 N N . ARG A 1 357 ? 10.760 0.057 -16.511 1.00 95.50 357 ARG A N 1
ATOM 2810 C CA . ARG A 1 357 ? 10.002 -0.965 -15.780 1.00 95.50 357 ARG A CA 1
ATOM 2811 C C . ARG A 1 357 ? 10.294 -2.341 -16.359 1.00 95.50 357 ARG A C 1
ATOM 2813 O O . ARG A 1 357 ? 10.718 -3.215 -15.619 1.00 95.50 357 ARG A O 1
ATOM 2820 N N . GLU A 1 358 ? 10.119 -2.519 -17.663 1.00 94.06 358 GLU A N 1
ATOM 2821 C CA . GLU A 1 358 ? 10.316 -3.811 -18.325 1.00 94.06 358 GLU A CA 1
ATOM 2822 C C . GLU A 1 358 ? 11.774 -4.292 -18.221 1.00 94.06 358 GLU A C 1
ATOM 2824 O O . GLU A 1 358 ? 12.002 -5.438 -17.839 1.00 94.06 358 GLU A O 1
ATOM 2829 N N . TYR A 1 359 ? 12.767 -3.411 -18.413 1.00 93.88 359 TYR A N 1
ATOM 2830 C CA . TYR A 1 359 ? 14.183 -3.751 -18.197 1.00 93.88 359 TYR A CA 1
ATOM 2831 C C . TYR A 1 359 ? 14.439 -4.226 -16.756 1.00 93.88 359 TYR A C 1
ATOM 2833 O O . TYR A 1 359 ? 15.056 -5.267 -16.529 1.00 93.88 359 TYR A O 1
ATOM 2841 N N . LEU A 1 360 ? 13.956 -3.470 -15.764 1.00 94.81 360 LEU A N 1
ATOM 2842 C CA . LEU A 1 360 ? 14.154 -3.772 -14.343 1.00 94.81 360 LEU A CA 1
ATOM 2843 C C . LEU A 1 360 ? 13.417 -5.044 -13.899 1.00 94.81 360 LEU A C 1
ATOM 2845 O O . LEU A 1 360 ? 13.917 -5.747 -13.019 1.00 94.81 360 LEU A O 1
ATOM 2849 N N . LEU A 1 361 ? 12.265 -5.350 -14.503 1.00 93.38 361 LEU A N 1
ATOM 2850 C CA . LEU A 1 361 ? 11.533 -6.597 -14.278 1.00 93.38 361 LEU A CA 1
ATOM 2851 C C . LEU A 1 361 ? 12.311 -7.800 -14.801 1.00 93.38 361 LEU A C 1
ATOM 2853 O O . LEU A 1 361 ? 12.435 -8.784 -14.077 1.00 93.38 361 LEU A O 1
ATOM 2857 N N . VAL A 1 362 ? 12.908 -7.718 -15.992 1.00 91.31 362 VAL A N 1
ATOM 2858 C CA . VAL A 1 362 ? 13.765 -8.806 -16.487 1.00 91.31 362 VAL A CA 1
ATOM 2859 C C . VAL A 1 362 ? 14.991 -8.98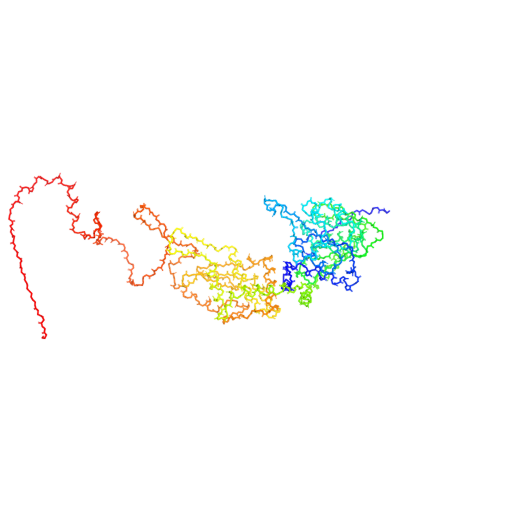7 -15.586 1.00 91.31 362 VAL A C 1
ATOM 2861 O O . VAL A 1 362 ? 15.289 -10.109 -15.184 1.00 91.31 362 VAL A O 1
ATOM 2864 N N . LEU A 1 363 ? 15.644 -7.896 -15.162 1.00 91.94 363 LEU A N 1
ATOM 2865 C CA . LEU A 1 363 ? 16.747 -7.968 -14.191 1.00 91.94 363 LEU A CA 1
ATOM 2866 C C . LEU A 1 363 ? 16.331 -8.579 -12.845 1.00 91.94 363 LEU A C 1
ATOM 2868 O O . LEU A 1 363 ? 17.173 -9.150 -12.154 1.00 91.94 363 LEU A O 1
ATOM 2872 N N . SER A 1 364 ? 15.057 -8.479 -12.454 1.00 93.62 364 SER A N 1
ATOM 2873 C CA . SER A 1 364 ? 14.586 -9.055 -11.191 1.00 93.62 364 SER A CA 1
ATOM 2874 C C . SER A 1 364 ? 14.677 -10.585 -11.152 1.00 93.62 364 SER A C 1
ATOM 2876 O O . SER A 1 364 ? 14.794 -11.151 -10.067 1.00 93.62 364 SER A O 1
ATOM 2878 N N . ALA A 1 365 ? 14.754 -11.254 -12.312 1.00 90.69 365 ALA A N 1
ATOM 2879 C CA . ALA A 1 365 ? 15.025 -12.691 -12.397 1.00 90.69 365 ALA A CA 1
ATOM 2880 C C . ALA A 1 365 ? 16.409 -13.080 -11.828 1.00 90.69 365 ALA A C 1
ATOM 2882 O O . ALA A 1 365 ? 16.632 -14.230 -11.458 1.00 90.69 365 ALA A O 1
ATOM 2883 N N . LEU A 1 366 ? 17.342 -12.125 -11.691 1.00 91.06 366 LEU A N 1
ATOM 2884 C CA . LEU A 1 366 ? 18.639 -12.338 -11.034 1.00 91.06 366 LEU A CA 1
ATOM 2885 C C . LEU A 1 366 ? 18.552 -12.303 -9.494 1.00 91.06 366 LEU A C 1
ATOM 2887 O O . LEU A 1 366 ? 19.529 -12.624 -8.810 1.00 91.06 366 LEU A O 1
ATOM 2891 N N . ILE A 1 367 ? 17.407 -11.929 -8.911 1.00 94.06 367 ILE A N 1
ATOM 2892 C CA . ILE A 1 367 ? 17.241 -11.788 -7.458 1.00 94.06 367 ILE A CA 1
ATOM 2893 C C . ILE A 1 367 ? 17.074 -13.158 -6.791 1.00 94.06 367 ILE A C 1
ATOM 2895 O O . ILE A 1 367 ? 15.972 -13.643 -6.541 1.00 94.06 367 ILE A O 1
ATOM 2899 N N . LYS A 1 368 ? 18.204 -13.766 -6.427 1.00 91.44 368 LYS A N 1
ATOM 2900 C CA . LYS A 1 368 ? 18.234 -15.050 -5.691 1.00 91.44 368 LYS A CA 1
ATOM 2901 C C . LYS A 1 368 ? 18.245 -14.907 -4.163 1.00 91.44 368 LYS A C 1
ATOM 2903 O O . LYS A 1 368 ? 17.779 -15.792 -3.456 1.00 91.44 368 LYS A O 1
ATOM 2908 N N . SER A 1 369 ? 18.735 -13.786 -3.636 1.00 91.75 369 SER A N 1
ATOM 2909 C CA . SER A 1 369 ? 18.959 -13.572 -2.199 1.00 91.75 369 SER A CA 1
ATOM 2910 C C . SER A 1 369 ? 18.550 -12.162 -1.762 1.00 91.75 369 SER A C 1
ATOM 2912 O O . SER A 1 369 ? 18.252 -11.303 -2.593 1.00 91.75 369 SER A O 1
ATOM 2914 N N . GLN A 1 370 ? 18.545 -11.907 -0.451 1.00 89.81 370 GLN A N 1
ATOM 2915 C CA . GLN A 1 370 ? 18.316 -10.564 0.095 1.00 89.81 370 GLN A CA 1
ATOM 2916 C C . GLN A 1 370 ? 19.423 -9.582 -0.317 1.00 89.81 370 GLN A C 1
ATOM 2918 O O . GLN A 1 370 ? 19.136 -8.424 -0.608 1.00 89.81 370 GLN A O 1
ATOM 2923 N N . TYR A 1 371 ? 20.667 -10.058 -0.418 1.00 93.44 371 TYR A N 1
ATOM 2924 C CA . TYR A 1 371 ? 21.781 -9.271 -0.943 1.00 93.44 371 TYR A CA 1
ATOM 2925 C C . TYR A 1 371 ? 21.530 -8.838 -2.395 1.00 93.44 371 TYR A C 1
ATOM 2927 O O . TYR A 1 371 ? 21.667 -7.663 -2.723 1.00 93.44 371 TYR A O 1
ATOM 2935 N N . HIS A 1 372 ? 21.047 -9.745 -3.251 1.00 94.94 372 HIS A N 1
ATOM 2936 C CA . HIS A 1 372 ? 20.668 -9.393 -4.623 1.00 94.94 372 HIS A CA 1
ATOM 2937 C C . HIS A 1 372 ? 19.515 -8.381 -4.674 1.00 94.94 372 HIS A C 1
ATOM 2939 O O . HIS A 1 372 ? 19.549 -7.457 -5.482 1.00 94.94 372 HIS A O 1
ATOM 2945 N N . LEU A 1 373 ? 18.514 -8.507 -3.797 1.00 94.62 373 LEU A N 1
ATOM 2946 C CA . LEU A 1 373 ? 17.429 -7.527 -3.706 1.00 94.62 373 LEU A CA 1
ATOM 2947 C C . LEU A 1 373 ? 17.955 -6.143 -3.296 1.00 94.62 373 LEU A C 1
ATOM 2949 O O . LEU A 1 373 ? 17.532 -5.132 -3.857 1.00 94.62 373 LEU A O 1
ATOM 2953 N N . PHE A 1 374 ? 18.900 -6.099 -2.354 1.00 92.81 374 PHE A N 1
ATOM 2954 C CA . PHE A 1 374 ? 19.580 -4.868 -1.965 1.00 92.81 374 PHE A CA 1
ATOM 2955 C C . PHE A 1 374 ? 20.335 -4.245 -3.145 1.00 92.81 374 PHE A C 1
ATOM 2957 O O . PHE A 1 374 ? 20.139 -3.061 -3.416 1.00 92.81 374 PHE A O 1
ATOM 2964 N N . LEU A 1 375 ? 21.123 -5.032 -3.889 1.00 94.12 375 LEU A N 1
ATOM 2965 C CA . LEU A 1 375 ? 21.829 -4.558 -5.085 1.00 94.12 375 LEU A CA 1
ATOM 2966 C C . LEU A 1 375 ? 20.862 -4.014 -6.138 1.00 94.12 375 LEU A C 1
ATOM 2968 O O . LEU A 1 375 ? 21.038 -2.893 -6.609 1.00 94.12 375 LEU A O 1
ATOM 2972 N N . TRP A 1 376 ? 19.806 -4.767 -6.458 1.00 95.62 376 TRP A N 1
ATOM 2973 C CA . TRP A 1 376 ? 18.786 -4.352 -7.420 1.00 95.62 376 TRP A CA 1
ATOM 2974 C C . TRP A 1 376 ? 18.117 -3.038 -6.994 1.00 95.62 376 TRP A C 1
ATOM 2976 O O . TRP A 1 376 ? 17.993 -2.112 -7.791 1.00 95.62 376 TRP A O 1
ATOM 2986 N N . LYS A 1 377 ? 17.746 -2.899 -5.716 1.00 94.62 377 LYS A N 1
ATOM 2987 C CA . LYS A 1 377 ? 17.122 -1.674 -5.199 1.00 94.62 377 LYS A CA 1
ATOM 2988 C C . LYS A 1 377 ? 18.092 -0.494 -5.192 1.00 94.62 377 LYS A C 1
ATOM 2990 O O . LYS A 1 377 ? 17.712 0.612 -5.575 1.00 94.62 377 LYS A O 1
ATOM 2995 N N . ASN A 1 378 ? 19.336 -0.714 -4.772 1.00 93.31 378 ASN A N 1
ATOM 2996 C CA . ASN A 1 378 ? 20.379 0.305 -4.831 1.00 93.31 378 ASN A CA 1
ATOM 2997 C C . ASN A 1 378 ? 20.578 0.785 -6.273 1.00 93.31 378 ASN A C 1
ATOM 2999 O O . ASN A 1 378 ? 20.684 1.985 -6.528 1.00 93.31 378 ASN A O 1
ATOM 3003 N N . PHE A 1 379 ? 20.534 -0.146 -7.220 1.00 94.50 379 PHE A N 1
ATOM 3004 C CA . PHE A 1 379 ? 20.609 0.155 -8.633 1.00 94.50 379 PHE A CA 1
ATOM 3005 C C . PHE A 1 379 ? 19.401 0.971 -9.134 1.00 94.50 379 PHE A C 1
ATOM 3007 O O . PHE A 1 379 ? 19.594 1.945 -9.852 1.00 94.50 379 PHE A O 1
ATOM 3014 N N . VAL A 1 380 ? 18.168 0.683 -8.704 1.00 95.56 380 VAL A N 1
ATOM 3015 C CA . VAL A 1 380 ? 17.002 1.541 -9.021 1.00 95.56 380 VAL A CA 1
ATOM 3016 C C . VAL A 1 380 ? 17.170 2.965 -8.472 1.00 95.56 380 VAL A C 1
ATOM 3018 O O . VAL A 1 380 ? 16.773 3.933 -9.120 1.00 95.56 380 VAL A O 1
ATOM 3021 N N . ASN A 1 381 ? 17.781 3.114 -7.296 1.00 93.69 381 ASN A N 1
ATOM 3022 C CA . ASN A 1 381 ? 17.966 4.419 -6.659 1.00 93.69 381 ASN A CA 1
ATOM 3023 C C . ASN A 1 381 ? 19.083 5.259 -7.299 1.00 93.69 381 ASN A C 1
ATOM 3025 O O . ASN A 1 381 ? 18.963 6.483 -7.380 1.00 93.69 381 ASN A O 1
ATOM 3029 N N . THR A 1 382 ? 20.168 4.611 -7.726 1.00 94.19 382 THR A N 1
ATOM 3030 C CA . THR A 1 382 ? 21.408 5.280 -8.163 1.00 94.19 382 THR A CA 1
ATOM 3031 C C . THR A 1 382 ? 21.663 5.186 -9.666 1.00 94.19 382 THR A C 1
ATOM 3033 O O . THR A 1 382 ? 22.428 5.979 -10.209 1.00 94.19 382 THR A O 1
ATOM 3036 N N . GLY A 1 383 ? 21.025 4.234 -10.341 1.00 94.50 383 GLY A N 1
ATOM 3037 C CA . GLY A 1 383 ? 21.226 3.934 -11.747 1.00 94.50 383 GLY A CA 1
ATOM 3038 C C . GLY A 1 383 ? 20.528 4.903 -12.694 1.00 94.50 383 GLY A C 1
ATOM 3039 O O . GLY A 1 383 ? 19.692 5.732 -12.328 1.00 94.50 383 GLY A O 1
ATOM 3040 N N . TYR A 1 384 ? 20.881 4.759 -13.963 1.00 94.06 384 TYR A N 1
ATOM 3041 C CA . TYR A 1 384 ? 20.439 5.585 -15.072 1.00 94.06 384 TYR A CA 1
ATOM 3042 C C . TYR A 1 384 ? 19.951 4.694 -16.200 1.00 94.06 384 TYR A C 1
ATOM 3044 O O . TYR A 1 384 ? 20.554 3.664 -16.503 1.00 94.06 384 TYR A O 1
ATOM 3052 N N . ILE A 1 385 ? 18.898 5.142 -16.868 1.00 93.44 385 ILE A N 1
ATOM 3053 C CA . ILE A 1 385 ? 18.521 4.644 -18.185 1.00 93.44 385 ILE A CA 1
ATOM 3054 C C . ILE A 1 385 ? 18.994 5.651 -19.231 1.00 93.44 385 ILE A C 1
ATOM 3056 O O . ILE A 1 385 ? 18.850 6.864 -19.055 1.00 93.44 385 ILE A O 1
ATOM 3060 N N . SER A 1 386 ? 19.581 5.148 -20.311 1.00 89.19 386 SER A N 1
ATOM 3061 C CA . SER A 1 386 ? 20.152 5.963 -21.380 1.00 89.19 386 SER A CA 1
ATOM 3062 C C . SER A 1 386 ? 19.661 5.481 -22.734 1.00 89.19 386 SER A C 1
ATOM 3064 O O . SER A 1 386 ? 19.902 4.328 -23.088 1.00 89.19 386 SER A O 1
ATOM 3066 N N . PHE A 1 387 ? 19.050 6.378 -23.503 1.00 85.88 387 PHE A N 1
ATOM 3067 C CA . PHE A 1 387 ? 18.724 6.168 -24.913 1.00 85.88 387 PHE A CA 1
ATOM 3068 C C . PHE A 1 387 ? 19.804 6.799 -25.785 1.00 85.88 387 PHE A C 1
ATOM 3070 O O . PHE A 1 387 ? 20.313 7.880 -25.479 1.00 85.88 387 PHE A O 1
ATOM 3077 N N . TYR A 1 388 ? 20.157 6.125 -26.870 1.00 79.00 388 TYR A N 1
ATOM 3078 C CA . TYR A 1 388 ? 21.165 6.574 -27.827 1.00 79.00 388 TYR A CA 1
ATOM 3079 C C . TYR A 1 388 ? 20.834 6.016 -29.213 1.00 79.00 388 TYR A C 1
ATOM 3081 O O . TYR A 1 388 ? 20.099 5.035 -29.327 1.00 79.00 388 TYR A O 1
ATOM 3089 N N . GLY A 1 389 ? 21.333 6.650 -30.273 1.00 71.44 389 GLY A N 1
ATOM 3090 C CA . GLY A 1 389 ? 21.205 6.091 -31.622 1.00 71.44 389 GLY A CA 1
ATOM 3091 C C . GLY A 1 389 ? 21.950 4.758 -31.731 1.00 71.44 389 GLY A C 1
ATOM 3092 O O . GLY A 1 389 ? 22.878 4.510 -30.968 1.00 71.44 389 GLY A O 1
ATOM 3093 N N . SER A 1 390 ? 21.569 3.886 -32.655 1.00 64.94 390 SER A N 1
ATOM 3094 C CA . SER A 1 390 ? 22.383 2.732 -33.060 1.00 64.94 390 SER A CA 1
ATOM 3095 C C . SER A 1 390 ? 22.851 2.894 -34.501 1.00 64.94 390 SER A C 1
ATOM 3097 O O . SER A 1 390 ? 22.339 3.728 -35.242 1.00 64.94 390 SER A O 1
ATOM 3099 N N . VAL A 1 391 ? 23.864 2.123 -34.901 1.00 59.66 391 VAL A N 1
ATOM 3100 C CA . VAL A 1 391 ? 24.513 2.323 -36.210 1.00 59.66 391 VAL A CA 1
ATOM 3101 C C . VAL A 1 391 ? 23.678 1.847 -37.394 1.00 59.66 391 VAL A C 1
ATOM 3103 O O . VAL A 1 391 ? 23.854 2.329 -38.503 1.00 59.66 391 VAL A O 1
ATOM 3106 N N . ASP A 1 392 ? 22.681 1.009 -37.145 1.00 57.88 392 ASP A N 1
ATOM 3107 C CA . ASP A 1 392 ? 21.620 0.704 -38.110 1.00 57.88 392 ASP A CA 1
ATOM 3108 C C . ASP A 1 392 ? 20.643 1.884 -38.340 1.00 57.88 392 ASP A C 1
ATOM 3110 O O . ASP A 1 392 ? 19.618 1.713 -38.992 1.00 57.88 392 ASP A O 1
ATOM 3114 N N . GLY A 1 393 ? 20.911 3.069 -37.777 1.00 58.66 393 GLY A N 1
ATOM 3115 C CA . GLY A 1 393 ? 20.055 4.252 -37.890 1.00 58.66 393 GLY A CA 1
ATOM 3116 C C . GLY A 1 393 ? 18.823 4.232 -36.980 1.00 58.66 393 GLY A C 1
ATOM 3117 O O . GLY A 1 393 ? 18.006 5.150 -37.040 1.00 58.66 393 GLY A O 1
ATOM 3118 N N . SER A 1 394 ? 18.675 3.216 -36.126 1.00 69.19 394 SER A N 1
ATOM 3119 C CA . SER A 1 394 ? 17.589 3.137 -35.146 1.00 69.19 394 SER A CA 1
ATOM 3120 C C . SER A 1 394 ? 18.020 3.667 -33.767 1.00 69.19 394 SER A C 1
ATOM 3122 O O . SER A 1 394 ? 18.934 4.487 -33.655 1.00 69.19 394 SER A O 1
ATOM 3124 N N . TRP A 1 395 ? 17.333 3.262 -32.697 1.00 79.00 395 TRP A N 1
ATOM 3125 C CA . TRP A 1 395 ? 17.637 3.679 -31.328 1.00 79.00 395 TRP A CA 1
ATOM 3126 C C . TRP A 1 395 ? 17.858 2.469 -30.428 1.00 79.00 395 TRP A C 1
ATOM 3128 O O . TRP A 1 395 ? 17.212 1.433 -30.570 1.00 79.00 395 TRP A O 1
ATOM 3138 N N . SER A 1 396 ? 18.770 2.596 -29.478 1.00 80.81 396 SER A N 1
ATOM 3139 C CA . SER A 1 396 ? 19.056 1.599 -28.456 1.00 80.81 396 SER A CA 1
ATOM 3140 C C . SER A 1 396 ? 18.862 2.203 -27.072 1.00 80.81 396 SER A C 1
ATOM 3142 O O . SER A 1 396 ? 18.805 3.423 -26.892 1.00 80.81 396 SER A O 1
ATOM 3144 N N . VAL A 1 397 ? 18.757 1.327 -26.082 1.00 87.25 397 VAL A N 1
ATOM 3145 C CA . VAL A 1 397 ? 18.618 1.698 -24.682 1.00 87.25 397 VAL A CA 1
ATOM 3146 C C . VAL A 1 397 ? 19.494 0.801 -23.827 1.00 87.25 397 VAL A C 1
ATOM 3148 O O . VAL A 1 397 ? 19.678 -0.378 -24.120 1.00 87.25 397 VAL A O 1
ATOM 3151 N N . VAL A 1 398 ? 20.056 1.368 -22.768 1.00 86.62 398 VAL A N 1
ATOM 3152 C CA . VAL A 1 398 ? 20.807 0.606 -21.774 1.00 86.62 398 VAL A CA 1
ATOM 3153 C C . VAL A 1 398 ? 20.610 1.207 -20.396 1.00 86.62 398 VAL A C 1
ATOM 3155 O O . VAL A 1 398 ? 20.406 2.414 -20.240 1.00 86.62 398 VAL A O 1
ATOM 3158 N N . VAL A 1 399 ? 20.699 0.344 -19.396 1.00 88.62 399 VAL A N 1
ATOM 3159 C CA . VAL A 1 399 ? 20.522 0.675 -17.993 1.00 88.62 399 VAL A CA 1
ATOM 3160 C C . VAL A 1 399 ? 21.851 0.430 -17.268 1.00 88.62 399 VAL A C 1
ATOM 3162 O O . VAL A 1 399 ? 22.431 -0.650 -17.371 1.00 88.62 399 VAL A O 1
ATOM 3165 N N . ARG A 1 400 ? 22.379 1.466 -16.606 1.00 88.19 400 ARG A N 1
ATOM 3166 C CA . ARG A 1 400 ? 23.782 1.577 -16.156 1.00 88.19 400 ARG A CA 1
ATOM 3167 C C . ARG A 1 400 ? 23.910 2.302 -14.814 1.00 88.19 400 ARG A C 1
ATOM 3169 O O . ARG A 1 400 ? 23.026 3.060 -14.436 1.00 88.19 400 ARG A O 1
ATOM 3176 N N . SER A 1 401 ? 25.017 2.109 -14.096 1.00 86.31 401 SER A N 1
ATOM 3177 C CA . SER A 1 401 ? 25.246 2.715 -12.766 1.00 86.31 401 SER A CA 1
ATOM 3178 C C . SER A 1 401 ? 25.657 4.192 -12.805 1.00 86.31 401 SER A C 1
ATOM 3180 O O . SER A 1 401 ? 25.552 4.895 -11.806 1.00 86.31 401 SER A O 1
ATOM 3182 N N . LYS A 1 402 ? 26.116 4.684 -13.958 1.00 83.38 402 LYS A N 1
ATOM 3183 C CA . LYS A 1 402 ? 26.544 6.074 -14.183 1.00 83.38 402 LYS A CA 1
ATOM 3184 C C . LYS A 1 402 ? 25.841 6.629 -15.417 1.00 83.38 402 LYS A C 1
ATOM 3186 O O . LYS A 1 402 ? 25.598 5.845 -16.329 1.00 83.38 402 LYS A O 1
ATOM 3191 N N . PRO A 1 403 ? 25.550 7.936 -15.512 1.00 80.06 403 PRO A N 1
ATOM 3192 C CA . PRO A 1 403 ? 24.934 8.496 -16.712 1.00 80.06 403 PRO A CA 1
ATOM 3193 C C . PRO A 1 403 ? 25.818 8.253 -17.940 1.00 80.06 403 PRO A C 1
ATOM 3195 O O . PRO A 1 403 ? 27.048 8.253 -17.847 1.00 80.06 403 PRO A O 1
ATOM 3198 N N . HIS A 1 404 ? 25.204 8.055 -19.110 1.00 74.25 404 HIS A N 1
ATOM 3199 C CA . HIS A 1 404 ? 25.982 8.008 -20.340 1.00 74.25 404 HIS A CA 1
ATOM 3200 C C . HIS A 1 404 ? 26.465 9.406 -20.694 1.00 74.25 404 HIS A C 1
ATOM 3202 O O . HIS A 1 404 ? 25.666 10.336 -20.789 1.00 74.25 404 HIS A O 1
ATOM 3208 N N . VAL A 1 405 ? 27.767 9.525 -20.928 1.00 65.94 405 VAL A N 1
ATOM 3209 C CA . VAL A 1 405 ? 28.389 10.740 -21.440 1.00 65.94 405 VAL A CA 1
ATOM 3210 C C . VAL A 1 405 ? 28.863 10.424 -22.854 1.00 65.94 405 VAL A C 1
ATOM 3212 O O . VAL A 1 405 ? 29.903 9.795 -23.043 1.00 65.94 405 VAL A O 1
ATOM 3215 N N . GLY A 1 406 ? 28.041 10.785 -23.836 1.00 63.75 406 GLY A N 1
ATOM 3216 C CA . GLY A 1 406 ? 28.305 10.592 -25.259 1.00 63.75 406 GLY A CA 1
ATOM 3217 C C . GLY A 1 406 ? 27.465 11.556 -26.091 1.00 63.75 406 GLY A C 1
ATOM 3218 O O . GLY A 1 406 ? 26.323 11.860 -25.721 1.00 63.75 406 GLY A O 1
ATOM 3219 N N . SER A 1 407 ? 28.031 12.058 -27.193 1.00 56.38 407 SER A N 1
ATOM 3220 C CA . SER A 1 407 ? 27.285 12.847 -28.173 1.00 56.38 407 SER A CA 1
ATOM 3221 C C . SER A 1 407 ? 26.116 12.013 -28.685 1.00 56.38 407 SER A C 1
ATOM 3223 O O . SER A 1 407 ? 26.262 10.846 -29.031 1.00 56.38 407 SER A O 1
ATOM 3225 N N . GLY A 1 408 ? 24.923 12.599 -28.679 1.00 65.94 408 GLY A N 1
ATOM 3226 C CA . GLY A 1 408 ? 23.756 11.884 -29.164 1.00 65.94 408 GLY A CA 1
ATOM 3227 C C . GLY A 1 408 ? 23.228 10.791 -28.225 1.00 65.94 408 GLY A C 1
ATOM 3228 O O . GLY A 1 408 ? 22.729 9.759 -28.674 1.00 65.94 408 GLY A O 1
ATOM 3229 N N . SER A 1 409 ? 23.271 11.037 -26.917 1.00 74.81 409 SER A N 1
ATOM 3230 C CA . SER A 1 409 ? 22.541 10.236 -25.939 1.00 74.81 409 SER A CA 1
ATOM 3231 C C . SER A 1 409 ? 21.746 11.108 -24.977 1.00 74.81 409 SER A C 1
ATOM 3233 O O . SER A 1 409 ? 22.112 12.251 -24.703 1.00 74.81 409 SER A O 1
ATOM 3235 N N . VAL A 1 410 ? 20.650 10.559 -24.459 1.00 82.38 410 VAL A N 1
ATOM 3236 C CA . VAL A 1 410 ? 19.843 11.177 -23.406 1.00 82.38 410 VAL A CA 1
ATOM 3237 C C . VAL A 1 410 ? 19.770 10.192 -22.253 1.00 82.38 410 VAL A C 1
ATOM 3239 O O . VAL A 1 410 ? 19.431 9.027 -22.454 1.00 82.38 410 VAL A O 1
ATOM 3242 N N . SER A 1 411 ? 20.106 10.649 -21.049 1.00 89.19 411 SER A N 1
ATOM 3243 C CA . SER A 1 411 ? 20.074 9.831 -19.836 1.00 89.19 411 SER A CA 1
ATOM 3244 C C . SER A 1 411 ? 19.154 10.452 -18.797 1.00 89.19 411 SER A C 1
ATOM 3246 O O . SER A 1 411 ? 19.142 11.671 -18.637 1.00 89.19 411 SER A O 1
ATOM 3248 N N . LYS A 1 412 ? 18.428 9.613 -18.058 1.00 92.88 412 LYS A N 1
ATOM 3249 C CA . LYS A 1 412 ? 17.591 10.036 -16.932 1.00 92.88 412 LYS A CA 1
ATOM 3250 C C . LYS A 1 412 ? 17.826 9.105 -15.733 1.00 92.88 412 LYS A C 1
ATOM 3252 O O . LYS A 1 412 ? 17.906 7.889 -15.933 1.00 92.88 412 LYS A O 1
ATOM 3257 N N . PRO A 1 413 ? 17.970 9.638 -14.503 1.00 96.69 413 PRO A N 1
ATOM 3258 C CA . PRO A 1 413 ? 18.079 8.807 -13.308 1.00 96.69 413 PRO A CA 1
ATOM 3259 C C . PRO A 1 413 ? 16.829 7.942 -13.128 1.00 96.69 413 PRO A C 1
ATOM 3261 O O . PRO A 1 413 ? 15.703 8.438 -13.239 1.00 96.69 413 PRO A O 1
ATOM 3264 N N . LEU A 1 414 ? 17.014 6.665 -12.795 1.00 96.69 414 LEU A N 1
ATOM 3265 C CA . LEU A 1 414 ? 15.907 5.741 -12.546 1.00 96.69 414 LEU A CA 1
ATOM 3266 C C . LEU A 1 414 ? 15.045 6.198 -11.365 1.00 96.69 414 LEU A C 1
ATOM 3268 O O . LEU A 1 414 ? 13.822 6.131 -11.455 1.00 96.69 414 LEU A O 1
ATOM 3272 N N . SER A 1 415 ? 15.648 6.772 -10.323 1.00 95.62 415 SER A N 1
ATOM 3273 C CA . SER A 1 415 ? 14.945 7.326 -9.155 1.00 95.62 415 SER A CA 1
ATOM 3274 C C . SER A 1 415 ? 13.993 8.484 -9.479 1.00 95.62 415 SER A C 1
ATOM 3276 O O . SER A 1 415 ? 13.057 8.747 -8.724 1.00 95.62 415 SER A O 1
ATOM 3278 N N . GLN A 1 416 ? 14.169 9.164 -10.617 1.00 95.50 416 GLN A N 1
ATOM 3279 C CA . GLN A 1 416 ? 13.223 10.183 -11.082 1.00 95.50 416 GLN A CA 1
ATOM 3280 C C . GLN A 1 416 ? 12.027 9.579 -11.833 1.00 95.50 416 GLN A C 1
ATOM 3282 O O . GLN A 1 416 ? 10.956 10.186 -11.862 1.00 95.50 416 GLN A O 1
ATOM 3287 N N . ILE A 1 417 ? 12.203 8.400 -12.436 1.00 95.75 417 ILE A N 1
ATOM 3288 C CA . ILE A 1 417 ? 11.197 7.699 -13.250 1.00 95.75 417 ILE A CA 1
ATOM 3289 C C . ILE A 1 417 ? 10.364 6.737 -12.385 1.00 95.75 417 ILE A C 1
ATOM 3291 O O . ILE A 1 417 ? 9.134 6.687 -12.502 1.00 95.75 417 ILE A O 1
ATOM 3295 N N . ILE A 1 418 ? 11.044 5.986 -11.515 1.00 95.81 418 ILE A N 1
ATOM 3296 C CA . ILE A 1 418 ? 10.537 4.909 -10.663 1.00 95.81 418 ILE A CA 1
ATOM 3297 C C . ILE A 1 418 ? 10.580 5.379 -9.202 1.00 95.81 418 ILE A C 1
ATOM 3299 O O . ILE A 1 418 ? 11.531 5.124 -8.468 1.00 95.81 418 ILE A O 1
ATOM 3303 N N . LYS A 1 419 ? 9.532 6.082 -8.766 1.00 92.69 419 LYS A N 1
ATOM 3304 C CA . LYS A 1 419 ? 9.379 6.572 -7.385 1.00 92.69 419 LYS A CA 1
ATOM 3305 C C . LYS A 1 419 ? 7.969 6.330 -6.853 1.00 92.69 419 LYS A C 1
ATOM 3307 O O . LYS A 1 419 ? 7.036 6.129 -7.630 1.00 92.69 419 LYS A O 1
ATOM 3312 N N . GLY A 1 420 ? 7.808 6.360 -5.530 1.00 91.06 420 GLY A N 1
ATOM 3313 C CA . GLY A 1 420 ? 6.498 6.263 -4.878 1.00 91.06 420 GLY A CA 1
ATOM 3314 C C . GLY A 1 420 ? 5.737 4.984 -5.248 1.00 91.06 420 GLY A C 1
ATOM 3315 O O . GLY A 1 420 ? 6.257 3.882 -5.080 1.00 91.06 420 GLY A O 1
ATOM 3316 N N . SER A 1 421 ? 4.510 5.127 -5.760 1.00 91.19 421 SER A N 1
ATOM 3317 C CA . SER A 1 421 ? 3.641 4.008 -6.164 1.00 91.19 421 SER A CA 1
ATOM 3318 C C . SER A 1 421 ? 4.257 3.119 -7.249 1.00 91.19 421 SER A C 1
ATOM 3320 O O . SER A 1 421 ? 4.165 1.899 -7.144 1.00 91.19 421 SER A O 1
ATOM 3322 N N . ARG A 1 422 ? 4.970 3.699 -8.225 1.00 94.56 422 ARG A N 1
ATOM 3323 C CA . ARG A 1 422 ? 5.644 2.947 -9.301 1.00 94.56 422 ARG A CA 1
ATOM 3324 C C . ARG A 1 422 ? 6.720 2.003 -8.768 1.00 94.56 422 ARG A C 1
ATOM 3326 O O . ARG A 1 422 ? 6.866 0.892 -9.265 1.00 94.56 422 ARG A O 1
ATOM 3333 N N . LEU A 1 423 ? 7.461 2.432 -7.743 1.00 95.19 423 LEU A N 1
ATOM 3334 C CA . LEU A 1 423 ? 8.459 1.584 -7.088 1.00 95.19 423 LEU A CA 1
ATOM 3335 C C . LEU A 1 423 ? 7.793 0.459 -6.280 1.00 95.19 423 LEU A C 1
ATOM 3337 O O . LEU A 1 423 ? 8.278 -0.669 -6.305 1.00 95.19 423 LEU A O 1
ATOM 3341 N N . LYS A 1 424 ? 6.668 0.740 -5.603 1.00 94.38 424 LYS A N 1
ATOM 3342 C CA . LYS A 1 424 ? 5.887 -0.290 -4.891 1.00 94.38 424 LYS A CA 1
ATOM 3343 C C . LYS A 1 424 ? 5.405 -1.379 -5.852 1.00 94.38 424 LYS A C 1
ATOM 3345 O O . LYS A 1 424 ? 5.602 -2.553 -5.565 1.00 94.38 424 LYS A O 1
ATOM 3350 N N . GLU A 1 425 ? 4.821 -0.991 -6.986 1.00 93.00 425 GLU A N 1
ATOM 3351 C CA . GLU A 1 425 ? 4.362 -1.924 -8.025 1.00 93.00 425 GLU A CA 1
ATOM 3352 C C . GLU A 1 425 ? 5.519 -2.768 -8.574 1.00 93.00 425 GLU A C 1
ATOM 3354 O O . GLU A 1 425 ? 5.410 -3.993 -8.665 1.00 93.00 425 GLU A O 1
ATOM 3359 N N . LEU A 1 426 ? 6.651 -2.128 -8.888 1.00 95.00 426 LEU A N 1
ATOM 3360 C CA . LEU A 1 426 ? 7.827 -2.813 -9.415 1.00 95.00 426 LEU A CA 1
ATOM 3361 C C . LEU A 1 426 ? 8.385 -3.837 -8.415 1.00 95.00 426 LEU A C 1
ATOM 3363 O O . LEU A 1 426 ? 8.697 -4.956 -8.809 1.00 95.00 426 LEU A O 1
ATOM 3367 N N . LEU A 1 427 ? 8.460 -3.489 -7.125 1.00 95.81 427 LEU A N 1
ATOM 3368 C CA . LEU A 1 427 ? 8.903 -4.399 -6.062 1.00 95.81 427 LEU A CA 1
ATOM 3369 C C . LEU A 1 427 ? 7.961 -5.594 -5.894 1.00 95.81 427 LEU A C 1
ATOM 3371 O O . LEU A 1 427 ? 8.438 -6.723 -5.826 1.00 95.81 427 LEU A O 1
ATOM 3375 N N . VAL A 1 428 ? 6.644 -5.366 -5.863 1.00 94.50 428 VAL A N 1
ATOM 3376 C CA . VAL A 1 428 ? 5.641 -6.446 -5.786 1.00 94.50 428 VAL A CA 1
ATOM 3377 C C . VAL A 1 428 ? 5.784 -7.392 -6.978 1.00 94.50 428 VAL A C 1
ATOM 3379 O O . VAL A 1 428 ? 5.808 -8.610 -6.813 1.00 94.50 428 VAL A O 1
ATOM 3382 N N . THR A 1 429 ? 5.925 -6.837 -8.181 1.00 93.19 429 THR A N 1
ATOM 3383 C CA . THR A 1 429 ? 6.058 -7.615 -9.419 1.00 93.19 429 THR A CA 1
ATOM 3384 C C . THR A 1 429 ? 7.365 -8.411 -9.438 1.00 93.19 429 THR A C 1
ATOM 3386 O O . THR A 1 429 ? 7.344 -9.599 -9.742 1.00 93.19 429 THR A O 1
ATOM 3389 N N . ALA A 1 430 ? 8.485 -7.808 -9.026 1.00 94.31 430 ALA A N 1
ATOM 3390 C CA . ALA A 1 430 ? 9.762 -8.503 -8.847 1.00 94.31 430 ALA A CA 1
ATOM 3391 C C . ALA A 1 430 ? 9.658 -9.653 -7.826 1.00 94.31 430 ALA A C 1
ATOM 3393 O O . ALA A 1 430 ? 10.183 -10.743 -8.055 1.00 94.31 430 ALA A O 1
ATOM 3394 N N . GLY A 1 431 ? 8.930 -9.438 -6.726 1.00 94.75 431 GLY A N 1
ATOM 3395 C CA . GLY A 1 431 ? 8.623 -10.474 -5.741 1.00 94.75 431 GLY A CA 1
ATOM 3396 C C . GLY A 1 431 ? 7.857 -11.648 -6.345 1.00 94.75 431 GLY A C 1
ATOM 3397 O O . GLY A 1 431 ? 8.209 -12.801 -6.107 1.00 94.75 431 GLY A O 1
ATOM 3398 N N . ARG A 1 432 ? 6.851 -11.368 -7.185 1.00 92.88 432 ARG A N 1
ATOM 3399 C CA . ARG A 1 432 ? 6.076 -12.398 -7.898 1.00 92.88 432 ARG A CA 1
ATOM 3400 C C . ARG A 1 432 ? 6.928 -13.187 -8.890 1.00 92.88 432 ARG A C 1
ATOM 3402 O O . ARG A 1 432 ? 6.815 -14.407 -8.926 1.00 92.88 432 ARG A O 1
ATOM 3409 N N . ILE A 1 433 ? 7.798 -12.514 -9.649 1.00 91.94 433 ILE A N 1
ATOM 3410 C CA . ILE A 1 433 ? 8.743 -13.167 -10.573 1.00 91.94 433 ILE A CA 1
ATOM 3411 C C . ILE A 1 433 ? 9.619 -14.162 -9.807 1.00 91.94 433 ILE A C 1
ATOM 3413 O O . ILE A 1 433 ? 9.739 -15.316 -10.214 1.00 91.94 433 ILE A O 1
ATOM 3417 N N . LYS A 1 434 ? 10.160 -13.746 -8.654 1.00 91.88 434 LYS A N 1
ATOM 3418 C CA . LYS A 1 434 ? 10.929 -14.639 -7.780 1.00 91.88 434 LYS A CA 1
ATOM 3419 C C . LYS A 1 434 ? 10.078 -15.791 -7.233 1.00 91.88 434 LYS A C 1
ATOM 3421 O O . LYS A 1 434 ? 10.531 -16.929 -7.280 1.00 91.88 434 LYS A O 1
ATOM 3426 N N . LYS A 1 435 ? 8.877 -15.510 -6.707 1.00 90.62 435 LYS A N 1
ATOM 3427 C CA . LYS A 1 435 ? 7.986 -16.517 -6.097 1.00 90.62 435 LYS A CA 1
ATOM 3428 C C . LYS A 1 435 ? 7.627 -17.620 -7.087 1.00 90.62 435 LYS A C 1
ATOM 3430 O O . LYS A 1 435 ? 7.750 -18.793 -6.762 1.00 90.62 435 LYS A O 1
ATOM 3435 N N . TYR A 1 436 ? 7.152 -17.246 -8.272 1.00 87.69 436 TYR A N 1
ATOM 3436 C CA . TYR A 1 436 ? 6.647 -18.223 -9.231 1.00 87.69 436 TYR A CA 1
ATOM 3437 C C . TYR A 1 436 ? 7.760 -18.923 -10.012 1.00 87.69 436 TYR A C 1
ATOM 3439 O O . TYR A 1 436 ? 7.494 -19.948 -10.634 1.00 87.69 436 TYR A O 1
ATOM 3447 N N . ASN A 1 437 ? 8.988 -18.387 -9.975 1.00 82.31 437 ASN A N 1
ATOM 3448 C CA . ASN A 1 437 ? 10.145 -18.899 -10.710 1.00 82.31 437 ASN A CA 1
ATOM 3449 C C . ASN A 1 437 ? 9.819 -19.195 -12.189 1.00 82.31 437 ASN A C 1
ATOM 3451 O O . ASN A 1 437 ? 10.319 -20.145 -12.785 1.00 82.31 437 ASN A O 1
ATOM 3455 N N . THR A 1 438 ? 8.921 -18.404 -12.777 1.00 67.94 438 THR A N 1
ATOM 3456 C CA . THR A 1 438 ? 8.299 -18.693 -14.077 1.00 67.94 438 THR A CA 1
ATOM 3457 C C . THR A 1 438 ? 9.160 -18.339 -15.267 1.00 67.94 438 THR A C 1
ATOM 3459 O O . THR A 1 438 ? 8.760 -18.559 -16.406 1.00 67.94 438 THR A O 1
ATOM 3462 N N . TYR A 1 439 ? 10.327 -17.751 -15.030 1.00 72.56 439 TYR A N 1
ATOM 3463 C CA . TYR A 1 439 ? 11.032 -17.043 -16.075 1.00 72.56 439 TYR A CA 1
ATOM 3464 C C . TYR A 1 439 ? 12.523 -17.343 -16.043 1.00 72.56 439 TYR A C 1
ATOM 3466 O O . TYR A 1 439 ? 13.279 -16.800 -15.236 1.00 72.56 439 TYR A O 1
ATOM 3474 N N . ASN A 1 440 ? 12.937 -18.229 -16.947 1.00 78.38 440 ASN A N 1
ATOM 3475 C CA . ASN A 1 440 ? 14.340 -18.521 -17.190 1.00 78.38 440 ASN A CA 1
ATOM 3476 C C . ASN A 1 440 ? 14.872 -17.557 -18.256 1.00 78.38 440 ASN A C 1
ATOM 3478 O O . ASN A 1 440 ? 14.577 -17.697 -19.443 1.00 78.38 440 ASN A O 1
ATOM 3482 N N . VAL A 1 441 ? 15.625 -16.551 -17.818 1.00 81.12 441 VAL A N 1
ATOM 3483 C CA . VAL A 1 441 ? 16.198 -15.537 -18.706 1.00 81.12 441 VAL A CA 1
ATOM 3484 C C . VAL A 1 441 ? 17.610 -15.923 -19.079 1.00 81.12 441 VAL A C 1
ATOM 3486 O O . VAL A 1 441 ? 18.480 -16.056 -18.217 1.00 81.12 441 VAL A O 1
ATOM 3489 N N . GLN A 1 442 ? 17.862 -16.021 -20.380 1.00 83.81 442 GLN A N 1
ATOM 3490 C CA . GLN A 1 442 ? 19.223 -16.093 -20.885 1.00 83.81 442 GLN A CA 1
ATOM 3491 C C . GLN A 1 442 ? 19.799 -14.680 -20.955 1.00 83.81 442 GLN A C 1
ATOM 3493 O O . GLN A 1 442 ? 19.491 -13.892 -21.849 1.00 83.81 442 GLN A O 1
ATOM 3498 N N . PHE A 1 443 ? 20.647 -14.344 -19.990 1.00 83.81 443 PHE A N 1
ATOM 3499 C CA . PHE A 1 443 ? 21.373 -13.082 -20.004 1.00 83.81 443 PHE A CA 1
ATOM 3500 C C . PHE A 1 443 ? 22.577 -13.172 -20.937 1.00 83.81 443 PHE A C 1
ATOM 3502 O O . PHE A 1 443 ? 23.295 -14.174 -20.971 1.00 83.81 443 PHE A O 1
ATOM 3509 N N . GLN A 1 444 ? 22.828 -12.103 -21.687 1.00 82.31 444 GLN A N 1
ATOM 3510 C CA . GLN A 1 444 ? 24.092 -11.958 -22.391 1.00 82.31 444 GLN A CA 1
ATOM 3511 C C . GLN A 1 444 ? 25.264 -11.931 -21.396 1.00 82.31 444 GLN A C 1
ATOM 3513 O O . GLN A 1 444 ? 25.128 -11.445 -20.270 1.00 82.31 444 GLN A O 1
ATOM 3518 N N . GLN A 1 445 ? 26.418 -12.467 -21.808 1.00 80.12 445 GLN A N 1
ATOM 3519 C CA . GLN A 1 445 ? 27.606 -12.543 -20.954 1.00 80.12 445 GLN A CA 1
ATOM 3520 C C . GLN A 1 445 ? 27.950 -11.176 -20.340 1.00 80.12 445 GLN A C 1
ATOM 3522 O O . GLN A 1 445 ? 27.944 -10.149 -21.022 1.00 80.12 445 GLN A O 1
ATOM 3527 N N . GLY A 1 446 ? 28.253 -11.185 -19.040 1.00 78.81 446 GLY A N 1
ATOM 3528 C CA . GLY A 1 446 ? 28.658 -10.001 -18.279 1.00 78.81 446 GLY A CA 1
ATOM 3529 C C . GLY A 1 446 ? 27.518 -9.180 -17.669 1.00 78.81 446 GLY A C 1
ATOM 3530 O O . GLY A 1 446 ? 27.809 -8.271 -16.897 1.00 78.81 446 GLY A O 1
ATOM 3531 N N . ILE A 1 447 ? 26.248 -9.490 -17.956 1.00 83.56 447 ILE A N 1
ATOM 3532 C CA . ILE A 1 447 ? 25.112 -8.804 -17.323 1.00 83.56 447 ILE A CA 1
ATOM 3533 C C . ILE A 1 447 ? 24.867 -9.376 -15.929 1.00 83.56 447 ILE A C 1
ATOM 3535 O O . ILE A 1 447 ? 24.584 -10.564 -15.767 1.00 83.56 447 ILE A O 1
ATOM 3539 N N . THR A 1 448 ? 24.929 -8.510 -14.922 1.00 88.25 448 THR A N 1
ATOM 3540 C CA . THR A 1 448 ? 24.643 -8.835 -13.519 1.00 88.25 448 THR A CA 1
ATOM 3541 C C . THR A 1 448 ? 23.834 -7.713 -12.863 1.00 88.25 448 THR A C 1
ATOM 3543 O O . THR A 1 448 ? 23.554 -6.689 -13.480 1.00 88.25 448 THR A O 1
ATOM 3546 N N . LEU A 1 449 ? 23.446 -7.870 -11.595 1.00 88.50 449 LEU A N 1
ATOM 3547 C CA . LEU A 1 449 ? 22.818 -6.775 -10.841 1.00 88.50 449 LEU A CA 1
ATOM 3548 C C . LEU A 1 449 ? 23.797 -5.639 -10.508 1.00 88.50 449 LEU A C 1
ATOM 3550 O O . LEU A 1 449 ? 23.374 -4.499 -10.344 1.00 88.50 449 LEU A O 1
ATOM 3554 N N . GLU A 1 450 ? 25.092 -5.941 -10.419 1.00 86.06 450 GLU A N 1
ATOM 3555 C CA . GLU A 1 450 ? 26.148 -4.950 -10.181 1.00 86.06 450 GLU A CA 1
ATOM 3556 C C . GLU A 1 450 ? 26.483 -4.182 -11.460 1.00 86.06 450 GLU A C 1
ATOM 3558 O O . GLU A 1 450 ? 26.704 -2.969 -11.434 1.00 86.06 450 GLU A O 1
ATOM 3563 N N . ASN A 1 451 ? 26.471 -4.890 -12.592 1.00 83.69 451 ASN A N 1
ATOM 3564 C CA . ASN A 1 451 ? 26.671 -4.324 -13.911 1.00 83.69 451 ASN A CA 1
ATOM 3565 C C . ASN A 1 451 ? 25.541 -4.759 -14.860 1.00 83.69 451 ASN A C 1
ATOM 3567 O O . ASN A 1 451 ? 25.703 -5.701 -15.638 1.00 83.69 451 ASN A O 1
ATOM 3571 N N . PRO A 1 452 ? 24.382 -4.078 -14.820 1.00 82.88 452 PRO A N 1
ATOM 3572 C CA . PRO A 1 452 ? 23.232 -4.445 -15.646 1.00 82.88 452 PRO A CA 1
ATOM 3573 C C . PRO A 1 452 ? 23.395 -4.067 -17.121 1.00 82.88 452 PRO A C 1
ATOM 3575 O O . PRO A 1 452 ? 22.490 -4.319 -17.918 1.00 82.88 452 PRO A O 1
ATOM 3578 N N . SER A 1 453 ? 24.523 -3.456 -17.489 1.00 76.69 453 SER A N 1
ATOM 3579 C CA . SER A 1 453 ? 24.884 -3.130 -18.864 1.00 76.69 453 SER A CA 1
ATOM 3580 C C . SER A 1 453 ? 25.741 -4.239 -19.482 1.00 76.69 453 SER A C 1
ATOM 3582 O O . SER A 1 453 ? 26.702 -4.676 -18.852 1.00 76.69 453 SER A O 1
ATOM 3584 N N . PRO A 1 454 ? 25.476 -4.651 -20.733 1.00 68.12 454 PRO A N 1
ATOM 3585 C CA . PRO A 1 454 ? 26.363 -5.573 -21.433 1.00 68.12 454 PRO A CA 1
ATOM 3586 C C . PRO A 1 454 ? 27.761 -4.966 -21.657 1.00 68.12 454 PRO A C 1
ATOM 3588 O O . PRO A 1 454 ? 27.886 -3.780 -21.971 1.00 68.12 454 PRO A O 1
ATOM 3591 N N . TYR A 1 455 ? 28.808 -5.793 -21.545 1.00 57.31 455 TYR A N 1
ATOM 3592 C CA . TYR A 1 455 ? 30.225 -5.383 -21.578 1.00 57.31 455 TYR A CA 1
ATOM 3593 C C . TYR A 1 455 ? 30.600 -4.556 -22.827 1.00 57.31 455 TYR A C 1
ATOM 3595 O O . TYR A 1 455 ? 31.148 -3.459 -22.724 1.00 57.31 455 TYR A O 1
ATOM 3603 N N . PHE A 1 456 ? 30.177 -4.999 -24.012 1.00 54.94 456 PHE A N 1
ATOM 3604 C CA . PHE A 1 456 ? 30.475 -4.337 -25.292 1.00 54.94 456 PHE A CA 1
ATOM 3605 C C . PHE A 1 456 ? 29.720 -3.011 -25.511 1.00 54.94 456 PHE A C 1
ATOM 3607 O O . PHE A 1 456 ? 30.048 -2.262 -26.433 1.00 54.94 456 PHE A O 1
ATOM 3614 N N . ALA A 1 457 ? 28.708 -2.679 -24.696 1.00 52.84 457 ALA A N 1
ATOM 3615 C CA . ALA A 1 457 ? 28.031 -1.383 -24.796 1.00 52.84 457 ALA A CA 1
ATOM 3616 C C . ALA A 1 457 ? 28.923 -0.220 -24.317 1.00 52.84 457 ALA A C 1
ATOM 3618 O O . ALA A 1 457 ? 28.657 0.934 -24.660 1.00 52.84 457 ALA A O 1
ATOM 3619 N N . GLY A 1 458 ? 29.979 -0.507 -23.542 1.00 50.56 458 GLY A N 1
ATOM 3620 C CA . GLY A 1 458 ? 30.976 0.475 -23.105 1.00 50.56 458 GLY A CA 1
ATOM 3621 C C . GLY A 1 458 ? 32.112 0.716 -24.107 1.00 50.56 458 GLY A C 1
ATOM 3622 O O . GLY A 1 458 ? 32.660 1.817 -24.144 1.00 50.56 458 GLY A O 1
ATOM 3623 N N . GLU A 1 459 ? 32.433 -0.278 -24.937 1.00 47.03 459 GLU A N 1
ATOM 3624 C CA . GLU A 1 459 ? 33.655 -0.299 -25.759 1.00 47.03 459 GLU A CA 1
ATOM 3625 C C . GLU A 1 459 ? 33.523 0.427 -27.103 1.00 47.03 459 GLU A C 1
ATOM 3627 O O . GLU A 1 459 ? 34.517 0.814 -27.706 1.00 47.03 459 GLU A O 1
ATOM 3632 N N . ARG A 1 460 ? 32.307 0.725 -27.575 1.00 49.97 460 ARG A N 1
ATOM 3633 C CA . ARG A 1 460 ? 32.120 1.396 -28.878 1.00 49.97 460 ARG A CA 1
ATOM 3634 C C . ARG A 1 460 ? 32.300 2.920 -28.854 1.00 49.97 460 ARG A C 1
ATOM 3636 O O . ARG A 1 460 ? 31.854 3.592 -29.782 1.00 49.97 460 ARG A O 1
ATOM 3643 N N . LYS A 1 461 ? 32.952 3.487 -27.830 1.00 46.81 461 LYS A N 1
ATOM 3644 C CA . LYS A 1 461 ? 33.281 4.928 -27.785 1.00 46.81 461 LYS A CA 1
ATOM 3645 C C . LYS A 1 461 ? 34.094 5.363 -29.006 1.00 46.81 461 LYS A C 1
ATOM 3647 O O . LYS A 1 461 ? 33.804 6.408 -29.582 1.00 46.81 461 LYS A O 1
ATOM 3652 N N . GLU A 1 462 ? 35.063 4.545 -29.408 1.00 47.06 462 GLU A N 1
ATOM 3653 C CA . GLU A 1 462 ? 35.957 4.836 -30.533 1.00 47.06 462 GLU A CA 1
ATOM 3654 C C . GLU A 1 462 ? 35.198 4.851 -31.861 1.00 47.06 462 GLU A C 1
ATOM 3656 O O . GLU A 1 462 ? 35.329 5.795 -32.639 1.00 47.06 462 GLU A O 1
ATOM 3661 N N . TRP A 1 463 ? 34.299 3.890 -32.070 1.00 41.72 463 TRP A N 1
ATOM 3662 C CA . TRP A 1 463 ? 33.487 3.820 -33.284 1.00 41.72 463 TRP A CA 1
ATOM 3663 C C . TRP A 1 463 ? 32.518 5.007 -33.425 1.00 41.72 463 TRP A C 1
ATOM 3665 O O . TRP A 1 463 ? 32.392 5.581 -34.503 1.00 41.72 463 TRP A O 1
ATOM 3675 N N . TRP A 1 464 ? 31.902 5.448 -32.320 1.00 37.72 464 TRP A N 1
ATOM 3676 C CA . TRP A 1 464 ? 31.078 6.666 -32.286 1.00 37.72 464 TRP A CA 1
ATOM 3677 C C . TRP A 1 464 ? 31.884 7.943 -32.527 1.00 37.72 464 TRP A C 1
ATOM 3679 O O . TRP A 1 464 ? 31.419 8.837 -33.229 1.00 37.72 464 TRP A O 1
ATOM 3689 N N . SER A 1 465 ? 33.093 8.032 -31.968 1.00 41.28 465 SER A N 1
ATOM 3690 C CA . SER A 1 465 ? 33.967 9.199 -32.144 1.00 41.28 465 SER A CA 1
ATOM 3691 C C . SER A 1 465 ? 34.471 9.374 -33.582 1.00 41.28 465 SER A C 1
ATOM 3693 O O . SER A 1 465 ? 34.833 10.481 -33.976 1.00 41.28 465 SER A O 1
ATOM 3695 N N . GLN A 1 466 ? 34.446 8.301 -34.379 1.00 42.00 466 GLN A N 1
ATOM 3696 C CA . GLN A 1 466 ? 34.818 8.307 -35.796 1.00 42.00 466 GLN A CA 1
ATOM 3697 C C . GLN A 1 466 ? 33.639 8.650 -36.724 1.00 42.00 466 GLN A C 1
ATOM 3699 O O . GLN A 1 466 ? 33.859 9.138 -37.829 1.00 42.00 466 GLN A O 1
ATOM 3704 N N . LEU A 1 467 ? 32.393 8.470 -36.270 1.00 39.66 467 LEU A N 1
ATOM 3705 C CA . LEU A 1 467 ? 31.167 8.658 -37.061 1.00 39.66 467 LEU A CA 1
ATOM 3706 C C . LEU A 1 467 ? 30.635 10.107 -37.097 1.00 39.66 467 LEU A C 1
ATOM 3708 O O . LEU A 1 467 ? 29.487 10.335 -37.474 1.00 39.66 467 LEU A O 1
ATOM 3712 N N . GLY A 1 468 ? 31.451 11.112 -36.757 1.00 39.31 468 GLY A N 1
ATOM 3713 C CA . GLY A 1 468 ? 31.062 12.499 -37.009 1.00 39.31 468 GLY A CA 1
ATOM 3714 C C . GLY A 1 468 ? 31.956 13.570 -36.398 1.00 39.31 468 GLY A C 1
ATOM 3715 O O . GLY A 1 468 ? 31.698 14.033 -35.290 1.00 39.31 468 GLY A O 1
ATOM 3716 N N . LYS A 1 469 ? 32.887 14.102 -37.198 1.00 39.78 469 LYS A N 1
ATOM 3717 C CA . LYS A 1 469 ? 33.260 15.524 -37.089 1.00 39.78 469 LYS A CA 1
ATOM 3718 C C . LYS A 1 469 ? 32.140 16.465 -37.583 1.00 39.78 469 LYS A C 1
ATOM 3720 O O . LYS A 1 469 ? 32.275 17.668 -37.418 1.00 39.78 469 LYS A O 1
ATOM 3725 N N . GLU A 1 470 ? 31.020 15.940 -38.103 1.00 37.19 470 GLU A N 1
ATOM 3726 C CA . GLU A 1 470 ? 29.915 16.749 -38.660 1.00 37.19 470 GLU A CA 1
ATOM 3727 C C . GLU A 1 470 ? 28.489 16.313 -38.260 1.00 37.19 470 GLU A C 1
ATOM 3729 O O . GLU A 1 470 ? 27.510 16.845 -38.774 1.00 37.19 470 GLU A O 1
ATOM 3734 N N . CYS A 1 471 ? 28.305 15.386 -37.313 1.00 33.91 471 CYS A N 1
ATOM 3735 C CA . CYS A 1 471 ? 26.953 15.007 -36.876 1.00 33.91 471 CYS A CA 1
ATOM 3736 C C . CYS A 1 471 ? 26.567 15.707 -35.564 1.00 33.91 471 CYS A C 1
ATOM 3738 O O . CYS A 1 471 ? 27.065 15.391 -34.482 1.00 33.91 471 CYS A O 1
ATOM 3740 N N . HIS A 1 472 ? 25.657 16.678 -35.664 1.00 31.52 472 HIS A N 1
ATOM 3741 C CA . HIS A 1 472 ? 25.112 17.401 -34.518 1.00 31.52 472 HIS A CA 1
ATOM 3742 C C . HIS A 1 472 ? 24.233 16.523 -33.605 1.00 31.52 472 HIS A C 1
ATOM 3744 O O . HIS A 1 472 ? 23.538 15.612 -34.045 1.00 31.52 472 HIS A O 1
ATOM 3750 N N . LYS A 1 473 ? 24.275 16.880 -32.309 1.00 33.44 473 LYS A N 1
ATOM 3751 C CA . LYS A 1 473 ? 23.513 16.384 -31.143 1.00 33.44 473 LYS A CA 1
ATOM 3752 C C . LYS A 1 473 ? 22.175 15.745 -31.524 1.00 33.44 473 LYS A C 1
ATOM 3754 O O . LYS A 1 473 ? 21.366 16.439 -32.141 1.00 33.44 473 LYS A O 1
ATOM 3759 N N . LEU A 1 474 ? 21.877 14.514 -31.063 1.00 36.19 474 LEU A N 1
ATOM 3760 C CA . LEU A 1 474 ? 20.520 14.000 -31.270 1.00 36.19 474 LEU A CA 1
ATOM 3761 C C . LEU A 1 474 ? 19.457 14.829 -30.555 1.00 36.19 474 LEU A C 1
ATOM 3763 O O . LEU A 1 474 ? 19.166 14.708 -29.370 1.00 36.19 474 LEU A O 1
ATOM 3767 N N . ARG A 1 475 ? 18.846 15.676 -31.370 1.00 34.09 475 ARG A N 1
ATOM 3768 C CA . ARG A 1 475 ? 17.421 15.893 -31.365 1.00 34.09 475 ARG A CA 1
ATOM 3769 C C . ARG A 1 475 ? 16.848 14.671 -32.076 1.00 34.09 475 ARG A C 1
ATOM 3771 O O . ARG A 1 475 ? 17.201 14.425 -33.223 1.00 34.09 475 ARG A O 1
ATOM 3778 N N . PHE A 1 476 ? 15.954 13.921 -31.438 1.00 40.94 476 PHE A N 1
ATOM 3779 C CA . PHE A 1 476 ? 15.109 12.913 -32.105 1.00 40.94 476 PHE A CA 1
ATOM 3780 C C . PHE A 1 476 ? 14.101 13.571 -33.079 1.00 40.94 476 PHE A C 1
ATOM 3782 O O . PHE A 1 476 ? 12.969 13.132 -33.244 1.00 40.94 476 PHE A O 1
ATOM 3789 N N . THR A 1 477 ? 14.485 14.691 -33.686 1.00 36.94 477 THR A N 1
ATOM 3790 C CA . THR A 1 477 ? 13.742 15.418 -34.698 1.00 36.94 477 THR A CA 1
ATOM 3791 C C . THR A 1 477 ? 14.371 15.025 -36.026 1.00 36.94 477 THR A C 1
ATOM 3793 O O . THR A 1 477 ? 15.590 15.163 -36.145 1.00 36.94 477 THR A O 1
ATOM 3796 N N . PRO A 1 478 ? 13.607 14.559 -37.028 1.00 35.75 478 PRO A N 1
ATOM 3797 C CA . PRO A 1 478 ? 14.163 14.452 -38.366 1.00 35.75 478 PRO A CA 1
ATOM 3798 C C . PRO A 1 478 ? 14.721 15.826 -38.744 1.00 35.75 478 PRO A C 1
ATOM 3800 O O . PRO A 1 478 ? 14.013 16.835 -38.643 1.00 35.75 478 PRO A O 1
ATOM 3803 N N . LEU A 1 479 ? 15.997 15.876 -39.134 1.00 36.59 479 LEU A N 1
ATOM 3804 C CA . LEU A 1 479 ? 16.527 17.033 -39.840 1.00 36.59 479 LEU A CA 1
ATOM 3805 C C . LEU A 1 479 ? 15.614 17.232 -41.055 1.00 36.59 479 LEU A C 1
ATOM 3807 O O . LEU A 1 479 ? 15.474 16.344 -41.897 1.00 36.59 479 LEU A O 1
ATOM 3811 N N . LYS A 1 480 ? 14.908 18.363 -41.076 1.00 41.44 480 LYS A N 1
ATOM 3812 C CA . LYS A 1 480 ? 14.118 18.783 -42.228 1.00 41.44 480 LYS A CA 1
ATOM 3813 C C . LYS A 1 480 ? 15.090 19.433 -43.193 1.00 41.44 480 LYS A C 1
ATOM 3815 O O . LYS A 1 480 ? 15.607 20.505 -42.887 1.00 41.44 480 LYS A O 1
ATOM 3820 N N . TYR A 1 481 ? 15.320 18.811 -44.339 1.00 42.31 481 TYR A N 1
ATOM 3821 C CA . TYR A 1 481 ? 15.869 19.542 -45.466 1.00 42.31 481 TYR A CA 1
ATOM 3822 C C . TYR A 1 481 ? 14.711 20.281 -46.136 1.00 42.31 481 TYR A C 1
ATOM 3824 O O . TYR A 1 481 ? 13.664 19.698 -46.428 1.00 42.31 481 TYR A O 1
ATOM 3832 N N . ARG A 1 482 ? 14.853 21.596 -46.302 1.00 43.25 482 ARG A N 1
ATOM 3833 C CA . ARG A 1 482 ? 13.945 22.370 -47.145 1.00 43.25 482 ARG A CA 1
ATOM 3834 C C . ARG A 1 482 ? 14.477 22.246 -48.560 1.00 43.25 482 ARG A C 1
ATOM 3836 O O . ARG A 1 482 ? 15.450 22.912 -48.885 1.00 43.25 482 ARG A O 1
ATOM 3843 N N . HIS A 1 483 ? 13.843 21.408 -49.367 1.00 46.81 483 HIS A N 1
ATOM 3844 C CA . HIS A 1 483 ? 14.071 21.449 -50.805 1.00 46.81 483 HIS A CA 1
ATOM 3845 C C . HIS A 1 483 ? 12.984 22.320 -51.429 1.00 46.81 483 HIS A C 1
ATOM 3847 O O . HIS A 1 483 ? 11.823 22.291 -51.000 1.00 46.81 483 HIS A O 1
ATOM 3853 N N . PHE A 1 484 ? 13.377 23.153 -52.381 1.00 50.31 484 PHE A N 1
ATOM 3854 C CA . PHE A 1 484 ? 12.432 23.936 -53.153 1.00 50.31 484 PHE A CA 1
ATOM 3855 C C . PHE A 1 484 ? 11.736 22.990 -54.132 1.00 50.31 484 PHE A C 1
ATOM 3857 O O . PHE A 1 484 ? 12.393 22.390 -54.972 1.00 50.31 484 PHE A O 1
ATOM 3864 N N . ASN A 1 485 ? 10.428 22.791 -53.962 1.00 56.59 485 ASN A N 1
ATOM 3865 C CA . ASN A 1 485 ? 9.650 21.999 -54.905 1.00 56.59 485 ASN A CA 1
ATOM 3866 C C . ASN A 1 485 ? 9.224 22.929 -56.038 1.00 56.59 485 ASN A C 1
ATOM 3868 O O . ASN A 1 485 ? 8.330 23.756 -55.846 1.00 56.59 485 ASN A O 1
ATOM 3872 N N . GLU A 1 486 ? 9.877 22.793 -57.186 1.00 47.91 486 GLU A N 1
ATOM 3873 C CA . GLU A 1 486 ? 9.672 23.655 -58.351 1.00 47.91 486 GLU A CA 1
ATOM 3874 C C . GLU A 1 486 ? 8.230 23.600 -58.869 1.00 47.91 486 GLU A C 1
ATOM 3876 O O . GLU A 1 486 ? 7.659 24.641 -59.183 1.00 47.91 486 GLU A O 1
ATOM 3881 N N . LEU A 1 487 ? 7.587 22.427 -58.835 1.00 50.56 487 LEU A N 1
ATOM 3882 C CA . LEU A 1 487 ? 6.194 22.254 -59.270 1.00 50.56 487 LEU A CA 1
ATOM 3883 C C . LEU A 1 487 ? 5.190 22.990 -58.374 1.00 50.56 487 LEU A C 1
ATOM 3885 O O . LEU A 1 487 ? 4.114 23.373 -58.823 1.00 50.56 487 LEU A O 1
ATOM 3889 N N . GLU A 1 488 ? 5.521 23.172 -57.095 1.00 55.81 488 GLU A N 1
ATOM 3890 C CA . GLU A 1 488 ? 4.648 23.841 -56.125 1.00 55.81 488 GLU A CA 1
ATOM 3891 C C . GLU A 1 488 ? 5.097 25.274 -55.791 1.00 55.81 488 GLU A C 1
ATOM 3893 O O . GLU A 1 488 ? 4.460 25.924 -54.957 1.00 55.81 488 GLU A O 1
ATOM 3898 N N . GLY A 1 489 ? 6.196 25.758 -56.386 1.00 67.00 489 GLY A N 1
ATOM 3899 C CA . GLY A 1 489 ? 6.736 27.107 -56.186 1.00 67.00 489 GLY A CA 1
ATOM 3900 C C . GLY A 1 489 ? 7.075 27.457 -54.732 1.00 67.00 489 GLY A C 1
ATOM 3901 O O . GLY A 1 489 ? 7.047 28.628 -54.352 1.00 67.00 489 GLY A O 1
ATOM 3902 N N . LYS A 1 490 ? 7.342 26.464 -53.873 1.00 62.31 490 LYS A N 1
ATOM 3903 C CA . LYS A 1 490 ? 7.568 26.689 -52.437 1.00 62.31 490 LYS A CA 1
ATOM 3904 C C . LYS A 1 490 ? 8.578 25.720 -51.840 1.00 62.31 490 LYS A C 1
ATOM 3906 O O . LYS A 1 490 ? 8.736 24.583 -52.280 1.00 62.31 490 LYS A O 1
ATOM 3911 N N . TYR A 1 491 ? 9.219 26.149 -50.755 1.00 55.47 491 TYR A N 1
ATOM 3912 C CA . TYR A 1 491 ? 10.076 25.279 -49.954 1.00 55.47 491 TYR A CA 1
ATOM 3913 C C . TYR A 1 491 ? 9.241 24.230 -49.219 1.00 55.47 491 TYR A C 1
ATOM 3915 O O . TYR A 1 491 ? 8.450 24.554 -48.329 1.00 55.47 491 TYR A O 1
ATOM 3923 N N . VAL A 1 492 ? 9.457 22.960 -49.550 1.00 45.81 492 VAL A N 1
ATOM 3924 C CA . VAL A 1 492 ? 8.804 21.824 -48.899 1.00 45.81 492 VAL A CA 1
ATOM 3925 C C . VAL A 1 492 ? 9.807 21.163 -47.962 1.00 45.81 492 VAL A C 1
ATOM 3927 O O . VAL A 1 492 ? 10.956 20.903 -48.313 1.00 45.81 492 VAL A O 1
ATOM 3930 N N . SER A 1 493 ? 9.385 20.923 -46.722 1.00 42.66 493 SER A N 1
ATOM 3931 C CA . SER A 1 493 ? 10.219 20.231 -45.738 1.00 42.66 493 SER A CA 1
ATOM 3932 C C . SER A 1 493 ? 10.163 18.723 -45.977 1.00 42.66 493 SER A C 1
ATOM 3934 O O . SER A 1 493 ? 9.125 18.116 -45.721 1.00 42.66 493 SER A O 1
ATOM 3936 N N . ALA A 1 494 ? 11.269 18.122 -46.414 1.00 42.62 494 ALA A N 1
ATOM 3937 C CA . ALA A 1 494 ? 11.435 16.676 -46.521 1.00 42.62 494 ALA A CA 1
ATOM 3938 C C . ALA A 1 494 ? 12.347 16.161 -45.387 1.00 42.62 494 ALA A C 1
ATOM 3940 O O . ALA A 1 494 ? 13.284 16.859 -44.986 1.00 42.62 494 ALA A O 1
ATOM 3941 N N . PRO A 1 495 ? 12.096 14.969 -44.821 1.00 39.25 495 PRO A N 1
ATOM 3942 C CA . PRO A 1 495 ? 13.052 14.348 -43.916 1.00 39.25 495 PRO A CA 1
ATOM 3943 C C . PRO A 1 495 ? 14.273 13.878 -44.699 1.00 39.25 495 PRO A C 1
ATOM 3945 O O . PRO A 1 495 ? 14.141 13.280 -45.764 1.00 39.25 495 PRO A O 1
ATOM 3948 N N . ILE A 1 496 ? 15.458 14.102 -44.139 1.00 40.41 496 ILE A N 1
ATOM 3949 C CA . ILE A 1 496 ? 16.689 13.512 -44.663 1.00 40.41 496 ILE A CA 1
ATOM 3950 C C . ILE A 1 496 ? 16.631 11.997 -44.422 1.00 40.41 496 ILE A C 1
ATOM 3952 O O . ILE A 1 496 ? 16.773 11.542 -43.287 1.00 40.41 496 ILE A O 1
ATOM 3956 N N . ILE A 1 497 ? 16.421 11.211 -45.478 1.00 34.12 497 ILE A N 1
ATOM 3957 C CA . ILE A 1 497 ? 16.787 9.792 -45.493 1.00 34.12 497 ILE A CA 1
ATOM 3958 C C . ILE A 1 497 ? 18.219 9.753 -46.023 1.00 34.12 497 ILE A C 1
ATOM 3960 O O . ILE A 1 497 ? 18.451 10.003 -47.203 1.00 34.12 497 ILE A O 1
ATOM 3964 N N . LEU A 1 498 ? 19.190 9.498 -45.145 1.00 30.11 498 LEU A N 1
ATOM 3965 C CA . LEU A 1 498 ? 20.573 9.261 -45.557 1.00 30.11 498 LEU A CA 1
ATOM 3966 C C . LEU A 1 498 ? 20.657 7.888 -46.241 1.00 30.11 498 LEU A C 1
ATOM 3968 O O . LEU A 1 498 ? 21.018 6.897 -45.616 1.00 30.11 498 LEU A O 1
ATOM 3972 N N . THR A 1 499 ? 20.338 7.807 -47.529 1.00 26.06 499 THR A N 1
ATOM 3973 C CA . THR A 1 499 ? 20.986 6.816 -48.393 1.00 26.06 499 THR A CA 1
ATOM 3974 C C . THR A 1 499 ? 22.347 7.383 -48.749 1.00 26.06 499 THR A C 1
ATOM 3976 O O . THR A 1 499 ? 22.430 8.323 -49.532 1.00 26.06 499 THR A O 1
ATOM 3979 N N . ILE A 1 500 ? 23.408 6.859 -48.134 1.00 25.67 500 ILE A N 1
ATOM 3980 C CA . ILE A 1 500 ? 24.784 7.168 -48.532 1.00 25.67 500 ILE A CA 1
ATOM 3981 C C . ILE A 1 500 ? 24.987 6.595 -49.942 1.00 25.67 500 ILE A C 1
ATOM 3983 O O . ILE A 1 500 ? 24.932 5.370 -50.081 1.00 25.67 500 ILE A O 1
ATOM 3987 N N . PRO A 1 501 ? 25.276 7.394 -50.985 1.00 28.98 501 PRO A N 1
ATOM 3988 C CA . PRO A 1 501 ? 25.940 6.860 -52.156 1.00 28.98 501 PRO A CA 1
ATOM 3989 C C . PRO A 1 501 ? 27.419 6.719 -51.794 1.00 28.98 501 PRO A C 1
ATOM 3991 O O . PRO A 1 501 ? 28.108 7.693 -51.485 1.00 28.98 501 PRO A O 1
ATOM 3994 N N . HIS A 1 502 ? 27.909 5.484 -51.789 1.00 30.12 502 HIS A N 1
ATOM 3995 C CA . HIS A 1 502 ? 29.342 5.226 -51.772 1.00 30.12 502 HIS A CA 1
ATOM 3996 C C . HIS A 1 502 ? 29.975 5.789 -53.058 1.00 30.12 502 HIS A C 1
ATOM 3998 O O . HIS A 1 502 ? 29.433 5.596 -54.144 1.00 30.12 502 HIS A O 1
ATOM 4004 N N . ASN A 1 503 ? 31.173 6.368 -52.907 1.00 32.62 503 ASN A N 1
ATOM 4005 C CA . ASN A 1 503 ? 32.091 6.903 -53.933 1.00 32.62 503 ASN A CA 1
ATOM 4006 C C . ASN A 1 503 ? 31.818 8.378 -54.298 1.00 32.62 503 ASN A C 1
ATOM 4008 O O . ASN A 1 503 ? 30.705 8.740 -54.629 1.00 32.62 503 ASN A O 1
ATOM 4012 N N . LYS A 1 504 ? 32.775 9.313 -54.279 1.00 33.59 504 LYS A N 1
ATOM 4013 C CA . LYS A 1 504 ? 34.236 9.250 -54.415 1.00 33.59 504 LYS A CA 1
ATOM 4014 C C . LYS A 1 504 ? 34.901 10.300 -53.515 1.00 33.59 504 LYS A C 1
ATOM 4016 O O . LYS A 1 504 ? 34.348 11.357 -53.237 1.00 33.59 504 LYS A O 1
ATOM 4021 N N . LYS A 1 505 ? 36.145 9.996 -53.143 1.00 40.19 505 LYS A N 1
ATOM 4022 C CA . LYS A 1 505 ? 37.176 10.951 -52.725 1.00 40.19 505 LYS A CA 1
ATOM 4023 C C . LYS A 1 505 ? 37.139 12.196 -53.626 1.00 40.19 505 LYS A C 1
ATOM 4025 O O . LYS A 1 505 ? 37.262 12.032 -54.835 1.00 40.19 505 LYS A O 1
ATOM 4030 N N . ASN A 1 506 ? 37.060 13.396 -53.056 1.00 33.16 506 ASN A N 1
ATOM 4031 C CA . ASN A 1 506 ? 38.055 14.446 -53.285 1.00 33.16 506 ASN A CA 1
ATOM 4032 C C . ASN A 1 506 ? 37.806 15.684 -52.418 1.00 33.16 506 ASN A C 1
ATOM 4034 O O . ASN A 1 506 ? 36.694 15.981 -52.000 1.00 33.16 506 ASN A O 1
ATOM 4038 N N . LYS A 1 507 ? 38.926 16.338 -52.115 1.00 33.47 507 LYS A N 1
ATOM 4039 C CA . LYS A 1 507 ? 39.086 17.531 -51.290 1.00 33.47 507 LYS A CA 1
ATOM 4040 C C . LYS A 1 507 ? 38.224 18.690 -51.791 1.00 33.47 507 LYS A C 1
ATOM 4042 O O . LYS A 1 507 ? 38.250 19.006 -52.975 1.00 33.47 507 LYS A O 1
ATOM 4047 N N . ILE A 1 508 ? 37.590 19.375 -50.848 1.00 28.05 508 ILE A N 1
ATOM 4048 C CA . ILE A 1 508 ? 37.116 20.747 -51.009 1.00 28.05 508 ILE A CA 1
ATOM 4049 C C . ILE A 1 508 ? 38.348 21.663 -50.976 1.00 28.05 508 ILE A C 1
ATOM 4051 O O . ILE A 1 508 ? 39.086 21.679 -49.988 1.00 28.05 508 ILE A O 1
ATOM 4055 N N . LYS A 1 509 ? 38.564 22.410 -52.057 1.00 29.41 509 LYS A N 1
ATOM 4056 C CA . LYS A 1 509 ? 39.197 23.728 -52.030 1.00 29.41 509 LYS A CA 1
ATOM 4057 C C . LYS A 1 509 ? 38.303 24.664 -52.844 1.00 29.41 509 LYS A C 1
ATOM 4059 O O . LYS A 1 509 ? 38.086 24.395 -54.016 1.00 29.41 509 LYS A O 1
ATOM 4064 N N . GLU A 1 510 ? 37.769 25.650 -52.128 1.00 30.38 510 GLU A N 1
ATOM 4065 C CA . GLU A 1 510 ? 37.450 27.033 -52.515 1.00 30.38 510 GLU A CA 1
ATOM 4066 C C . GLU A 1 510 ? 36.841 27.305 -53.904 1.00 30.38 510 GLU A C 1
ATOM 4068 O O . GLU A 1 510 ? 37.494 27.170 -54.930 1.00 30.38 510 GLU A O 1
ATOM 4073 N N . ASP A 1 511 ? 35.578 27.743 -53.854 1.00 28.92 511 ASP A N 1
ATOM 4074 C CA . ASP A 1 511 ? 35.014 28.964 -54.442 1.00 28.92 511 ASP A CA 1
ATOM 4075 C C . ASP A 1 511 ? 35.369 29.400 -55.882 1.00 28.92 511 ASP A C 1
ATOM 4077 O O . ASP A 1 511 ? 36.457 29.883 -56.180 1.00 28.92 511 ASP A O 1
ATOM 4081 N N . ILE A 1 512 ? 34.274 29.422 -56.655 1.00 26.58 512 ILE A N 1
ATOM 4082 C CA . ILE A 1 512 ? 33.873 30.340 -57.734 1.00 26.58 512 ILE A CA 1
ATOM 4083 C C . ILE A 1 512 ? 34.128 29.913 -59.196 1.00 26.58 512 ILE A C 1
ATOM 4085 O O . ILE A 1 512 ? 35.240 29.672 -59.650 1.00 26.58 512 ILE A O 1
ATOM 4089 N N . ASP A 1 513 ? 32.983 29.954 -59.881 1.00 27.88 513 ASP A N 1
ATOM 4090 C CA . ASP A 1 513 ? 32.646 30.187 -61.284 1.00 27.88 513 ASP A CA 1
ATOM 4091 C C . ASP A 1 513 ? 32.703 29.111 -62.373 1.00 27.88 513 ASP A C 1
ATOM 4093 O O . ASP A 1 513 ? 33.738 28.579 -62.761 1.00 27.88 513 ASP A O 1
ATOM 4097 N N . GLU A 1 514 ? 31.483 28.925 -62.899 1.00 34.88 514 GLU A N 1
ATOM 4098 C CA . GLU A 1 514 ? 31.086 28.934 -64.306 1.00 34.88 514 GLU A CA 1
ATOM 4099 C C . GLU A 1 514 ? 31.790 27.959 -65.252 1.00 34.88 514 GLU A C 1
ATOM 4101 O O . GLU A 1 514 ? 32.932 28.145 -65.663 1.00 34.88 514 GLU A O 1
ATOM 4106 N N . SER A 1 515 ? 31.010 26.982 -65.743 1.00 32.25 515 SER A N 1
ATOM 4107 C CA . SER A 1 515 ? 30.532 26.989 -67.147 1.00 32.25 515 SER A CA 1
ATOM 4108 C C . SER A 1 515 ? 30.372 25.608 -67.810 1.00 32.25 515 SER A C 1
ATOM 4110 O O . SER A 1 515 ? 30.890 25.398 -68.892 1.00 32.25 515 SER A O 1
ATOM 4112 N N . TRP A 1 516 ? 29.582 24.681 -67.255 1.00 29.02 516 TRP A N 1
ATOM 4113 C CA . TRP A 1 516 ? 28.937 23.587 -68.023 1.00 29.02 516 TRP A CA 1
ATOM 4114 C C . TRP A 1 516 ? 27.657 23.200 -67.253 1.00 29.02 516 TRP A C 1
ATOM 4116 O O . TRP A 1 516 ? 27.770 22.790 -66.107 1.00 29.02 516 TRP A O 1
ATOM 4126 N N . GLY A 1 517 ? 26.405 23.323 -67.696 1.00 32.81 517 GLY A N 1
ATOM 4127 C CA . GLY A 1 517 ? 25.773 23.529 -68.997 1.00 32.81 517 GLY A CA 1
ATOM 4128 C C . GLY A 1 517 ? 24.451 22.743 -68.936 1.00 32.81 517 GLY A C 1
ATOM 4129 O O . GLY A 1 517 ? 24.471 21.518 -69.018 1.00 32.81 517 GLY A O 1
ATOM 4130 N N . GLU A 1 518 ? 23.338 23.430 -68.665 1.00 38.25 518 GLU A N 1
ATOM 4131 C CA . GLU A 1 518 ? 22.010 22.859 -68.384 1.00 38.25 518 GLU A CA 1
ATOM 4132 C C . GLU A 1 518 ? 21.396 22.141 -69.604 1.00 38.25 518 GLU A C 1
ATOM 4134 O O . GLU A 1 518 ? 21.511 22.600 -70.743 1.00 38.25 518 GLU A O 1
ATOM 4139 N N . ILE A 1 519 ? 20.709 21.018 -69.360 1.00 38.31 519 ILE A N 1
ATOM 4140 C CA . ILE A 1 519 ? 19.809 20.370 -70.325 1.00 38.31 519 ILE A CA 1
ATOM 4141 C C . ILE A 1 519 ? 18.395 20.848 -69.988 1.00 38.31 519 ILE A C 1
ATOM 4143 O O . ILE A 1 519 ? 17.928 20.613 -68.875 1.00 38.31 519 ILE A O 1
ATOM 4147 N N . LEU A 1 520 ? 17.724 21.510 -70.932 1.00 44.25 520 LEU A N 1
ATOM 4148 C CA . LEU A 1 520 ? 16.326 21.919 -70.789 1.00 44.25 520 LEU A CA 1
ATOM 4149 C C . LEU A 1 520 ? 15.401 20.970 -71.555 1.00 44.25 520 LEU A C 1
ATOM 4151 O O . LEU A 1 520 ? 15.787 20.340 -72.545 1.00 44.25 520 LEU A O 1
ATOM 4155 N N . LEU A 1 521 ? 14.170 20.900 -71.061 1.00 39.41 521 LEU A N 1
ATOM 4156 C CA . LEU A 1 521 ? 13.032 20.285 -71.728 1.00 39.41 521 LEU A CA 1
ATOM 4157 C C . LEU A 1 521 ? 12.329 21.359 -72.567 1.00 39.41 521 LEU A C 1
ATOM 4159 O O . LEU A 1 521 ? 12.158 22.484 -72.093 1.00 39.41 521 LEU A O 1
ATOM 4163 N N . ASP A 1 522 ? 11.936 21.038 -73.799 1.00 47.50 522 ASP A N 1
ATOM 4164 C CA . ASP A 1 522 ? 11.055 21.917 -74.580 1.00 47.50 522 ASP A CA 1
ATOM 4165 C C . ASP A 1 522 ? 9.618 21.937 -74.014 1.00 47.50 522 ASP A C 1
ATOM 4167 O O . ASP A 1 522 ? 9.284 21.198 -73.084 1.00 47.50 522 ASP A O 1
ATOM 4171 N N . GLU A 1 523 ? 8.741 22.779 -74.573 1.00 44.88 523 GLU A N 1
ATOM 4172 C CA . GLU A 1 523 ? 7.337 22.890 -74.136 1.00 44.88 523 GLU A CA 1
ATOM 4173 C C . GLU A 1 523 ? 6.524 21.590 -74.326 1.00 44.88 523 GLU A C 1
ATOM 4175 O O . GLU A 1 523 ? 5.401 21.493 -73.830 1.00 44.88 523 GLU A O 1
ATOM 4180 N N . GLN A 1 524 ? 7.075 20.576 -75.007 1.00 42.31 524 GLN A N 1
ATOM 4181 C CA . GLN A 1 524 ? 6.493 19.236 -75.120 1.00 42.31 524 GLN A CA 1
ATOM 4182 C C . GLN A 1 524 ? 7.212 18.171 -74.270 1.00 42.31 524 GLN A C 1
ATOM 4184 O O . GLN A 1 524 ? 6.753 17.029 -74.221 1.00 42.31 524 GLN A O 1
ATOM 4189 N N . GLY A 1 525 ? 8.283 18.519 -73.553 1.00 43.09 525 GLY A N 1
ATOM 4190 C CA . GLY A 1 525 ? 8.975 17.628 -72.624 1.00 43.09 525 GLY A CA 1
ATOM 4191 C C . GLY A 1 525 ? 10.091 16.767 -73.227 1.00 43.09 525 GLY A C 1
ATOM 4192 O O . GLY A 1 525 ? 10.426 15.742 -72.633 1.00 43.09 525 GLY A O 1
ATOM 4193 N N . ASN A 1 526 ? 10.692 17.143 -74.362 1.00 53.84 526 ASN A N 1
ATOM 4194 C CA . ASN A 1 526 ? 11.870 16.444 -74.901 1.00 53.84 526 ASN A CA 1
ATOM 4195 C C . ASN A 1 526 ? 13.183 17.104 -74.459 1.00 53.84 526 ASN A C 1
ATOM 4197 O O . ASN A 1 526 ? 13.285 18.327 -74.410 1.00 53.84 526 ASN A O 1
ATOM 4201 N N . LEU A 1 527 ? 14.209 16.293 -74.167 1.00 38.38 527 LEU A N 1
ATOM 4202 C CA . LEU A 1 527 ? 15.545 16.775 -73.792 1.00 38.38 527 LEU A CA 1
ATOM 4203 C C . LEU A 1 527 ? 16.284 17.311 -75.024 1.00 38.38 527 LEU A C 1
ATOM 4205 O O . LEU A 1 527 ? 16.551 16.554 -75.960 1.00 38.38 527 LEU A O 1
ATOM 4209 N N . VAL A 1 528 ? 16.677 18.586 -75.000 1.00 41.56 528 VAL A N 1
ATOM 4210 C CA . VAL A 1 528 ? 17.466 19.206 -76.077 1.00 41.56 528 VAL A CA 1
ATOM 4211 C C . VAL A 1 528 ? 18.766 19.789 -75.502 1.00 41.56 528 VAL A C 1
ATOM 4213 O O . VAL A 1 528 ? 18.716 20.549 -74.534 1.00 41.56 528 VAL A O 1
ATOM 4216 N N . PRO A 1 529 ? 19.952 19.487 -76.068 1.00 42.56 529 PRO A N 1
ATOM 4217 C CA . PRO A 1 529 ? 21.198 20.124 -75.645 1.00 42.56 529 PRO A CA 1
ATOM 4218 C C . PRO A 1 529 ? 21.202 21.623 -75.988 1.00 42.56 529 PRO A C 1
ATOM 4220 O O . PRO A 1 529 ? 20.914 21.999 -77.129 1.00 42.56 529 PRO A O 1
ATOM 4223 N N . LEU A 1 530 ? 21.584 22.483 -75.034 1.00 44.22 530 LEU A N 1
ATOM 4224 C CA . LEU A 1 530 ? 21.649 23.942 -75.193 1.00 44.22 530 LEU A CA 1
ATOM 4225 C C . LEU A 1 530 ? 22.820 24.383 -76.099 1.00 44.22 530 LEU A C 1
ATOM 4227 O O . LEU A 1 530 ? 23.746 25.065 -75.675 1.00 44.22 530 LEU A O 1
ATOM 4231 N N . LYS A 1 531 ? 22.785 24.015 -77.381 1.00 40.81 531 LYS A N 1
ATOM 4232 C CA . LYS A 1 531 ? 23.525 24.727 -78.437 1.00 40.81 531 LYS A CA 1
ATOM 4233 C C . LYS A 1 531 ? 22.598 25.333 -79.493 1.00 40.81 531 LYS A C 1
ATOM 4235 O O . LYS A 1 531 ? 23.066 25.798 -80.523 1.00 40.81 531 LYS A O 1
ATOM 4240 N N . ARG A 1 532 ? 21.284 25.362 -79.232 1.00 36.97 532 ARG A N 1
ATOM 4241 C CA . ARG A 1 532 ? 20.280 25.904 -80.164 1.00 36.97 532 ARG A CA 1
ATOM 4242 C C . ARG A 1 532 ? 19.377 27.008 -79.606 1.00 36.97 532 ARG A C 1
ATOM 4244 O O . ARG A 1 532 ? 18.539 27.514 -80.340 1.00 36.97 532 ARG A O 1
ATOM 4251 N N . THR A 1 533 ? 19.584 27.448 -78.364 1.00 36.66 533 THR A N 1
ATOM 4252 C CA . THR A 1 533 ? 18.743 28.489 -77.729 1.00 36.66 533 THR A CA 1
ATOM 4253 C C . THR A 1 533 ? 19.479 29.805 -77.466 1.00 36.66 533 THR A C 1
ATOM 4255 O O . THR A 1 533 ? 18.908 30.718 -76.882 1.00 36.66 533 THR A O 1
ATOM 4258 N N . LEU A 1 534 ? 20.724 29.945 -77.935 1.00 34.72 534 LEU A N 1
ATOM 4259 C CA . LEU A 1 534 ? 21.413 31.244 -77.960 1.00 34.72 534 LEU A CA 1
ATOM 4260 C C . LEU A 1 534 ? 21.165 32.047 -79.248 1.00 34.72 534 LEU A C 1
ATOM 4262 O O . LEU A 1 534 ? 21.585 33.196 -79.330 1.00 34.72 534 LEU A O 1
ATOM 4266 N N . GLU A 1 535 ? 20.415 31.514 -80.216 1.00 36.78 535 GLU A N 1
ATOM 4267 C CA . GLU A 1 535 ? 20.029 32.269 -81.421 1.00 36.78 535 GLU A CA 1
ATOM 4268 C C . GLU A 1 535 ? 18.605 32.850 -81.356 1.00 36.78 535 GLU A C 1
ATOM 4270 O O . GLU A 1 535 ? 18.257 33.698 -82.173 1.00 36.78 535 GLU A O 1
ATOM 4275 N N . LEU A 1 536 ? 17.790 32.480 -80.356 1.00 37.75 536 LEU A N 1
ATOM 4276 C CA . LEU A 1 536 ? 16.377 32.892 -80.289 1.00 37.75 536 LEU A CA 1
ATOM 4277 C C . LEU A 1 536 ? 16.059 34.022 -79.295 1.00 37.75 536 LEU A C 1
ATOM 4279 O O . LEU A 1 536 ? 14.946 34.536 -79.324 1.00 37.75 536 LEU A O 1
ATOM 4283 N N . SER A 1 537 ? 17.014 34.479 -78.479 1.00 38.91 537 SER A N 1
ATOM 4284 C CA . SER A 1 537 ? 16.816 35.640 -77.585 1.00 38.91 537 SER A CA 1
ATOM 4285 C C . SER A 1 537 ? 17.745 36.829 -77.868 1.00 38.91 537 SER A C 1
ATOM 4287 O O . SER A 1 537 ? 17.544 37.916 -77.329 1.00 38.91 537 SER A O 1
ATOM 4289 N N . ALA A 1 538 ? 18.699 36.690 -78.798 1.00 35.84 538 ALA A N 1
ATOM 4290 C CA . ALA A 1 538 ? 19.512 37.804 -79.300 1.00 35.84 538 ALA A CA 1
ATOM 4291 C C . ALA A 1 538 ? 18.772 38.695 -80.330 1.00 35.84 538 ALA A C 1
ATOM 4293 O O . ALA A 1 538 ? 19.336 39.670 -80.829 1.00 35.84 538 ALA A O 1
ATOM 4294 N N . SER A 1 539 ? 17.498 38.405 -80.621 1.00 37.94 539 SER A N 1
ATOM 4295 C CA . SER A 1 539 ? 16.633 39.157 -81.539 1.00 37.94 539 SER A CA 1
ATOM 4296 C C . SER A 1 539 ? 15.792 40.258 -80.874 1.00 37.94 539 SER A C 1
ATOM 4298 O O . SER A 1 539 ? 15.051 40.939 -81.579 1.00 37.94 539 SER A O 1
ATOM 4300 N N . SER A 1 540 ? 15.935 40.530 -79.566 1.00 40.28 540 SER A N 1
ATOM 4301 C CA . SER A 1 540 ? 15.196 41.637 -78.922 1.00 40.28 540 SER A CA 1
ATOM 4302 C C . SER A 1 540 ? 16.045 42.759 -78.313 1.00 40.28 540 SER A C 1
ATOM 4304 O O . SER A 1 540 ? 15.486 43.683 -77.728 1.00 40.28 540 SER A O 1
ATOM 4306 N N . MET A 1 541 ? 17.371 42.769 -78.503 1.00 37.00 541 MET A N 1
ATOM 4307 C CA . MET A 1 541 ? 18.201 43.949 -78.188 1.00 37.00 541 MET A CA 1
ATOM 4308 C C . MET A 1 541 ? 19.285 44.247 -79.230 1.00 37.00 541 MET A C 1
ATOM 4310 O O . MET A 1 541 ? 20.418 44.583 -78.889 1.00 37.00 541 MET A O 1
ATOM 4314 N N . LYS A 1 542 ? 18.941 44.202 -80.526 1.00 34.19 542 LYS A N 1
ATOM 4315 C CA . LYS A 1 542 ? 19.690 44.961 -81.545 1.00 34.19 542 LYS A CA 1
ATOM 4316 C C . LYS A 1 542 ? 18.910 45.243 -82.834 1.00 34.19 542 LYS A C 1
ATOM 4318 O O . LYS A 1 542 ? 19.477 45.214 -83.924 1.00 34.19 542 LYS A O 1
ATOM 4323 N N . THR A 1 543 ? 17.700 45.793 -82.708 1.00 38.91 543 THR A N 1
ATOM 4324 C CA . THR A 1 543 ? 17.238 46.834 -83.655 1.00 38.91 543 THR A CA 1
ATOM 4325 C C . THR A 1 543 ? 18.051 48.115 -83.431 1.00 38.91 543 THR A C 1
ATOM 4327 O O . THR A 1 543 ? 17.556 49.167 -83.045 1.00 38.91 543 THR A O 1
ATOM 4330 N N . ARG A 1 544 ? 19.366 47.988 -83.610 1.00 39.12 544 ARG A N 1
ATOM 4331 C CA . ARG A 1 544 ? 20.311 49.087 -83.792 1.00 39.12 544 ARG A CA 1
ATOM 4332 C C . ARG A 1 544 ? 21.428 48.740 -84.782 1.00 39.12 544 ARG A C 1
ATOM 4334 O O . ARG A 1 544 ? 22.276 49.583 -85.026 1.00 39.12 544 ARG A O 1
ATOM 4341 N N . ARG A 1 545 ? 21.403 47.546 -85.401 1.00 35.53 545 ARG A N 1
ATOM 4342 C CA . ARG A 1 545 ? 22.206 47.219 -86.597 1.00 35.53 545 ARG A CA 1
ATOM 4343 C C . ARG A 1 545 ? 21.432 46.458 -87.682 1.00 35.53 545 ARG A C 1
ATOM 4345 O O . ARG A 1 545 ? 22.023 45.766 -88.498 1.00 35.53 545 ARG A O 1
ATOM 4352 N N . LEU A 1 546 ? 20.128 46.716 -87.786 1.00 35.16 546 LEU A N 1
ATOM 4353 C CA . LEU A 1 546 ? 19.372 46.510 -89.029 1.00 35.16 546 LEU A CA 1
ATOM 4354 C C . LEU A 1 546 ? 19.659 47.622 -90.071 1.00 35.16 546 LEU A C 1
ATOM 4356 O O . LEU A 1 546 ? 18.835 47.879 -90.933 1.00 35.16 546 LEU A O 1
ATOM 4360 N N . MET A 1 547 ? 20.802 48.319 -89.979 1.00 37.16 547 MET A N 1
ATOM 4361 C CA . MET A 1 547 ? 21.125 49.465 -90.846 1.00 37.16 547 MET A CA 1
ATOM 4362 C C . MET A 1 547 ? 22.529 49.439 -91.473 1.00 37.16 547 MET A C 1
ATOM 4364 O O . MET A 1 547 ? 22.856 50.378 -92.185 1.00 37.16 547 MET A O 1
ATOM 4368 N N . GLU A 1 548 ? 23.353 48.394 -91.292 1.00 41.84 548 GLU A N 1
ATOM 4369 C CA . GLU A 1 548 ? 24.707 48.383 -91.901 1.00 41.84 548 GLU A CA 1
ATOM 4370 C C . GLU A 1 548 ? 25.115 47.110 -92.666 1.00 41.84 548 GLU A C 1
ATOM 4372 O O . GLU A 1 548 ? 26.092 47.155 -93.403 1.00 41.84 548 GLU A O 1
ATOM 4377 N N . GLY A 1 549 ? 24.386 45.992 -92.581 1.00 37.03 549 GLY A N 1
ATOM 4378 C CA . GLY A 1 549 ? 24.857 44.708 -93.136 1.00 37.03 549 GLY A CA 1
ATOM 4379 C C . GLY A 1 549 ? 24.121 44.184 -94.365 1.00 37.03 549 GLY A C 1
ATOM 4380 O O . GLY A 1 549 ? 24.374 43.067 -94.793 1.00 37.03 549 GLY A O 1
ATOM 4381 N N . LEU A 1 550 ? 23.215 44.973 -94.940 1.00 37.91 550 LEU A N 1
ATOM 4382 C CA . LEU A 1 550 ? 22.489 44.683 -96.182 1.00 37.91 550 LEU A CA 1
ATOM 4383 C C . LEU A 1 550 ? 23.410 44.832 -97.417 1.00 37.91 550 LEU A C 1
ATOM 4385 O O . LEU A 1 550 ? 22.996 45.345 -98.453 1.00 37.91 550 LEU A O 1
ATOM 4389 N N . ARG A 1 551 ? 24.689 44.449 -97.294 1.00 37.69 551 ARG A N 1
ATOM 4390 C CA . ARG A 1 551 ? 25.717 44.686 -98.318 1.00 37.69 551 ARG A CA 1
ATOM 4391 C C . ARG A 1 551 ? 26.486 43.462 -98.812 1.00 37.69 551 ARG A C 1
ATOM 4393 O O . ARG A 1 551 ? 27.121 43.594 -99.846 1.00 37.69 551 ARG A O 1
ATOM 4400 N N . GLU A 1 552 ? 26.383 42.291 -98.189 1.00 34.97 552 GLU A N 1
ATOM 4401 C CA . GLU A 1 552 ? 27.119 41.086 -98.625 1.00 34.97 552 GLU A CA 1
ATOM 4402 C C . GLU A 1 552 ? 26.314 39.838 -98.184 1.00 34.97 552 GLU A C 1
ATOM 4404 O O . GLU A 1 552 ? 26.486 39.355 -97.078 1.00 34.97 552 GLU A O 1
ATOM 4409 N N . SER A 1 553 ? 25.267 39.309 -98.827 1.00 32.44 553 SER A N 1
ATOM 4410 C CA . SER A 1 553 ? 24.991 39.096 -100.245 1.00 32.44 553 SER A CA 1
ATOM 4411 C C . SER A 1 553 ? 26.179 38.491 -100.984 1.00 32.44 553 SER A C 1
ATOM 4413 O O . SER A 1 553 ? 27.032 39.234 -101.453 1.00 32.44 553 SER A O 1
ATOM 4415 N N . LEU A 1 554 ? 26.084 37.174 -101.201 1.00 32.91 554 LEU A N 1
ATOM 4416 C CA . LEU A 1 554 ? 26.700 36.386 -102.279 1.00 32.91 554 LEU A CA 1
ATOM 4417 C C . LEU A 1 554 ? 27.963 35.595 -101.907 1.00 32.91 554 LEU A C 1
ATOM 4419 O O . LEU A 1 554 ? 28.888 36.122 -101.305 1.00 32.91 554 LEU A O 1
ATOM 4423 N N . ALA A 1 555 ? 27.966 34.356 -102.414 1.00 32.19 555 ALA A N 1
ATOM 4424 C CA . ALA A 1 555 ? 29.045 33.366 -102.480 1.00 32.19 555 ALA A CA 1
ATOM 4425 C C . ALA A 1 555 ? 29.293 32.547 -101.193 1.00 32.19 555 ALA A C 1
ATOM 4427 O O . ALA A 1 555 ? 29.472 33.094 -100.119 1.00 32.19 555 ALA A O 1
ATOM 4428 N N . ASP A 1 556 ? 29.360 31.217 -101.197 1.00 33.53 556 ASP A N 1
ATOM 4429 C CA . ASP A 1 556 ? 29.223 30.244 -102.276 1.00 33.53 556 ASP A CA 1
ATOM 4430 C C . ASP A 1 556 ? 29.134 28.825 -101.662 1.00 33.53 556 ASP A C 1
ATOM 4432 O O . ASP A 1 556 ? 29.864 28.490 -100.734 1.00 33.53 556 ASP A O 1
ATOM 4436 N N . ASN A 1 557 ? 28.205 28.028 -102.193 1.00 33.88 557 ASN A N 1
ATOM 4437 C CA . ASN A 1 557 ? 28.334 26.631 -102.636 1.00 33.88 557 ASN A CA 1
ATOM 4438 C C . ASN A 1 557 ? 29.008 25.508 -101.793 1.00 33.88 557 ASN A C 1
ATOM 4440 O O . ASN A 1 557 ? 30.218 25.438 -101.627 1.00 33.88 557 ASN A O 1
ATOM 4444 N N . THR A 1 558 ? 28.160 24.525 -101.432 1.00 34.44 558 THR A N 1
ATOM 4445 C CA . 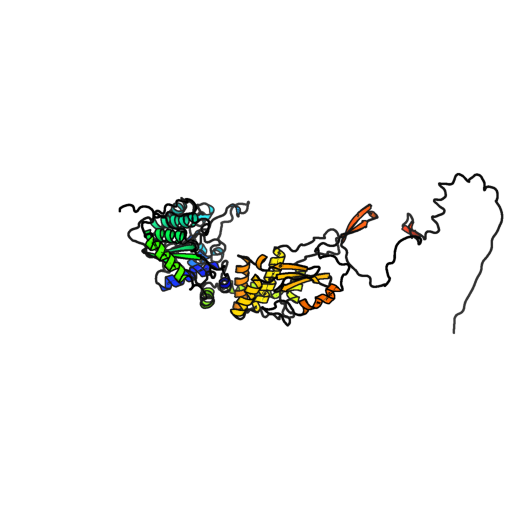THR A 1 558 ? 28.202 23.074 -101.779 1.00 34.44 558 THR A CA 1
ATOM 4446 C C . THR A 1 558 ? 29.536 22.304 -101.811 1.00 34.44 558 THR A C 1
ATOM 4448 O O . THR A 1 558 ? 30.382 22.619 -102.644 1.00 34.44 558 THR A O 1
ATOM 4451 N N . ARG A 1 559 ? 29.604 21.155 -101.102 1.00 34.81 559 ARG A N 1
ATOM 4452 C CA . ARG A 1 559 ? 29.746 19.769 -101.654 1.00 34.81 559 ARG A CA 1
ATOM 4453 C C . ARG A 1 559 ? 30.139 18.716 -100.595 1.00 34.81 559 ARG A C 1
ATOM 4455 O O . ARG A 1 559 ? 31.006 18.982 -99.775 1.00 34.81 559 ARG A O 1
ATOM 4462 N N . ASP A 1 560 ? 29.411 17.589 -100.598 1.00 36.25 560 ASP A N 1
ATOM 4463 C CA . ASP A 1 560 ? 29.854 16.174 -100.777 1.00 36.25 560 ASP A CA 1
ATOM 4464 C C . ASP A 1 560 ? 30.327 15.495 -99.469 1.00 36.25 560 ASP A C 1
ATOM 4466 O O . ASP A 1 560 ? 30.985 16.122 -98.654 1.00 36.25 560 ASP A O 1
ATOM 4470 N N . GLY A 1 561 ? 30.020 14.239 -99.119 1.00 31.50 561 GLY A N 1
ATOM 4471 C CA . GLY A 1 561 ? 29.487 13.082 -99.847 1.00 31.50 561 GLY A CA 1
ATOM 4472 C C . GLY A 1 561 ? 30.412 11.863 -99.632 1.00 31.50 561 GLY A C 1
ATOM 4473 O O . GLY A 1 561 ? 31.62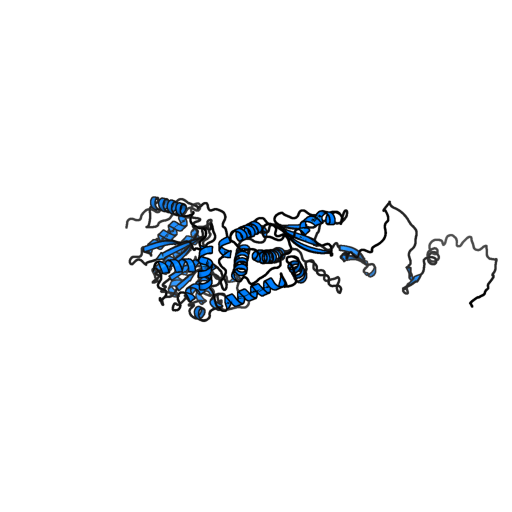4 12.046 -99.657 1.00 31.50 561 GLY A O 1
ATOM 4474 N N . SER A 1 562 ? 29.840 10.649 -99.502 1.00 32.31 562 SER A N 1
ATOM 4475 C CA . SER A 1 562 ? 30.477 9.299 -99.612 1.00 32.31 562 SER A CA 1
ATOM 4476 C C . SER A 1 562 ? 31.297 8.777 -98.398 1.00 32.31 562 SER A C 1
ATOM 4478 O O . SER A 1 562 ? 31.827 9.580 -97.641 1.00 32.31 562 SER A O 1
ATOM 4480 N N . GLU A 1 563 ? 31.478 7.478 -98.094 1.00 34.19 563 GLU A N 1
ATOM 4481 C CA . GLU A 1 563 ? 30.946 6.167 -98.537 1.00 34.19 563 GLU A CA 1
ATOM 4482 C C . GLU A 1 563 ? 31.585 5.032 -97.677 1.00 34.19 563 GLU A C 1
ATOM 4484 O O . GLU A 1 563 ? 32.629 5.252 -97.067 1.00 34.19 563 GLU A O 1
ATOM 4489 N N . SER A 1 564 ? 30.959 3.836 -97.709 1.00 32.88 564 SER A N 1
ATOM 4490 C CA . SER A 1 564 ? 31.540 2.460 -97.790 1.00 32.88 564 SER A CA 1
ATOM 4491 C C . SER A 1 564 ? 32.452 1.907 -96.664 1.00 32.88 564 SER A C 1
ATOM 4493 O O . SER A 1 564 ? 33.421 2.542 -96.271 1.00 32.88 564 SER A O 1
ATOM 4495 N N . GLU A 1 565 ? 32.124 0.771 -96.022 1.00 34.41 565 GLU A N 1
ATOM 4496 C CA . GLU A 1 565 ? 32.393 -0.658 -96.385 1.00 34.41 565 GLU A CA 1
ATOM 4497 C C . GLU A 1 565 ? 33.523 -1.214 -95.486 1.00 34.41 565 GLU A C 1
ATOM 4499 O O . GLU A 1 565 ? 34.533 -0.557 -95.284 1.00 34.41 565 GLU A O 1
ATOM 4504 N N . SER A 1 566 ? 33.337 -2.272 -94.687 1.00 31.42 566 SER A N 1
ATOM 4505 C CA . SER A 1 566 ? 33.205 -3.719 -94.970 1.00 31.42 566 SER A CA 1
ATOM 4506 C C . SER A 1 566 ? 34.452 -4.452 -94.454 1.00 31.42 566 SER A C 1
ATOM 4508 O O . SER A 1 566 ? 35.566 -4.040 -94.775 1.00 31.42 566 SER A O 1
ATOM 4510 N N . SER A 1 567 ? 34.270 -5.516 -93.671 1.00 34.03 567 SER A N 1
ATOM 4511 C CA . SER A 1 567 ? 34.940 -6.828 -93.792 1.00 34.03 567 SER A CA 1
ATOM 4512 C C . SER A 1 567 ? 34.793 -7.621 -92.487 1.00 34.03 567 SER A C 1
ATOM 4514 O O . SER A 1 567 ? 35.507 -7.413 -91.506 1.00 34.03 567 SER A O 1
ATOM 4516 N N . ASP A 1 568 ? 33.831 -8.542 -92.521 1.00 36.97 568 ASP A N 1
ATOM 4517 C CA . ASP A 1 568 ? 33.962 -9.896 -91.977 1.00 36.97 568 ASP A CA 1
ATOM 4518 C C . ASP A 1 568 ? 35.166 -10.594 -92.688 1.00 36.97 568 ASP A C 1
ATOM 4520 O O . ASP A 1 568 ? 35.703 -10.066 -93.660 1.00 36.97 568 ASP A O 1
ATOM 4524 N N . GLU A 1 569 ? 35.708 -11.760 -92.359 1.00 38.06 569 GLU A N 1
ATOM 4525 C CA . GLU A 1 569 ? 35.285 -12.912 -91.575 1.00 38.06 569 GLU A CA 1
ATOM 4526 C C . GLU A 1 569 ? 36.471 -13.912 -91.592 1.00 38.06 569 GLU A C 1
ATOM 4528 O O . GLU A 1 569 ? 37.533 -13.639 -92.165 1.00 38.06 569 GLU A O 1
ATOM 4533 N N . CYS A 1 570 ? 36.268 -15.096 -91.015 1.00 28.58 570 CYS A N 1
ATOM 4534 C CA . CYS A 1 570 ? 36.788 -16.327 -91.616 1.00 28.58 570 CYS A CA 1
ATOM 4535 C C . CYS A 1 570 ? 35.958 -16.701 -92.840 1.00 28.58 570 CYS A C 1
ATOM 4537 O O . CYS A 1 570 ? 34.721 -16.675 -92.681 1.00 28.58 570 CYS A O 1
#

InterPro domains:
  IPR025786 Mononegavirus L protein 2-O-ribose methyltransferase [PS51590] (27-227)
  IPR039530 RNA-directed RNA polymerase L methyltransferase domain, rhabdovirus [PF14314] (31-243)

Secondary structure (DSSP, 8-state):
---PPPEEPP--B---PPPBGGGGGG----SS-GGGHHHHHHHHHHHHTT---TT--S-EEEES-TTTHHHHHHHHH-TT--EEE-----GGGS-TT-------TTGGG-HHHHHTEE-THHHHTS---TTSTTHHHHHHHH-S--SEEEE----BTTTB-HHHHHHHHHHHHHHHHS---EEEEEEETTBHHHHHHHHHHHTTTEEEEEEE--TTSPBT--EEEEEEEEE-SS----------BTTBPEE--SS--HHHHHHHHHHHHHTGGG-SSHHHHHHHHHHHHH--HHHHHHHHHHHHHHHHTTS-TT--BTHHHHHHHHHH--SB---TT-TT---BPP--HHHHHHHHHHHHHHHHTT--SHHHHHHHHHHHHH-EEEEEE-TTSSEEEEEESS---STTEEEEEHHHHS-THHHHHHHHHHHHHHHHT-----BPTT--SS--S-THHHHTHHHHHHS-SS-----SS--EEEEEEGGGTEEEEEE----PPP---------------PEEE-TT--EEETTSSSSSSTTSS-TTSTTS-TT-------------------

Foldseek 3Di:
DPQDDFDFADWDFDPFPDWFLLLLLLQQAAQPDSPCLWVVQVVVVCVVVVQDDLADAAEEEEAQCQLCRNLLNNCLSNVNYQYEDAHQDDPVPDDPPDDDPDDRNRLVVPPSSVVSHFDSVCRVPNDRDLLDPCPLVSCCVRRVEGAEYEYPDEDPASVALPRVLSSLLSVLSNVVRYPYFKYKYKYFSRTLQSVVLSQLQLVLFAVDWDWAGGLSDTQRGRIIIIMGGGTDPHGDGQDADADCDVPTGGGSRPDDDNVVSVVSVVVCVVPSVVNDDSSVVCSVVSSVVNDDPVSLVVLLVVLLVLCCQCAPPVDAPPVSNQVSCVVVPCCWDDDVPDQPPTDRRDCDLVNVQVSLLNLLLLQLLQPPDPVLSVLSVVQLQQKKKKKFADPVRHIDIFIFNDFDDDFGMDIDRSCVSQDDPNVSVSSNSSSNCNVVVSDDHHHDPPDHSNGNGDPVVPVCRVVRVVVDPPDHGDPSDQPFDQDQDPVVRGTDTGGDPPPDDDDDDDDDDDDDDDDDADFDADPVGDTDGPPPPVVPPVVPPPPPPVPPPPPDDDDDDDDDDDDDYDDDDD